Protein AF-0000000080791642 (afdb_homodimer)

Organism: Propionibacterium freudenreichii subsp. shermanii (strain ATCC 9614 / DSM 4902 / CIP 103027 / NCIMB 8099 / CIRM-BIA1) (NCBI:txid754252)

InterPro domains:
  IPR022521 Rv3660c [TIGR03815] (2-327)
  IPR027417 P-loop containing nucleoside triphosphate hydrolase [G3DSA:3.40.50.300] (101-335)
  IPR027417 P-loop containing nucleoside triphosphate hydrolase [SSF52540] (101-331)
  IPR033756 Flagellum site-determining protein YlxH/ Fe-S cluster assembling factor NBP35 [PF10609] (102-15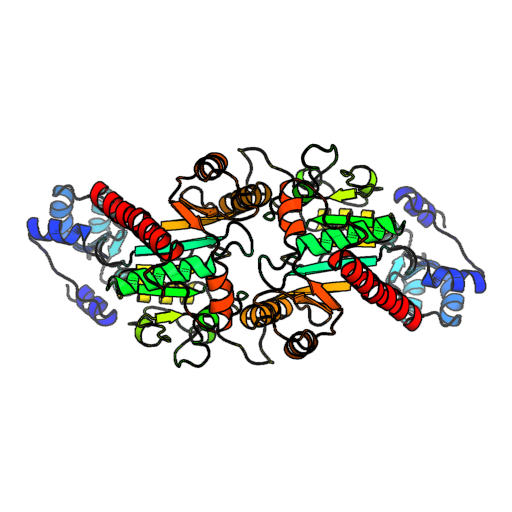4)
  IPR050625 ParA/MinD ATPase [PTHR43384] (101-309)
  IPR059050 Rv3660c-like, CheY-like N-terminal domain [PF26563] (4-97)

Structure (mmCIF, N/CA/C/O backbone):
data_AF-0000000080791642-model_v1
#
loop_
_entity.id
_entity.type
_entity.pdbx_description
1 polymer 'Septum site determining protein'
#
loop_
_atom_site.group_PDB
_atom_site.id
_atom_site.type_symbol
_atom_site.label_atom_id
_atom_site.label_alt_id
_atom_site.label_comp_id
_atom_site.label_asym_id
_atom_site.label_entity_id
_atom_site.label_seq_id
_atom_site.pdbx_PDB_ins_code
_atom_site.Cartn_x
_atom_site.Cartn_y
_atom_site.Cartn_z
_atom_site.occupancy
_atom_site.B_iso_or_equiv
_atom_site.auth_seq_id
_atom_site.auth_comp_id
_atom_site.auth_asym_id
_atom_site.auth_atom_id
_atom_site.pdbx_PDB_model_num
ATOM 1 N N . MET A 1 1 ? 31.744 -39.261 -15.365 1 74.08 1 MET A N 1
ATOM 2 C CA . MET A 1 1 ? 30.38 -39.666 -15.034 1 74.08 1 MET A CA 1
ATOM 3 C C . MET A 1 1 ? 30.216 -39.844 -13.528 1 74.08 1 MET A C 1
ATOM 5 O O . MET A 1 1 ? 29.254 -39.346 -12.941 1 74.08 1 MET A O 1
ATOM 9 N N . ASP A 1 2 ? 31.221 -40.289 -12.865 1 80.43 2 ASP A N 1
ATOM 10 C CA . ASP A 1 2 ? 31.129 -40.562 -11.434 1 80.43 2 ASP A CA 1
ATOM 11 C C . ASP A 1 2 ? 30.992 -39.267 -10.636 1 80.43 2 ASP A C 1
ATOM 13 O O . ASP A 1 2 ? 30.204 -39.195 -9.691 1 80.43 2 ASP A O 1
ATOM 17 N N . ILE A 1 3 ? 31.725 -38.26 -11.093 1 85.15 3 ILE A N 1
ATOM 18 C CA . ILE A 1 3 ? 31.71 -36.987 -10.38 1 85.15 3 ILE A CA 1
ATOM 19 C C . ILE A 1 3 ? 30.327 -36.348 -10.495 1 85.15 3 ILE A C 1
ATOM 21 O O . ILE A 1 3 ? 29.79 -35.836 -9.511 1 85.15 3 ILE A O 1
ATOM 25 N N . VAL A 1 4 ? 29.727 -36.477 -11.668 1 85.29 4 VAL A N 1
ATOM 26 C CA . VAL A 1 4 ? 28.406 -35.902 -11.902 1 85.29 4 VAL A CA 1
ATOM 27 C C . VAL A 1 4 ? 27.355 -36.684 -11.118 1 85.29 4 VAL A C 1
ATOM 29 O O . VAL A 1 4 ? 26.469 -36.094 -10.496 1 85.29 4 VAL A O 1
ATOM 32 N N . MET A 1 5 ? 27.506 -37.956 -11.041 1 83.01 5 MET A N 1
ATOM 33 C CA . MET A 1 5 ? 26.553 -38.802 -10.329 1 83.01 5 MET A CA 1
ATOM 34 C C . MET A 1 5 ? 26.619 -38.551 -8.827 1 83.01 5 MET A C 1
ATOM 36 O O . MET A 1 5 ? 25.588 -38.507 -8.154 1 83.01 5 MET A O 1
ATOM 40 N N . SER A 1 6 ? 27.776 -38.372 -8.395 1 82.1 6 SER A N 1
ATOM 41 C CA . SER A 1 6 ? 27.948 -38.082 -6.975 1 82.1 6 SER A CA 1
ATOM 42 C C . SER A 1 6 ? 27.326 -36.739 -6.606 1 82.1 6 SER A C 1
ATOM 44 O O . SER A 1 6 ? 26.632 -36.628 -5.594 1 82.1 6 SER A O 1
ATOM 46 N N . ALA A 1 7 ? 27.555 -35.757 -7.49 1 80.77 7 ALA A N 1
ATOM 47 C CA . ALA A 1 7 ? 26.978 -34.438 -7.241 1 80.77 7 ALA A CA 1
ATOM 48 C C . ALA A 1 7 ? 25.455 -34.484 -7.315 1 80.77 7 ALA A C 1
ATOM 50 O O . ALA A 1 7 ? 24.769 -33.871 -6.494 1 80.77 7 ALA A O 1
ATOM 51 N N . ALA A 1 8 ? 24.917 -35.246 -8.285 1 80.04 8 ALA A N 1
ATOM 52 C CA . ALA A 1 8 ? 23.472 -35.401 -8.435 1 80.04 8 ALA A CA 1
ATOM 53 C C . ALA A 1 8 ? 22.863 -36.076 -7.209 1 80.04 8 ALA A C 1
ATOM 55 O O . ALA A 1 8 ? 21.809 -35.658 -6.723 1 80.04 8 ALA A O 1
ATOM 56 N N . ALA A 1 9 ? 23.496 -37.025 -6.76 1 77.15 9 ALA A N 1
ATOM 57 C CA . ALA A 1 9 ? 23.04 -37.728 -5.564 1 77.15 9 ALA A CA 1
ATOM 58 C C . ALA A 1 9 ? 23.006 -36.793 -4.358 1 77.15 9 ALA A C 1
ATOM 60 O O . ALA A 1 9 ? 22.066 -36.831 -3.561 1 77.15 9 ALA A O 1
ATOM 61 N N . SER A 1 10 ? 23.938 -35.939 -4.333 1 73.78 10 SER A N 1
ATOM 62 C CA . SER A 1 10 ? 24.027 -35.025 -3.199 1 73.78 10 SER A CA 1
ATOM 63 C C . SER A 1 10 ? 22.95 -33.948 -3.269 1 73.78 10 SER A C 1
ATOM 65 O O . SER A 1 10 ? 22.52 -33.424 -2.24 1 73.78 10 SER A O 1
ATOM 67 N N . CYS A 1 11 ? 22.528 -33.689 -4.489 1 69.01 11 CYS A N 1
ATOM 68 C CA . CYS A 1 11 ? 21.508 -32.665 -4.688 1 69.01 11 CYS A CA 1
ATOM 69 C C . CYS A 1 11 ? 20.122 -33.289 -4.799 1 69.01 11 CYS A C 1
ATOM 71 O O . CYS A 1 11 ? 19.129 -32.58 -4.968 1 69.01 11 CYS A O 1
ATOM 73 N N . GLY A 1 12 ? 20.078 -34.583 -4.757 1 64.82 12 GLY A N 1
ATOM 74 C CA . GLY A 1 12 ? 18.818 -35.299 -4.884 1 64.82 12 GLY A CA 1
ATOM 75 C C . GLY A 1 12 ? 18.235 -35.236 -6.283 1 64.82 12 GLY A C 1
ATOM 76 O O . GLY A 1 12 ? 17.014 -35.223 -6.452 1 64.82 12 GLY A O 1
ATOM 77 N N . THR A 1 13 ? 19.077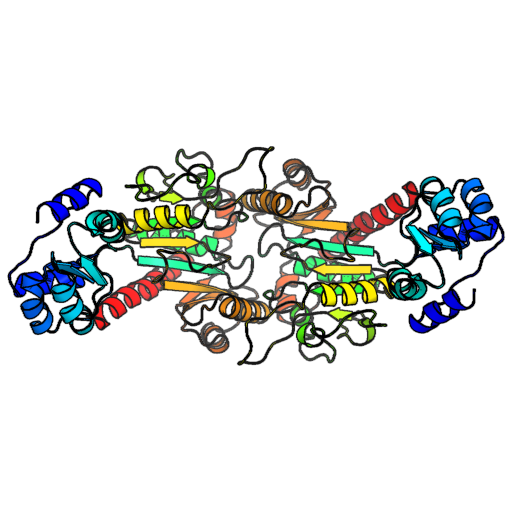 -35.113 -7.218 1 70.41 13 THR A N 1
ATOM 78 C CA . THR A 1 13 ? 18.644 -35.04 -8.609 1 70.41 13 THR A CA 1
ATOM 79 C C . THR A 1 13 ? 18.915 -36.357 -9.33 1 70.41 13 THR A C 1
ATOM 81 O O . THR A 1 13 ? 19.894 -37.044 -9.031 1 70.41 13 THR A O 1
ATOM 84 N N . ASP A 1 14 ? 17.955 -36.799 -10.124 1 71.25 14 ASP A N 1
ATOM 85 C CA . ASP A 1 14 ? 18.127 -37.987 -10.955 1 71.25 14 ASP A CA 1
ATOM 86 C C . ASP A 1 14 ? 18.558 -37.61 -12.37 1 71.25 14 ASP A C 1
ATOM 88 O O . ASP A 1 14 ? 17.72 -37.302 -13.22 1 71.25 14 ASP A O 1
ATOM 92 N N . PRO A 1 15 ? 19.829 -37.646 -12.59 1 75.6 15 PRO A N 1
ATOM 93 C CA . PRO A 1 15 ? 20.283 -37.249 -13.925 1 75.6 15 PRO A CA 1
ATOM 94 C C . PRO A 1 15 ? 19.994 -38.308 -14.986 1 75.6 15 PRO A C 1
ATOM 96 O O . PRO A 1 15 ? 20.068 -39.507 -14.703 1 75.6 15 PRO A O 1
ATOM 99 N N . ARG A 1 16 ? 19.491 -37.876 -16.081 1 81.35 16 ARG A N 1
ATOM 100 C CA . ARG A 1 16 ? 19.323 -38.744 -17.243 1 81.35 16 ARG A CA 1
ATOM 101 C C . ARG A 1 16 ? 20.516 -38.635 -18.185 1 81.35 16 ARG A C 1
ATOM 103 O O . ARG A 1 16 ? 20.924 -37.532 -18.555 1 81.35 16 ARG A O 1
ATOM 110 N N . PHE A 1 17 ? 21.086 -39.806 -18.373 1 85.39 17 PHE A N 1
ATOM 111 C CA . PHE A 1 17 ? 22.203 -39.845 -19.309 1 85.39 17 PHE A CA 1
ATOM 112 C C . PHE A 1 17 ? 21.73 -40.247 -20.701 1 85.39 17 PHE A C 1
ATOM 114 O O . PHE A 1 17 ? 21.104 -41.295 -20.87 1 85.39 17 PHE A O 1
ATOM 121 N N . VAL A 1 18 ? 21.895 -39.309 -21.618 1 87.88 18 VAL A N 1
ATOM 122 C CA . VAL A 1 18 ? 21.432 -39.572 -22.977 1 87.88 18 VAL A CA 1
ATOM 123 C C . VAL A 1 18 ? 22.586 -39.386 -23.96 1 87.88 18 VAL A C 1
ATOM 125 O O . VAL A 1 18 ? 23.425 -38.501 -23.782 1 87.88 18 VAL A O 1
ATOM 128 N N . ARG A 1 19 ? 22.656 -40.295 -24.927 1 87.37 19 ARG A N 1
ATOM 129 C CA . ARG A 1 19 ? 23.715 -40.222 -25.927 1 87.37 19 ARG A CA 1
ATOM 130 C C . ARG A 1 19 ? 23.135 -40.171 -27.337 1 87.37 19 ARG A C 1
ATOM 132 O O . ARG A 1 19 ? 23.757 -39.624 -28.25 1 87.37 19 ARG A O 1
ATOM 139 N N . GLU A 1 20 ? 21.949 -40.712 -27.462 1 89.94 20 GLU A N 1
ATOM 140 C CA . GLU A 1 20 ? 21.331 -40.789 -28.783 1 89.94 20 GLU A CA 1
ATOM 141 C C . GLU A 1 20 ? 20.68 -39.463 -29.165 1 89.94 20 GLU A C 1
ATOM 143 O O . GLU A 1 20 ? 20.009 -38.835 -28.344 1 89.94 20 GLU A O 1
ATOM 148 N N . PRO A 1 21 ? 20.863 -39.061 -30.438 1 87.89 21 PRO A N 1
ATOM 149 C CA . PRO A 1 21 ? 20.351 -37.765 -30.889 1 87.89 21 PRO A CA 1
ATOM 150 C C . PRO A 1 21 ? 18.862 -37.586 -30.6 1 87.89 21 PRO A C 1
ATOM 152 O O . PRO A 1 21 ? 18.439 -36.512 -30.165 1 87.89 21 PRO A O 1
ATOM 155 N N . ASP A 1 22 ? 18.063 -38.616 -30.771 1 86.22 22 ASP A N 1
ATOM 156 C CA . ASP A 1 22 ? 16.627 -38.506 -30.532 1 86.22 22 ASP A CA 1
ATOM 157 C C . ASP A 1 22 ? 16.335 -38.25 -29.055 1 86.22 22 ASP A C 1
ATOM 159 O O . ASP A 1 22 ? 15.451 -37.458 -28.721 1 86.22 22 ASP A O 1
ATOM 163 N N . ASP A 1 23 ? 17.057 -38.9 -28.247 1 85.63 23 ASP A N 1
ATOM 164 C CA . ASP A 1 23 ? 16.893 -38.695 -26.812 1 85.63 23 ASP A CA 1
ATOM 165 C C . ASP A 1 23 ? 17.381 -37.31 -26.395 1 85.63 23 ASP A C 1
ATOM 167 O O . ASP A 1 23 ? 16.773 -36.663 -25.539 1 85.63 23 ASP A O 1
ATOM 171 N N . ILE A 1 24 ? 18.446 -36.854 -26.989 1 89.63 24 ILE A N 1
ATOM 172 C CA . ILE A 1 24 ? 18.975 -35.529 -26.688 1 89.63 24 ILE A CA 1
ATOM 173 C C . ILE A 1 24 ? 17.937 -34.466 -27.042 1 89.63 24 ILE A C 1
ATOM 175 O O . ILE A 1 24 ? 17.66 -33.569 -26.242 1 89.63 24 ILE A O 1
ATOM 179 N N . ARG A 1 25 ? 17.296 -34.593 -28.189 1 82.92 25 ARG A N 1
ATOM 180 C CA . ARG A 1 25 ? 16.261 -33.651 -28.604 1 82.92 25 ARG A CA 1
ATOM 181 C C . ARG A 1 25 ? 15.097 -33.649 -27.619 1 82.92 25 ARG A C 1
ATOM 183 O O . ARG A 1 25 ? 14.591 -32.587 -27.251 1 82.92 25 ARG A O 1
ATOM 190 N N . ARG A 1 26 ? 14.783 -34.866 -27.218 1 78.9 26 ARG A N 1
ATOM 191 C CA . ARG A 1 26 ? 13.643 -35.036 -26.323 1 78.9 26 ARG A CA 1
ATOM 192 C C . ARG A 1 26 ? 13.883 -34.334 -24.991 1 78.9 26 ARG A C 1
ATOM 194 O O . ARG A 1 26 ? 13.001 -33.639 -24.482 1 78.9 26 ARG A O 1
ATOM 201 N N . TRP A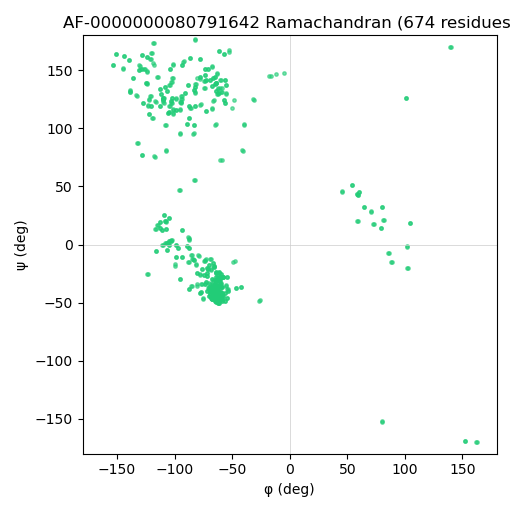 1 27 ? 15.05 -34.422 -24.512 1 78.81 27 TRP A N 1
ATOM 202 C CA . TRP A 1 27 ? 15.281 -33.987 -23.138 1 78.81 27 TRP A CA 1
ATOM 203 C C . TRP A 1 27 ? 15.866 -32.58 -23.104 1 78.81 27 TRP A C 1
ATOM 205 O O . TRP A 1 27 ? 15.87 -31.927 -22.057 1 78.81 27 TRP A O 1
ATOM 215 N N . TRP A 1 28 ? 16.278 -32.076 -24.274 1 79.71 28 TRP A N 1
ATOM 216 C CA . TRP A 1 28 ? 16.935 -30.774 -24.326 1 79.71 28 TRP A CA 1
ATOM 217 C C . TRP A 1 28 ? 16.012 -29.677 -23.805 1 79.71 28 TRP A C 1
ATOM 219 O O . TRP A 1 28 ? 16.417 -28.859 -22.976 1 79.71 28 TRP A O 1
ATOM 229 N N . ALA A 1 29 ? 14.789 -29.78 -24.221 1 69.33 29 ALA A N 1
ATOM 230 C CA . ALA A 1 29 ? 13.856 -28.726 -23.832 1 69.33 29 ALA A CA 1
ATOM 231 C C . ALA A 1 29 ? 13.209 -29.035 -22.485 1 69.33 29 ALA A C 1
ATOM 233 O O . ALA A 1 29 ? 12.75 -28.128 -21.787 1 69.33 29 ALA A O 1
ATOM 234 N N . ARG A 1 30 ? 13.369 -30.321 -22.101 1 67.51 30 ARG A N 1
ATOM 235 C CA . ARG A 1 30 ? 12.616 -30.756 -20.93 1 67.51 30 ARG A CA 1
ATOM 236 C C . ARG A 1 30 ? 13.465 -30.66 -19.667 1 67.51 30 ARG A C 1
ATOM 238 O O . ARG A 1 30 ? 12.936 -30.473 -18.569 1 67.51 30 ARG A O 1
ATOM 245 N N . ALA A 1 31 ? 14.758 -30.832 -19.906 1 71.82 31 ALA A N 1
ATOM 246 C CA . ALA A 1 31 ? 15.655 -30.841 -18.754 1 71.82 31 ALA A CA 1
ATOM 247 C C . ALA A 1 31 ? 15.845 -29.434 -18.195 1 71.82 31 ALA A C 1
ATOM 249 O O . ALA A 1 31 ? 15.906 -28.462 -18.951 1 71.82 31 ALA A O 1
ATOM 250 N N . SER A 1 32 ? 15.882 -29.384 -16.839 1 69.61 32 SER A N 1
ATOM 251 C CA . SER A 1 32 ? 16.129 -28.104 -16.181 1 69.61 32 SER A CA 1
ATOM 252 C C . SER A 1 32 ? 17.568 -27.644 -16.389 1 69.61 32 SER A C 1
ATOM 254 O O . SER A 1 32 ? 17.828 -26.448 -16.536 1 69.61 32 SER A O 1
ATOM 256 N N . THR A 1 33 ? 18.423 -28.612 -16.378 1 78.02 33 THR A N 1
ATOM 257 C CA . THR A 1 33 ? 19.847 -28.377 -16.591 1 78.02 33 THR A CA 1
ATOM 258 C C . THR A 1 33 ? 20.445 -29.456 -17.489 1 78.02 33 THR A C 1
ATOM 260 O O . THR A 1 33 ? 20.096 -30.632 -17.372 1 78.02 33 THR A O 1
ATOM 263 N N . VAL A 1 34 ? 21.168 -29.005 -18.432 1 86.24 34 VAL A N 1
ATOM 264 C CA . VAL A 1 34 ? 21.816 -29.942 -19.343 1 86.24 34 VAL A CA 1
ATOM 265 C C . VAL A 1 34 ? 23.33 -29.888 -19.149 1 86.24 34 VAL A C 1
ATOM 267 O O . VAL A 1 34 ? 23.929 -28.81 -19.185 1 86.24 34 VAL A O 1
ATOM 270 N N . LEU A 1 35 ? 23.859 -31.027 -18.773 1 88.2 35 LEU A N 1
ATOM 271 C CA . LEU A 1 35 ? 25.308 -31.185 -18.712 1 88.2 35 LEU A CA 1
ATOM 272 C C . LEU A 1 35 ? 25.824 -31.941 -19.931 1 88.2 35 LEU A C 1
ATOM 274 O O . LEU A 1 35 ? 25.397 -33.068 -20.195 1 88.2 35 LEU A O 1
ATOM 278 N N . VAL A 1 36 ? 26.595 -31.297 -20.709 1 91.04 36 VAL A N 1
ATOM 279 C CA . VAL A 1 36 ? 27.134 -31.898 -21.925 1 91.04 36 VAL A CA 1
ATOM 280 C C . VAL A 1 36 ? 28.602 -32.26 -21.715 1 91.04 36 VAL A C 1
ATOM 282 O O . VAL A 1 36 ? 29.428 -31.389 -21.43 1 91.04 36 VAL A O 1
ATOM 285 N N . GLY A 1 37 ? 28.905 -33.563 -21.735 1 90.33 37 GLY A N 1
ATOM 286 C CA . GLY A 1 37 ? 30.309 -33.936 -21.803 1 90.33 37 GLY A CA 1
ATOM 287 C C . GLY A 1 37 ? 30.979 -33.5 -23.092 1 90.33 37 GLY A C 1
ATOM 288 O O . GLY A 1 37 ? 30.377 -33.569 -24.166 1 90.33 37 GLY A O 1
ATOM 289 N N . VAL A 1 38 ? 32.173 -33.038 -22.962 1 88.86 38 VAL A N 1
ATOM 290 C CA . VAL A 1 38 ? 32.867 -32.448 -24.103 1 88.86 38 VAL A CA 1
ATOM 291 C C . VAL A 1 38 ? 32.891 -33.441 -25.263 1 88.86 38 VAL A C 1
ATOM 293 O O . VAL A 1 38 ? 32.864 -33.043 -26.43 1 88.86 38 VAL A O 1
ATOM 296 N N . GLU A 1 39 ? 32.864 -34.725 -24.947 1 89.62 39 GLU A N 1
ATOM 297 C CA . GLU A 1 39 ? 32.893 -35.738 -25.997 1 89.62 39 GLU A CA 1
ATOM 298 C C . GLU A 1 39 ? 31.602 -35.727 -26.811 1 89.62 39 GLU A C 1
ATOM 300 O O . GLU A 1 39 ? 31.577 -36.197 -27.951 1 89.62 39 GLU A O 1
ATOM 305 N N . MET A 1 40 ? 30.489 -35.165 -26.206 1 90.37 40 MET A N 1
ATOM 306 C CA . MET A 1 40 ? 29.199 -35.124 -26.889 1 90.37 40 MET A CA 1
ATOM 307 C C . MET A 1 40 ? 28.96 -33.756 -27.52 1 90.37 40 MET A C 1
ATOM 309 O O . MET A 1 40 ? 27.962 -33.554 -28.214 1 90.37 40 MET A O 1
ATOM 313 N N . ALA A 1 41 ? 29.895 -32.782 -27.394 1 90.37 41 ALA A N 1
ATOM 314 C CA . ALA A 1 41 ? 29.703 -31.399 -27.826 1 90.37 41 ALA A CA 1
ATOM 315 C C . ALA A 1 41 ? 29.487 -31.32 -29.334 1 90.37 41 ALA A C 1
ATOM 317 O O . ALA A 1 41 ? 28.563 -30.649 -29.801 1 90.37 41 ALA A O 1
ATOM 318 N N . PRO A 1 42 ? 30.313 -32.087 -30.138 1 87.62 42 PRO A N 1
ATOM 319 C CA . PRO A 1 42 ? 30.077 -32.014 -31.582 1 87.62 42 PRO A CA 1
ATOM 320 C C . PRO A 1 42 ? 28.698 -32.533 -31.982 1 87.62 42 PRO A C 1
ATOM 322 O O . PRO A 1 42 ? 28.062 -31.977 -32.881 1 87.62 42 PRO A O 1
ATOM 325 N N . VAL A 1 43 ? 28.254 -33.542 -31.311 1 90.76 43 VAL A N 1
ATOM 326 C CA . VAL A 1 43 ? 26.949 -34.12 -31.615 1 90.76 43 VAL A CA 1
ATOM 327 C C . VAL A 1 43 ? 25.847 -33.124 -31.26 1 90.76 43 VAL A C 1
ATOM 329 O O . VAL A 1 43 ? 24.959 -32.856 -32.073 1 90.76 43 VAL A O 1
ATOM 332 N N . VAL A 1 44 ? 25.919 -32.52 -30.08 1 92.19 44 VAL A N 1
ATOM 333 C CA . VAL A 1 44 ? 24.894 -31.598 -29.602 1 92.19 44 VAL A CA 1
ATOM 334 C C . VAL A 1 44 ? 24.878 -30.345 -30.475 1 92.19 44 VAL A C 1
ATOM 336 O O . VAL A 1 44 ? 23.81 -29.851 -30.843 1 92.19 44 VAL A O 1
ATOM 339 N N . ALA A 1 45 ? 25.994 -29.859 -30.846 1 86.54 45 ALA A N 1
ATOM 340 C CA . ALA A 1 45 ? 26.093 -28.68 -31.702 1 86.54 45 ALA A CA 1
ATOM 341 C C . ALA A 1 45 ? 25.489 -28.948 -33.078 1 86.54 45 ALA A C 1
ATOM 343 O O . ALA A 1 45 ? 24.894 -28.055 -33.686 1 86.54 45 ALA A O 1
ATOM 344 N N . GLY A 1 46 ? 25.578 -30.129 -33.462 1 87.21 46 GLY A N 1
ATOM 345 C CA . GLY A 1 46 ? 25.095 -30.502 -34.782 1 87.21 46 GLY A CA 1
ATOM 346 C C . GLY A 1 46 ? 23.595 -30.725 -34.828 1 87.21 46 GLY A C 1
ATOM 347 O O . GLY A 1 46 ? 23 -30.763 -35.907 1 87.21 46 GLY A O 1
ATOM 348 N N . LEU A 1 47 ? 22.988 -30.918 -33.704 1 87.45 47 LEU A N 1
ATOM 349 C CA . LEU A 1 47 ? 21.566 -31.241 -33.653 1 87.45 47 LEU A CA 1
ATOM 350 C C . LEU A 1 47 ? 20.717 -29.988 -33.834 1 87.45 47 LEU A C 1
ATOM 352 O O . LEU A 1 47 ? 19.505 -30.079 -34.043 1 87.45 47 LEU A O 1
ATOM 356 N N . GLY A 1 48 ? 21.263 -28.73 -33.824 1 81.4 48 GLY A N 1
ATOM 357 C CA . GLY A 1 48 ? 20.511 -27.5 -34.014 1 81.4 48 GLY A CA 1
ATOM 358 C C . GLY A 1 48 ? 19.417 -27.303 -32.982 1 81.4 48 GLY A C 1
ATOM 359 O O . GLY A 1 48 ? 18.294 -26.929 -33.324 1 81.4 48 GLY A O 1
ATOM 360 N N . LEU A 1 49 ? 19.737 -27.572 -31.845 1 80.72 49 LEU A N 1
ATOM 361 C CA . LEU A 1 49 ? 18.766 -27.5 -30.758 1 80.72 49 LEU A CA 1
ATOM 362 C C . LEU A 1 49 ? 18.457 -26.049 -30.402 1 80.72 49 LEU A C 1
ATOM 364 O O . LEU A 1 49 ? 19.274 -25.158 -30.645 1 80.72 49 LEU A O 1
ATOM 368 N N . ALA A 1 50 ? 17.278 -25.847 -29.92 1 75.39 50 ALA A N 1
ATOM 369 C CA . ALA A 1 50 ? 16.854 -24.511 -29.507 1 75.39 50 ALA A CA 1
ATOM 370 C C . ALA A 1 50 ? 17.755 -23.967 -28.402 1 75.39 50 ALA A C 1
ATOM 372 O O . ALA A 1 50 ? 18.18 -24.712 -27.516 1 75.39 50 ALA A O 1
ATOM 373 N N . PRO A 1 51 ? 18.032 -22.685 -28.488 1 68.44 51 PRO A N 1
ATOM 374 C CA . PRO A 1 51 ? 18.842 -22.09 -27.422 1 68.44 51 PRO A CA 1
ATOM 375 C C . PRO A 1 51 ? 18.163 -22.159 -26.057 1 68.44 51 PRO A C 1
ATOM 377 O O . PRO A 1 51 ? 16.937 -22.051 -25.966 1 68.44 51 PRO A O 1
ATOM 380 N N . ARG A 1 52 ? 18.907 -22.552 -25.103 1 69.95 52 ARG A N 1
ATOM 381 C CA . ARG A 1 52 ? 18.407 -22.579 -23.732 1 69.95 52 ARG A CA 1
ATOM 382 C C . ARG A 1 52 ? 19.473 -22.105 -22.751 1 69.95 52 ARG A C 1
ATOM 384 O O . ARG A 1 52 ? 20.664 -22.111 -23.069 1 69.95 52 ARG A O 1
ATOM 391 N N . THR A 1 53 ? 18.821 -21.71 -21.637 1 65.36 53 THR A N 1
ATOM 392 C CA . THR A 1 53 ? 19.732 -21.408 -20.538 1 65.36 53 THR A CA 1
ATOM 393 C C . THR A 1 53 ? 20.061 -22.67 -19.746 1 65.36 53 THR A C 1
ATOM 395 O O . THR A 1 53 ? 19.532 -23.746 -20.035 1 65.36 53 THR A O 1
ATOM 398 N N . ALA A 1 54 ? 21.122 -22.734 -18.978 1 72.94 54 ALA A N 1
ATOM 399 C CA . ALA A 1 54 ? 21.519 -23.789 -18.048 1 72.94 54 ALA A CA 1
ATOM 400 C C . ALA A 1 54 ? 22.167 -24.956 -18.787 1 72.94 54 ALA A C 1
ATOM 402 O O . ALA A 1 54 ? 21.85 -26.118 -18.524 1 72.94 54 ALA A O 1
ATOM 403 N N . VAL A 1 55 ? 22.836 -24.671 -19.841 1 82.51 55 VAL A N 1
ATOM 404 C CA . VAL A 1 55 ? 23.686 -25.656 -20.503 1 82.51 55 VAL A CA 1
ATOM 405 C C . VAL A 1 55 ? 25.122 -25.517 -20.004 1 82.51 55 VAL A C 1
ATOM 407 O O . VAL A 1 55 ? 25.685 -24.42 -20.009 1 82.51 55 VAL A O 1
ATOM 410 N N . HIS A 1 56 ? 25.608 -26.617 -19.472 1 86.72 56 HIS A N 1
ATOM 411 C CA . HIS A 1 56 ? 26.976 -26.638 -18.966 1 86.72 56 HIS A CA 1
ATOM 412 C C . HIS A 1 56 ? 27.809 -27.7 -19.675 1 86.72 56 HIS A C 1
ATOM 414 O O . HIS A 1 56 ? 27.367 -28.841 -19.829 1 86.72 56 HIS A O 1
ATOM 420 N N . LEU A 1 57 ? 28.928 -27.289 -20.171 1 89.54 57 LEU A N 1
ATOM 421 C CA . LEU A 1 57 ? 29.881 -28.17 -20.835 1 89.54 57 LEU A CA 1
ATOM 422 C C . LEU A 1 57 ? 30.944 -28.658 -19.856 1 89.54 57 LEU A C 1
ATOM 424 O O . LEU A 1 57 ? 31.545 -27.858 -19.136 1 89.54 57 LEU A O 1
ATOM 428 N N . MET A 1 58 ? 31.043 -29.97 -19.815 1 90.32 58 MET A N 1
ATOM 429 C CA . MET A 1 58 ? 31.976 -30.543 -18.85 1 90.32 58 MET A CA 1
ATOM 430 C C . MET A 1 58 ? 33.15 -31.212 -19.558 1 90.32 58 MET A C 1
ATOM 432 O O . MET A 1 58 ? 32.962 -31.908 -20.556 1 90.32 58 MET A O 1
ATOM 436 N N . ALA A 1 59 ? 34.392 -30.949 -19.096 1 88.12 59 ALA A N 1
ATOM 437 C CA . ALA A 1 59 ? 35.592 -31.639 -19.564 1 88.12 59 ALA A CA 1
ATOM 438 C C . ALA A 1 59 ? 36.676 -31.643 -18.49 1 88.12 59 ALA A C 1
ATOM 440 O O . ALA A 1 59 ? 36.607 -30.875 -17.527 1 88.12 59 ALA A O 1
ATOM 441 N N . ALA A 1 60 ? 37.527 -32.657 -18.608 1 86.35 60 ALA A N 1
ATOM 442 C CA . ALA A 1 60 ? 38.693 -32.683 -17.73 1 86.35 60 ALA A CA 1
ATOM 443 C C . ALA A 1 60 ? 39.706 -31.613 -18.13 1 86.35 60 ALA A C 1
ATOM 445 O O . ALA A 1 60 ? 40.439 -31.096 -17.283 1 86.35 60 ALA A O 1
ATOM 446 N N . ASP A 1 61 ? 39.724 -31.22 -19.396 1 84.99 61 ASP A N 1
ATOM 447 C CA . ASP A 1 61 ? 40.671 -30.253 -19.945 1 84.99 61 ASP A CA 1
ATOM 448 C C . ASP A 1 61 ? 39.977 -28.936 -20.283 1 84.99 61 ASP A C 1
ATOM 450 O O . ASP A 1 61 ? 39.009 -28.917 -21.047 1 84.99 61 ASP A O 1
ATOM 454 N N . ALA A 1 62 ? 40.406 -27.789 -19.699 1 81.61 62 ALA A N 1
ATOM 455 C CA . ALA A 1 62 ? 39.816 -26.464 -19.873 1 81.61 62 ALA A CA 1
ATOM 456 C C . ALA A 1 62 ? 39.825 -26.048 -21.341 1 81.61 62 ALA A C 1
ATOM 458 O O . ALA A 1 62 ? 38.886 -25.405 -21.817 1 81.61 62 ALA A O 1
ATOM 459 N N . ALA A 1 63 ? 40.856 -26.413 -22.012 1 80.62 63 ALA A N 1
ATOM 460 C CA . ALA A 1 63 ? 40.968 -26.02 -23.414 1 80.62 63 ALA A CA 1
ATOM 461 C C . ALA A 1 63 ? 39.869 -26.665 -24.254 1 80.62 63 ALA A C 1
ATOM 463 O O . ALA A 1 63 ? 39.323 -26.035 -25.162 1 80.62 63 ALA A O 1
ATOM 464 N N . GLU A 1 64 ? 39.503 -27.913 -23.907 1 80.67 64 GLU A N 1
ATOM 465 C CA . GLU A 1 64 ? 38.481 -28.642 -24.653 1 80.67 64 GLU A CA 1
ATOM 466 C C . GLU A 1 64 ? 37.101 -28.023 -24.449 1 80.67 64 GLU A C 1
ATOM 468 O O . GLU A 1 64 ? 36.333 -27.878 -25.402 1 80.67 64 GLU A O 1
ATOM 473 N N . VAL A 1 65 ? 36.791 -27.614 -23.202 1 79.6 65 VAL A N 1
ATOM 474 C CA . VAL A 1 65 ? 35.457 -27.092 -22.927 1 79.6 65 VAL A CA 1
ATOM 475 C C . VAL A 1 65 ? 35.335 -25.671 -23.47 1 79.6 65 VAL A C 1
ATOM 477 O O . VAL A 1 65 ? 34.263 -25.263 -23.926 1 79.6 65 VAL A O 1
ATOM 480 N N . THR A 1 66 ? 36.34 -24.871 -23.468 1 78.62 66 THR A N 1
ATOM 481 C CA . THR A 1 66 ? 36.299 -23.486 -23.922 1 78.62 66 THR A CA 1
ATOM 482 C C . THR A 1 66 ? 36.005 -23.416 -25.418 1 78.62 66 THR A C 1
ATOM 484 O O . THR A 1 66 ? 35.295 -22.517 -25.875 1 78.62 66 THR A O 1
ATOM 487 N N . ALA A 1 67 ? 36.52 -24.436 -26.204 1 80.5 67 ALA A N 1
ATOM 488 C CA . ALA A 1 67 ? 36.328 -24.451 -27.652 1 80.5 67 ALA A CA 1
ATOM 489 C C . ALA A 1 67 ? 34.851 -24.594 -28.008 1 80.5 67 ALA A C 1
ATOM 491 O O . ALA A 1 67 ? 34.414 -24.135 -29.066 1 80.5 67 ALA A O 1
ATOM 492 N N . TRP A 1 68 ? 34.072 -25.155 -27.097 1 83.53 68 TRP A N 1
ATOM 493 C CA . TRP A 1 68 ? 32.683 -25.459 -27.425 1 83.53 68 TRP A CA 1
ATOM 494 C C . TRP A 1 68 ? 31.729 -24.553 -26.653 1 83.53 68 TRP A C 1
ATOM 496 O O . TRP A 1 68 ? 30.512 -24.622 -26.837 1 83.53 68 TRP A O 1
ATOM 506 N N . SER A 1 69 ? 32.264 -23.648 -25.807 1 81.94 69 SER A N 1
ATOM 507 C CA . SER A 1 69 ? 31.435 -22.76 -24.999 1 81.94 69 SER A CA 1
ATOM 508 C C . SER A 1 69 ? 30.591 -21.841 -25.876 1 81.94 69 SER A C 1
ATOM 510 O O . SER A 1 69 ? 29.381 -21.721 -25.675 1 81.94 69 SER A O 1
ATOM 512 N N . VAL A 1 70 ? 31.12 -21.288 -26.84 1 77.09 70 VAL A N 1
ATOM 513 C CA . VAL A 1 70 ? 30.419 -20.33 -27.688 1 77.09 70 VAL A CA 1
ATOM 514 C C . VAL A 1 70 ? 29.448 -21.067 -28.608 1 77.09 70 VAL A C 1
ATOM 516 O O . VAL A 1 70 ? 28.261 -20.735 -28.661 1 77.09 70 VAL A O 1
ATOM 519 N N . PRO A 1 71 ? 29.885 -22.214 -29.303 1 78.79 71 PRO A N 1
ATOM 520 C CA . PRO A 1 71 ? 28.96 -22.907 -30.203 1 78.79 71 PRO A CA 1
ATOM 521 C C . PRO A 1 71 ? 27.713 -23.421 -29.486 1 78.79 71 PRO A C 1
ATOM 523 O O . PRO A 1 71 ? 26.64 -23.503 -30.089 1 78.79 71 PRO A O 1
ATOM 526 N N . LEU A 1 72 ? 27.788 -23.722 -28.185 1 81.07 72 LEU A N 1
ATOM 527 C CA . LEU A 1 72 ? 26.669 -24.307 -27.455 1 81.07 72 LEU A CA 1
ATOM 528 C C . LEU A 1 72 ? 26.049 -23.289 -26.504 1 81.07 72 LEU A C 1
ATOM 530 O O . LEU A 1 72 ? 25.093 -23.602 -25.791 1 81.07 72 LEU A O 1
ATOM 534 N N . SER A 1 73 ? 26.634 -22.07 -26.554 1 79.1 73 SER A N 1
ATOM 535 C CA . SER A 1 73 ? 26.215 -21.048 -25.6 1 79.1 73 SER A CA 1
ATOM 536 C C . SER A 1 73 ? 26.117 -21.617 -24.188 1 79.1 73 SER A C 1
ATOM 538 O O . SER A 1 73 ? 25.111 -21.42 -23.503 1 79.1 73 SER A O 1
ATOM 540 N N . ALA A 1 74 ? 27.122 -22.351 -23.829 1 81.85 74 ALA A N 1
ATOM 541 C CA . ALA A 1 74 ? 27.097 -23.097 -22.573 1 81.85 74 ALA A CA 1
ATOM 542 C C . ALA A 1 74 ? 28.157 -22.577 -21.606 1 81.85 74 ALA A C 1
ATOM 544 O O . ALA A 1 74 ? 29.243 -22.169 -22.025 1 81.85 74 ALA A O 1
ATOM 545 N N . ALA A 1 75 ? 27.851 -22.575 -20.361 1 80.89 75 ALA A N 1
ATOM 546 C CA . ALA A 1 75 ? 28.865 -22.39 -19.325 1 80.89 75 ALA A CA 1
ATOM 547 C C . ALA A 1 75 ? 29.767 -23.615 -19.215 1 80.89 75 ALA A C 1
ATOM 549 O O . ALA A 1 75 ? 29.381 -24.716 -19.615 1 80.89 75 ALA A O 1
ATOM 550 N N . VAL A 1 76 ? 31.045 -23.422 -18.794 1 85.03 76 VAL A N 1
ATOM 551 C CA . VAL A 1 76 ? 32.03 -24.498 -18.8 1 85.03 76 VAL A CA 1
ATOM 552 C C . VAL A 1 76 ? 32.322 -24.94 -17.368 1 85.03 76 VAL A C 1
ATOM 554 O O . VAL A 1 76 ? 32.343 -24.116 -16.45 1 85.03 76 VAL A O 1
ATOM 557 N N . LEU A 1 77 ? 32.356 -26.197 -17.216 1 85.87 77 LEU A N 1
ATOM 558 C CA . LEU A 1 77 ? 32.769 -26.817 -15.961 1 85.87 77 LEU A CA 1
ATOM 559 C C . LEU A 1 77 ? 33.954 -27.75 -16.181 1 85.87 77 LEU A C 1
ATOM 561 O O . LEU A 1 77 ? 33.837 -28.754 -16.888 1 85.87 77 LEU A O 1
ATOM 565 N N . VAL A 1 78 ? 35.131 -27.334 -15.605 1 85.53 78 VAL A N 1
ATOM 566 C CA . VAL A 1 78 ? 36.318 -28.179 -15.687 1 85.53 78 VAL A CA 1
ATOM 567 C C . VAL A 1 78 ? 36.334 -29.163 -14.52 1 85.53 78 VAL A C 1
ATOM 569 O O . VAL A 1 78 ? 36.45 -28.759 -13.36 1 85.53 78 VAL A O 1
ATOM 572 N N . LEU A 1 79 ? 36.096 -30.359 -14.874 1 85.94 79 LEU A N 1
ATOM 573 C CA . LEU A 1 79 ? 36.075 -31.386 -13.839 1 85.94 79 LEU A CA 1
ATOM 574 C C . LEU A 1 79 ? 37.376 -32.182 -13.837 1 85.94 79 LEU A C 1
ATOM 576 O O . LEU A 1 79 ? 37.976 -32.401 -14.891 1 85.94 79 LEU A O 1
ATOM 580 N N . PRO A 1 80 ? 37.808 -32.531 -12.659 1 85.73 80 PRO A N 1
ATOM 581 C CA . PRO A 1 80 ? 37.177 -32.512 -11.337 1 85.73 80 PRO A CA 1
ATOM 582 C C . PRO A 1 80 ? 37.395 -31.194 -10.598 1 85.73 80 PRO A C 1
ATOM 584 O O . PRO A 1 80 ? 36.789 -30.964 -9.548 1 85.73 80 PRO A O 1
ATOM 587 N N . ASP A 1 81 ? 38.107 -30.253 -11.153 1 82.37 81 ASP A N 1
ATOM 588 C CA . ASP A 1 81 ? 38.542 -29.058 -10.438 1 82.37 81 ASP A CA 1
ATOM 589 C C . ASP A 1 81 ? 37.347 -28.223 -9.985 1 82.37 81 ASP A C 1
ATOM 591 O O . ASP A 1 81 ? 37.389 -27.591 -8.927 1 82.37 81 ASP A O 1
ATOM 595 N N . GLN A 1 82 ? 36.372 -28.22 -10.787 1 82.32 82 GLN A N 1
ATOM 596 C CA . GLN A 1 82 ? 35.219 -27.385 -10.466 1 82.32 82 GLN A CA 1
ATOM 597 C C . GLN A 1 82 ? 34.018 -28.237 -10.065 1 82.32 82 GLN A C 1
ATOM 599 O O . GLN A 1 82 ? 32.871 -27.817 -10.229 1 82.32 82 GLN A O 1
ATOM 604 N N . ALA A 1 83 ? 34.322 -29.426 -9.579 1 83.95 83 ALA A N 1
ATOM 605 C CA . ALA A 1 83 ? 33.26 -30.327 -9.139 1 83.95 83 ALA A CA 1
ATOM 606 C C . ALA A 1 83 ? 32.406 -29.679 -8.053 1 83.95 83 ALA A C 1
ATOM 608 O O . ALA A 1 83 ? 31.218 -29.984 -7.924 1 83.95 83 ALA A O 1
ATOM 609 N N . GLY A 1 84 ? 32.932 -28.802 -7.292 1 79.67 84 GLY A N 1
ATOM 610 C CA . GLY A 1 84 ? 32.223 -28.116 -6.224 1 79.67 84 GLY A CA 1
ATOM 611 C C . GLY A 1 84 ? 31.113 -27.214 -6.728 1 79.67 84 GLY A C 1
ATOM 612 O O . GLY A 1 84 ? 30.201 -26.864 -5.977 1 79.67 84 GLY A O 1
ATOM 613 N N . CYS A 1 85 ? 31.198 -26.871 -8.04 1 78.77 85 CYS A N 1
ATOM 614 C CA . CYS A 1 85 ? 30.182 -26.002 -8.622 1 78.77 85 CYS A CA 1
ATOM 615 C C . CYS A 1 85 ? 28.962 -26.805 -9.058 1 78.77 85 CYS A C 1
ATOM 617 O O . CYS A 1 85 ? 27.896 -26.238 -9.305 1 78.77 85 CYS A O 1
ATOM 619 N N . LEU A 1 86 ? 29.126 -28.156 -9.089 1 80.12 86 LEU A N 1
ATOM 620 C CA . LEU A 1 86 ? 28.086 -28.998 -9.67 1 80.12 86 LEU A CA 1
ATOM 621 C C . LEU A 1 86 ? 26.812 -28.944 -8.833 1 80.12 86 LEU A C 1
ATOM 623 O O . LEU A 1 86 ? 25.712 -28.822 -9.377 1 80.12 86 LEU A O 1
ATOM 627 N N . PRO A 1 87 ? 26.888 -28.92 -7.523 1 72.52 87 PRO A N 1
ATOM 628 C CA . PRO A 1 87 ? 25.648 -28.827 -6.749 1 72.52 87 PRO A CA 1
ATOM 629 C C . PRO A 1 87 ? 24.883 -27.532 -7.014 1 72.52 87 PRO A C 1
ATOM 631 O O . PRO A 1 87 ? 23.652 -27.544 -7.1 1 72.52 87 PRO A O 1
ATOM 634 N N . ALA A 1 88 ? 25.617 -26.546 -7.192 1 70.07 88 ALA A N 1
ATOM 635 C CA . ALA A 1 88 ? 24.975 -25.274 -7.514 1 70.07 88 ALA A CA 1
ATOM 636 C C . ALA A 1 88 ? 24.325 -25.322 -8.894 1 70.07 88 ALA A C 1
ATOM 638 O O . ALA A 1 88 ? 23.22 -24.808 -9.085 1 70.07 88 ALA A O 1
ATOM 639 N N . VAL A 1 89 ? 25.055 -25.959 -9.835 1 71.15 89 VAL A N 1
ATOM 640 C CA . VAL A 1 89 ? 24.558 -26.079 -11.202 1 71.15 89 VAL A CA 1
ATOM 641 C C . VAL A 1 89 ? 23.354 -27.018 -11.234 1 71.15 89 VAL A C 1
ATOM 643 O O . VAL A 1 89 ? 22.354 -26.732 -11.896 1 71.15 89 VAL A O 1
ATOM 646 N N . LEU A 1 90 ? 23.513 -28.104 -10.578 1 69.52 90 LEU A N 1
ATOM 647 C CA . LEU A 1 90 ? 22.45 -29.102 -10.552 1 69.52 90 LEU A CA 1
ATOM 648 C C . LEU A 1 90 ? 21.288 -28.636 -9.68 1 69.52 90 LEU A C 1
ATOM 650 O O . LEU A 1 90 ? 20.139 -29.017 -9.915 1 69.52 90 LEU A O 1
ATOM 654 N N . GLY A 1 91 ? 21.628 -27.952 -8.761 1 58.87 91 GLY A N 1
ATOM 655 C CA . GLY A 1 91 ? 20.606 -27.4 -7.885 1 58.87 91 GLY A CA 1
ATOM 656 C C . GLY A 1 91 ? 19.832 -26.258 -8.515 1 58.87 91 GLY A C 1
ATOM 657 O O . GLY A 1 91 ? 18.699 -25.976 -8.119 1 58.87 91 GLY A O 1
ATOM 658 N N . GLN A 1 92 ? 20.54 -25.474 -9.344 1 49.94 92 GLN A N 1
ATOM 659 C CA . GLN A 1 92 ? 19.881 -24.422 -10.111 1 49.94 92 GLN A CA 1
ATOM 660 C C . GLN A 1 92 ? 18.986 -25.011 -11.197 1 49.94 92 GLN A C 1
ATOM 662 O O . GLN A 1 92 ? 18.341 -24.273 -11.945 1 49.94 92 GLN A O 1
ATOM 667 N N . ALA A 1 93 ? 19.203 -26.207 -11.503 1 45.74 93 ALA A N 1
ATOM 668 C CA . ALA A 1 93 ? 18.492 -26.904 -12.571 1 45.74 93 ALA A CA 1
ATOM 669 C C . ALA A 1 93 ? 17.008 -26.549 -12.565 1 45.74 93 ALA A C 1
ATOM 671 O O . ALA A 1 93 ? 16.303 -26.817 -11.589 1 45.74 93 ALA A O 1
ATOM 672 N N . ASP A 1 94 ? 16.737 -25.471 -13.098 1 44.47 94 ASP A N 1
ATOM 673 C CA . ASP A 1 94 ? 15.363 -25.103 -13.428 1 44.47 94 ASP A CA 1
ATOM 674 C C . ASP A 1 94 ? 14.589 -26.302 -13.972 1 44.47 94 ASP A C 1
ATOM 676 O O . ASP A 1 94 ? 15.093 -27.038 -14.823 1 44.47 94 ASP A O 1
ATOM 680 N N . PRO A 1 95 ? 13.769 -26.935 -13.312 1 40.84 95 PRO A N 1
ATOM 681 C CA . PRO A 1 95 ? 13.065 -27.994 -14.04 1 40.84 95 PRO A CA 1
ATOM 682 C C . PRO A 1 95 ? 12.876 -27.667 -15.52 1 40.84 95 PRO A C 1
ATOM 684 O O . PRO A 1 95 ? 12.884 -26.494 -15.902 1 40.84 95 PRO A O 1
ATOM 687 N N . GLY A 1 96 ? 13.301 -28.474 -16.488 1 37.95 96 GLY A N 1
ATOM 688 C CA . GLY A 1 96 ? 12.956 -28.313 -17.891 1 37.95 96 GLY A CA 1
ATOM 689 C C . GLY A 1 96 ? 11.765 -27.4 -18.112 1 37.95 96 GLY A C 1
ATOM 690 O O . GLY A 1 96 ? 11.04 -27.078 -17.169 1 37.95 96 GLY A O 1
ATOM 691 N N . PRO A 1 97 ? 11.775 -26.619 -19.207 1 39.85 97 PRO A N 1
ATOM 692 C CA . PRO A 1 97 ? 10.661 -25.777 -19.649 1 39.85 97 PRO A CA 1
ATOM 693 C C . PRO A 1 97 ? 9.304 -26.297 -19.178 1 39.85 97 PRO A C 1
ATOM 695 O O . PRO A 1 97 ? 8.396 -25.507 -18.909 1 39.85 97 PRO A O 1
ATOM 698 N N . GLY A 1 98 ? 9.09 -27.561 -19.375 1 43 98 GLY A N 1
ATOM 699 C CA . GLY A 1 98 ? 7.812 -28.23 -19.193 1 43 98 GLY A CA 1
ATOM 700 C C . GLY A 1 98 ? 7.366 -28.281 -17.744 1 43 98 GLY A C 1
ATOM 701 O O . GLY A 1 98 ? 6.2 -28.559 -17.457 1 43 98 GLY A O 1
ATOM 702 N N . GLY A 1 99 ? 8.265 -28.471 -16.686 1 52.2 99 GLY A N 1
ATOM 703 C CA . GLY A 1 99 ? 7.896 -28.936 -15.359 1 52.2 99 GLY A CA 1
ATOM 704 C C . GLY A 1 99 ? 7.779 -27.814 -14.344 1 52.2 99 GLY A C 1
ATOM 705 O O . GLY A 1 99 ? 7.434 -28.052 -13.185 1 52.2 99 GLY A O 1
ATOM 706 N N . ARG A 1 100 ? 8.341 -26.638 -14.582 1 63.93 100 ARG A N 1
ATOM 707 C CA . ARG A 1 100 ? 8.247 -25.649 -13.513 1 63.93 100 ARG A CA 1
ATOM 708 C C . ARG A 1 100 ? 6.867 -25.002 -13.485 1 63.93 100 ARG A C 1
ATOM 710 O O . ARG A 1 100 ? 6.205 -24.894 -14.519 1 63.93 100 ARG A O 1
ATOM 717 N N . ALA A 1 101 ? 6.501 -24.798 -12.447 1 82.22 101 ALA A N 1
ATOM 718 C CA . ALA A 1 101 ? 5.188 -24.224 -12.165 1 82.22 101 ALA A CA 1
ATOM 719 C C . ALA A 1 101 ? 4.997 -22.902 -12.902 1 82.22 101 ALA A C 1
ATOM 721 O O . ALA A 1 101 ? 5.963 -22.174 -13.144 1 82.22 101 ALA A O 1
ATOM 722 N N . THR A 1 102 ? 3.928 -22.791 -13.565 1 86.59 102 THR A N 1
ATOM 723 C CA . THR A 1 102 ? 3.52 -21.45 -13.967 1 86.59 102 THR A CA 1
ATOM 724 C C . THR A 1 102 ? 3.398 -20.535 -12.752 1 86.59 102 THR A C 1
ATOM 726 O O . THR A 1 102 ? 2.712 -20.867 -11.784 1 86.59 102 THR A O 1
ATOM 729 N N . VAL A 1 103 ? 4.176 -19.438 -12.797 1 91.56 103 VAL A N 1
ATOM 730 C CA . VAL A 1 103 ? 4.112 -18.478 -11.7 1 91.56 103 VAL A CA 1
ATOM 731 C C . VAL A 1 103 ? 3.288 -17.264 -12.123 1 91.56 103 VAL A C 1
ATOM 733 O O . VAL A 1 103 ? 3.557 -16.654 -13.16 1 91.56 103 VAL A O 1
ATOM 736 N N . ILE A 1 104 ? 2.221 -16.951 -11.398 1 94.82 104 ILE A N 1
ATOM 737 C CA . ILE A 1 104 ? 1.416 -15.75 -11.586 1 94.82 104 ILE A CA 1
ATOM 738 C C . ILE A 1 104 ? 1.709 -14.751 -10.469 1 94.82 104 ILE A C 1
ATOM 740 O O . ILE A 1 104 ? 1.456 -15.032 -9.295 1 94.82 104 ILE A O 1
ATOM 744 N N . ASP A 1 105 ? 2.304 -13.638 -10.792 1 95.79 105 ASP A N 1
ATOM 745 C CA . ASP A 1 105 ? 2.645 -12.576 -9.851 1 95.79 105 ASP A CA 1
ATOM 746 C C . ASP A 1 105 ? 1.61 -11.454 -9.891 1 95.79 105 ASP A C 1
ATOM 748 O O . ASP A 1 105 ? 1.471 -10.767 -10.905 1 95.79 105 ASP A O 1
ATOM 752 N N . VAL A 1 106 ? 0.857 -11.223 -8.757 1 97.32 106 VAL A N 1
ATOM 753 C CA . VAL A 1 106 ? -0.277 -10.305 -8.74 1 97.32 106 VAL A CA 1
ATOM 754 C C . VAL A 1 106 ? 0.075 -9.064 -7.922 1 97.32 106 VAL A C 1
ATOM 756 O O . VAL A 1 106 ? 0.458 -9.171 -6.755 1 97.32 106 VAL A O 1
ATOM 759 N N . MET A 1 107 ? -0.059 -7.911 -8.479 1 97.44 107 MET A N 1
ATOM 760 C CA . MET A 1 107 ? 0.118 -6.632 -7.796 1 97.44 107 MET A CA 1
ATOM 761 C C . MET A 1 107 ? -1.12 -5.755 -7.954 1 97.44 107 MET A C 1
ATOM 763 O O . MET A 1 107 ? -1.741 -5.737 -9.018 1 97.44 107 MET A O 1
ATOM 767 N N . GLY A 1 108 ? -1.477 -5.115 -6.938 1 97.65 108 GLY A N 1
ATOM 768 C CA . GLY A 1 108 ? -2.517 -4.105 -7.044 1 97.65 108 GLY A CA 1
ATOM 769 C C . GLY A 1 108 ? -2.003 -2.769 -7.545 1 97.65 108 GLY A C 1
ATOM 770 O O . GLY A 1 108 ? -0.969 -2.283 -7.083 1 97.65 108 GLY A O 1
ATOM 771 N N . GLY A 1 109 ? -2.71 -2.192 -8.424 1 97.05 109 GLY A N 1
ATOM 772 C CA . GLY A 1 109 ? -2.374 -0.862 -8.909 1 97.05 109 GLY A CA 1
ATOM 773 C C . GLY A 1 109 ? -2.629 0.228 -7.886 1 97.05 109 GLY A C 1
ATOM 774 O O . GLY A 1 109 ? -2.115 1.341 -8.016 1 97.05 109 GLY A O 1
ATOM 775 N N . SER A 1 110 ? -3.434 -0.03 -6.976 1 94.11 110 SER A N 1
ATOM 776 C CA . SER A 1 110 ? -3.725 0.826 -5.831 1 94.11 110 SER A CA 1
ATOM 777 C C . SER A 1 110 ? -4.149 0.003 -4.619 1 94.11 110 SER A C 1
ATOM 779 O O . SER A 1 110 ? -4.406 -1.197 -4.737 1 94.11 110 SER A O 1
ATOM 781 N N . GLY A 1 111 ? -4.113 0.645 -3.479 1 90.48 111 GLY A N 1
ATOM 782 C CA . GLY A 1 111 ? -4.554 -0.04 -2.275 1 90.48 111 GLY A CA 1
ATOM 783 C C . GLY A 1 111 ? -6.03 -0.387 -2.293 1 90.48 111 GLY A C 1
ATOM 784 O O . GLY A 1 111 ? -6.852 0.398 -2.771 1 90.48 111 GLY A O 1
ATOM 785 N N . GLY A 1 112 ? -6.342 -1.584 -1.828 1 89.49 112 GLY A N 1
ATOM 786 C CA . GLY A 1 112 ? -7.729 -1.968 -1.619 1 89.49 112 GLY A CA 1
ATOM 787 C C . GLY A 1 112 ? -8.437 -2.369 -2.899 1 89.49 112 GLY A C 1
ATOM 788 O O . GLY A 1 112 ? -9.661 -2.514 -2.918 1 89.49 112 GLY A O 1
ATOM 789 N N . VAL A 1 113 ? -7.75 -2.592 -3.875 1 93.28 113 VAL A N 1
ATOM 790 C CA . VAL A 1 113 ? -8.355 -2.836 -5.181 1 93.28 113 VAL A CA 1
ATOM 791 C C . VAL A 1 113 ? -8.768 -4.301 -5.294 1 93.28 113 VAL A C 1
ATOM 793 O O . VAL A 1 113 ? -9.477 -4.682 -6.228 1 93.28 113 VAL A O 1
ATOM 796 N N . GLY A 1 114 ? -8.318 -5.168 -4.404 1 92.29 114 GLY A N 1
ATOM 797 C CA . GLY A 1 114 ? -8.74 -6.559 -4.436 1 92.29 114 GLY A CA 1
ATOM 798 C C . GLY A 1 114 ? -7.677 -7.492 -4.984 1 92.29 114 GLY A C 1
ATOM 799 O O . GLY A 1 114 ? -7.983 -8.606 -5.414 1 92.29 114 GLY A O 1
ATOM 800 N N . ALA A 1 115 ? -6.446 -7.087 -5.01 1 95.4 115 ALA A N 1
ATOM 801 C CA . ALA A 1 115 ? -5.359 -7.907 -5.54 1 95.4 115 ALA A CA 1
ATOM 802 C C . ALA A 1 115 ? -5.216 -9.204 -4.749 1 95.4 115 ALA A C 1
ATOM 804 O O . ALA A 1 115 ? -5.072 -10.281 -5.333 1 95.4 115 ALA A O 1
ATOM 805 N N . THR A 1 116 ? -5.271 -9.109 -3.402 1 93.97 116 THR A N 1
ATOM 806 C CA . THR A 1 116 ? -5.165 -10.291 -2.555 1 93.97 116 THR A CA 1
ATOM 807 C C . THR A 1 116 ? -6.333 -11.242 -2.804 1 93.97 116 THR A C 1
ATOM 809 O O . THR A 1 116 ? -6.142 -12.456 -2.9 1 93.97 116 THR A O 1
ATOM 812 N N . THR A 1 117 ? -7.53 -10.707 -2.907 1 92.25 117 THR A N 1
ATOM 813 C CA . THR A 1 117 ? -8.718 -11.507 -3.184 1 92.25 117 THR A CA 1
ATOM 814 C C . THR A 1 117 ? -8.583 -12.229 -4.521 1 92.25 117 THR A C 1
ATOM 816 O O . THR A 1 117 ? -8.9 -13.416 -4.626 1 92.25 117 THR A O 1
ATOM 819 N N . LEU A 1 118 ? -8.114 -11.519 -5.521 1 94.45 118 LEU A N 1
ATOM 820 C CA . LEU A 1 118 ? -7.944 -12.137 -6.832 1 94.45 118 LEU A CA 1
ATOM 821 C C . LEU A 1 118 ? -6.882 -13.23 -6.784 1 94.45 118 LEU A C 1
ATOM 823 O O . LEU A 1 118 ? -7.075 -14.314 -7.338 1 94.45 118 LEU A O 1
ATOM 827 N N . ALA A 1 119 ? -5.749 -12.964 -6.18 1 95.24 119 ALA A N 1
ATOM 828 C CA . ALA A 1 119 ? -4.69 -13.963 -6.055 1 95.24 119 ALA A CA 1
ATOM 829 C C . ALA A 1 119 ? -5.214 -15.24 -5.405 1 95.24 119 ALA A C 1
ATOM 831 O O . ALA A 1 119 ? -4.954 -16.343 -5.891 1 95.24 119 ALA A O 1
ATOM 832 N N . ALA A 1 120 ? -5.936 -15.066 -4.35 1 93.46 120 ALA A N 1
ATOM 833 C CA . ALA A 1 120 ? -6.522 -16.2 -3.639 1 93.46 120 ALA A CA 1
ATOM 834 C C . ALA A 1 120 ? -7.487 -16.97 -4.536 1 93.46 120 ALA A C 1
ATOM 836 O O . ALA A 1 120 ? -7.464 -18.203 -4.57 1 93.46 120 ALA A O 1
ATOM 837 N N . ALA A 1 121 ? -8.309 -16.263 -5.226 1 92.81 121 ALA A N 1
ATOM 838 C CA . ALA A 1 121 ? -9.291 -16.889 -6.108 1 92.81 121 ALA A CA 1
ATOM 839 C C . ALA A 1 121 ? -8.606 -17.655 -7.236 1 92.81 121 ALA A C 1
ATOM 841 O O . ALA A 1 121 ? -9.034 -18.753 -7.599 1 92.81 121 ALA A O 1
ATOM 842 N N . LEU A 1 122 ? -7.587 -17.069 -7.799 1 93.76 122 LEU A N 1
ATOM 843 C CA . LEU A 1 122 ? -6.848 -17.729 -8.87 1 93.76 122 LEU A CA 1
ATOM 844 C C . LEU A 1 122 ? -6.273 -19.059 -8.393 1 93.76 122 LEU A C 1
ATOM 846 O O . LEU A 1 122 ? -6.445 -20.086 -9.053 1 93.76 122 LEU A O 1
ATOM 850 N N . ALA A 1 123 ? -5.634 -19.021 -7.258 1 93.41 123 ALA A N 1
ATOM 851 C CA . ALA A 1 123 ? -5.049 -20.242 -6.709 1 93.41 123 ALA A CA 1
ATOM 852 C C . ALA A 1 123 ? -6.124 -21.29 -6.436 1 93.41 123 ALA A C 1
ATOM 854 O O . ALA A 1 123 ? -5.948 -22.467 -6.756 1 93.41 123 ALA A O 1
ATOM 855 N N . GLN A 1 124 ? -7.187 -20.851 -5.894 1 91.23 124 GLN A N 1
ATOM 856 C CA . GLN A 1 124 ? -8.288 -21.75 -5.568 1 91.23 124 GLN A CA 1
ATOM 857 C C . GLN A 1 124 ? -8.878 -22.377 -6.828 1 91.23 124 GLN A C 1
ATOM 859 O O . GLN A 1 124 ? -9.16 -23.577 -6.857 1 91.23 124 GLN A O 1
ATOM 864 N N . ARG A 1 125 ? -9.091 -21.552 -7.786 1 91.16 125 ARG A N 1
ATOM 865 C CA . ARG A 1 125 ? -9.702 -22.038 -9.019 1 91.16 125 ARG A CA 1
ATOM 866 C C . ARG A 1 125 ? -8.767 -22.991 -9.756 1 91.16 125 ARG A C 1
ATOM 868 O O . ARG A 1 125 ? -9.22 -23.939 -10.4 1 91.16 125 ARG A O 1
ATOM 875 N N . CYS A 1 126 ? -7.513 -22.773 -9.703 1 90 126 CYS A N 1
ATOM 876 C CA . CYS A 1 126 ? -6.548 -23.721 -10.249 1 90 126 CYS A CA 1
ATOM 877 C C . CYS A 1 126 ? -6.672 -25.078 -9.568 1 90 126 CYS A C 1
ATOM 879 O O . CYS A 1 126 ? -6.694 -26.113 -10.237 1 90 126 CYS A O 1
ATOM 881 N N . SER A 1 127 ? -6.747 -25.001 -8.269 1 89.14 127 SER A N 1
ATOM 882 C CA . SER A 1 127 ? -6.905 -26.235 -7.507 1 89.14 127 SER A CA 1
ATOM 883 C C . SER A 1 127 ? -8.205 -26.946 -7.87 1 89.14 127 SER A C 1
ATOM 885 O O . SER A 1 127 ? -8.234 -28.173 -7.992 1 89.14 127 SER A O 1
ATOM 887 N N . ALA A 1 128 ? -9.229 -26.212 -8.023 1 86.34 128 ALA A N 1
ATOM 888 C CA . ALA A 1 128 ? -10.521 -26.776 -8.405 1 86.34 128 ALA A CA 1
ATOM 889 C C . ALA A 1 128 ? -10.442 -27.451 -9.771 1 86.34 128 ALA A C 1
ATOM 891 O O . ALA A 1 128 ? -11.227 -28.354 -10.071 1 86.34 128 ALA A O 1
ATOM 892 N N . ARG A 1 129 ? -9.513 -27.048 -10.556 1 84.82 129 ARG A N 1
ATOM 893 C CA . ARG A 1 129 ? -9.279 -27.651 -11.864 1 84.82 129 ARG A CA 1
ATOM 894 C C . ARG A 1 129 ? -8.223 -28.748 -11.78 1 84.82 129 ARG A C 1
ATOM 896 O O . ARG A 1 129 ? -7.595 -29.091 -12.784 1 84.82 129 ARG A O 1
ATOM 903 N N . ASN A 1 130 ? -7.868 -29.171 -10.565 1 87.26 130 ASN A N 1
ATOM 904 C CA . ASN A 1 130 ? -6.995 -30.295 -10.242 1 87.26 130 ASN A CA 1
ATOM 905 C C . ASN A 1 130 ? -5.535 -29.978 -10.551 1 87.26 130 ASN A C 1
ATOM 907 O O . ASN A 1 130 ? -4.739 -30.883 -10.807 1 87.26 130 ASN A O 1
ATOM 911 N N . ALA A 1 131 ? -5.262 -28.739 -10.683 1 87.77 131 ALA A N 1
ATOM 912 C CA . ALA A 1 131 ? -3.86 -28.337 -10.754 1 87.77 131 ALA A CA 1
ATOM 913 C C . ALA A 1 131 ? -3.248 -28.232 -9.36 1 87.77 131 ALA A C 1
ATOM 915 O O . ALA A 1 131 ? -3.893 -27.748 -8.427 1 87.77 131 ALA A O 1
ATOM 916 N N . ARG A 1 132 ? -2.099 -28.836 -9.179 1 91.26 132 ARG A N 1
ATOM 917 C CA . ARG A 1 132 ? -1.378 -28.606 -7.932 1 91.26 132 ARG A CA 1
ATOM 918 C C . ARG A 1 132 ? -0.939 -27.151 -7.813 1 91.26 132 ARG A C 1
ATOM 920 O O . ARG A 1 132 ? -0.015 -26.718 -8.504 1 91.26 132 ARG A O 1
ATOM 927 N N . SER A 1 133 ? -1.647 -26.347 -6.997 1 94.12 133 SER A N 1
ATOM 928 C CA . SER A 1 133 ? -1.413 -24.909 -6.909 1 94.12 133 SER A CA 1
ATOM 929 C C . SER A 1 133 ? -1.108 -24.485 -5.476 1 94.12 133 SER A C 1
ATOM 931 O O . SER A 1 133 ? -1.389 -25.224 -4.531 1 94.12 133 SER A O 1
ATOM 933 N N . ALA A 1 134 ? -0.518 -23.307 -5.356 1 95.89 134 ALA A N 1
ATOM 934 C CA . ALA A 1 134 ? -0.246 -22.699 -4.056 1 95.89 134 ALA A CA 1
ATOM 935 C C . ALA A 1 134 ? -0.398 -21.181 -4.118 1 95.89 134 ALA A C 1
ATOM 937 O O . ALA A 1 134 ? -0.294 -20.584 -5.192 1 95.89 134 ALA A O 1
ATOM 938 N N . LEU A 1 135 ? -0.751 -20.646 -2.988 1 96.47 135 LEU A N 1
ATOM 939 C CA . LEU A 1 135 ? -0.772 -19.2 -2.796 1 96.47 135 LEU A CA 1
ATOM 940 C C . LEU A 1 135 ? 0.348 -18.76 -1.859 1 96.47 135 LEU A C 1
ATOM 942 O O . LEU A 1 135 ? 0.487 -19.296 -0.757 1 96.47 135 LEU A O 1
ATOM 946 N N . ILE A 1 136 ? 1.154 -17.826 -2.307 1 96.32 136 ILE A N 1
ATOM 947 C CA . ILE A 1 136 ? 2.234 -17.291 -1.485 1 96.32 136 ILE A CA 1
ATOM 948 C C . ILE A 1 136 ? 1.995 -15.806 -1.222 1 96.32 136 ILE A C 1
ATOM 950 O O . ILE A 1 136 ? 1.857 -15.017 -2.16 1 96.32 136 ILE A O 1
ATOM 954 N N . ASP A 1 137 ? 1.943 -15.472 0.002 1 95.76 137 ASP A N 1
ATOM 955 C CA . ASP A 1 137 ? 1.803 -14.098 0.473 1 95.76 137 ASP A CA 1
ATOM 956 C C . ASP A 1 137 ? 3.166 -13.428 0.625 1 95.76 137 ASP A C 1
ATOM 958 O O . ASP A 1 137 ? 3.977 -13.839 1.457 1 95.76 137 ASP A O 1
ATOM 962 N N . LEU A 1 138 ? 3.421 -12.349 -0.098 1 95.34 138 LEU A N 1
ATOM 963 C CA . LEU A 1 138 ? 4.702 -11.655 -0.034 1 95.34 138 LEU A CA 1
ATOM 964 C C . LEU A 1 138 ? 4.541 -10.271 0.587 1 95.34 138 LEU A C 1
ATOM 966 O O . LEU A 1 138 ? 5.372 -9.387 0.366 1 95.34 138 LEU A O 1
ATOM 970 N N . ASP A 1 139 ? 3.462 -10.039 1.317 1 93.73 139 ASP A N 1
ATOM 971 C CA . ASP A 1 139 ? 3.193 -8.774 1.994 1 93.73 139 ASP A CA 1
ATOM 972 C C . ASP A 1 139 ? 3.361 -8.913 3.505 1 93.73 139 ASP A C 1
ATOM 974 O O . ASP A 1 139 ? 2.437 -9.341 4.201 1 93.73 139 ASP A O 1
ATOM 978 N N . PRO A 1 140 ? 4.401 -8.466 4.064 1 91.9 140 PRO A N 1
ATOM 979 C CA . PRO A 1 140 ? 4.587 -8.603 5.511 1 91.9 140 PRO A CA 1
ATOM 980 C C . PRO A 1 140 ? 3.582 -7.78 6.314 1 91.9 140 PRO A C 1
ATOM 982 O O . PRO A 1 140 ? 3.351 -8.061 7.493 1 91.9 140 PRO A O 1
ATOM 985 N N . CYS A 1 141 ? 2.912 -6.821 5.665 1 91.65 141 CYS A N 1
ATOM 986 C CA . CYS A 1 141 ? 2.019 -5.934 6.402 1 91.65 141 CYS A CA 1
ATOM 987 C C . CYS A 1 141 ? 0.571 -6.137 5.972 1 91.65 141 CYS A C 1
ATOM 989 O O . CYS A 1 141 ? -0.288 -5.301 6.258 1 91.65 141 CYS A O 1
ATOM 991 N N . GLY A 1 142 ? 0.274 -7.215 5.317 1 91.74 142 GLY A N 1
ATOM 992 C CA . GLY A 1 142 ? -1.051 -7.434 4.759 1 91.74 142 GLY A CA 1
ATOM 993 C C . GLY A 1 142 ? -2.014 -8.074 5.742 1 91.74 142 GLY A C 1
ATOM 994 O O . GLY A 1 142 ? -3.194 -8.253 5.435 1 91.74 142 GLY A O 1
ATOM 995 N N . GLY A 1 143 ? -1.549 -8.421 6.966 1 89.83 143 GLY A N 1
ATOM 996 C CA . GLY A 1 143 ? -2.397 -9.05 7.966 1 89.83 143 GLY A CA 1
ATOM 997 C C . GLY A 1 143 ? -2.423 -10.563 7.859 1 89.83 143 GLY A C 1
ATOM 998 O O . GLY A 1 143 ? -2.926 -11.245 8.755 1 89.83 143 GLY A O 1
ATOM 999 N N . GLY A 1 144 ? -1.924 -11.075 6.678 1 90.9 144 GLY A N 1
ATOM 1000 C CA . GLY A 1 144 ? -1.888 -12.516 6.483 1 90.9 144 GLY A CA 1
ATOM 1001 C C . GLY A 1 144 ? -3.016 -13.028 5.607 1 90.9 144 GLY A C 1
ATOM 1002 O O . GLY A 1 144 ? -4.192 -12.836 5.924 1 90.9 144 GLY A O 1
ATOM 1003 N N . VAL A 1 145 ? -2.674 -13.719 4.609 1 91.87 145 VAL A N 1
ATOM 1004 C CA . VAL A 1 145 ? -3.677 -14.208 3.669 1 91.87 145 VAL A CA 1
ATOM 1005 C C . VAL A 1 145 ? -4.416 -15.399 4.275 1 91.87 145 VAL A C 1
ATOM 1007 O O . VAL A 1 145 ? -5.508 -15.753 3.825 1 91.87 145 VAL A O 1
ATOM 1010 N N . ASP A 1 146 ? -3.835 -16.063 5.253 1 91.72 146 ASP A N 1
ATOM 1011 C CA . ASP A 1 146 ? -4.492 -17.194 5.9 1 91.72 146 ASP A CA 1
ATOM 1012 C C . ASP A 1 146 ? -5.792 -16.761 6.574 1 91.72 146 ASP A C 1
ATOM 1014 O O . ASP A 1 146 ? -6.746 -17.538 6.651 1 91.72 146 ASP A O 1
ATOM 1018 N N . LEU A 1 147 ? -5.907 -15.544 7.005 1 89.8 147 LEU A N 1
ATOM 1019 C CA . LEU A 1 147 ? -7.117 -15.039 7.643 1 89.8 147 LEU A CA 1
ATOM 1020 C C . LEU A 1 147 ? -8.271 -14.975 6.647 1 89.8 147 LEU A C 1
ATOM 1022 O O . LEU A 1 147 ? -9.435 -15.111 7.03 1 89.8 147 LEU A O 1
ATOM 1026 N N . MET A 1 148 ? -7.921 -14.774 5.408 1 87.93 148 MET A N 1
ATOM 1027 C CA . MET A 1 148 ? -8.943 -14.739 4.366 1 87.93 148 MET A CA 1
ATOM 1028 C C . MET A 1 148 ? -9.64 -16.09 4.242 1 87.93 148 MET A C 1
ATOM 1030 O O . MET A 1 148 ? -10.786 -16.163 3.794 1 87.93 148 MET A O 1
ATOM 1034 N N . PHE A 1 149 ? -8.911 -17.066 4.673 1 88.91 149 PHE A N 1
ATOM 1035 C CA . PHE A 1 149 ? -9.424 -18.426 4.557 1 88.91 149 PHE A CA 1
ATOM 1036 C C . PHE A 1 149 ? -9.845 -18.964 5.919 1 88.91 149 PHE A C 1
ATOM 1038 O O . PHE A 1 149 ? -10.256 -20.12 6.036 1 88.91 149 PHE A O 1
ATOM 1045 N N . GLY A 1 150 ? -9.72 -18.193 6.915 1 87.46 150 GLY A N 1
ATOM 1046 C CA . GLY A 1 150 ? -9.956 -18.692 8.26 1 87.46 150 GLY A CA 1
ATOM 1047 C C . GLY A 1 150 ? -8.964 -19.759 8.683 1 87.46 150 GLY A C 1
ATOM 1048 O O . GLY A 1 150 ? -9.324 -20.702 9.392 1 87.46 150 GLY A O 1
ATOM 1049 N N . ALA A 1 151 ? -7.762 -19.656 8.192 1 88.45 151 ALA A N 1
ATOM 1050 C CA . ALA A 1 151 ? -6.78 -20.721 8.379 1 88.45 151 ALA A CA 1
ATOM 1051 C C . ALA A 1 151 ? -5.693 -20.298 9.363 1 88.45 151 ALA A C 1
ATOM 1053 O O . ALA A 1 151 ? -4.592 -20.854 9.357 1 88.45 151 ALA A O 1
ATOM 1054 N N . GLU A 1 152 ? -5.943 -19.311 10.191 1 87.73 152 GLU A N 1
ATOM 1055 C CA . GLU A 1 152 ? -4.938 -18.776 11.105 1 87.73 152 GLU A CA 1
ATOM 1056 C C . GLU A 1 152 ? -4.543 -19.808 12.157 1 87.73 152 GLU A C 1
ATOM 1058 O O . GLU A 1 152 ? -3.458 -19.726 12.738 1 87.73 152 GLU A O 1
ATOM 1063 N N . ARG A 1 153 ? -5.399 -20.816 12.359 1 87.86 153 ARG A N 1
ATOM 1064 C CA . ARG A 1 153 ? -5.1 -21.835 13.361 1 87.86 153 ARG A CA 1
ATOM 1065 C C . ARG A 1 153 ? -4.681 -23.145 12.702 1 87.86 153 ARG A C 1
ATOM 1067 O O . ARG A 1 153 ? -4.406 -24.131 13.389 1 87.86 153 ARG A O 1
ATOM 1074 N N . GLU A 1 154 ? -4.744 -23.175 11.389 1 91.44 154 GLU A N 1
ATOM 1075 C CA . GLU A 1 154 ? -4.282 -24.37 10.69 1 91.44 154 GLU A CA 1
ATOM 1076 C C . GLU A 1 154 ? -2.786 -24.588 10.899 1 91.44 154 GLU A C 1
ATOM 1078 O O . GLU A 1 154 ? -1.991 -23.658 10.75 1 91.44 154 GLU A O 1
ATOM 1083 N N . PRO A 1 155 ? -2.413 -25.771 11.238 1 91.97 155 PRO A N 1
ATOM 1084 C CA . PRO A 1 155 ? -0.984 -26.026 11.437 1 91.97 155 PRO A CA 1
ATOM 1085 C C . PRO A 1 155 ? -0.183 -25.937 10.14 1 91.97 155 PRO A C 1
ATOM 1087 O O . PRO A 1 155 ? -0.707 -26.238 9.065 1 91.97 155 PRO A O 1
ATOM 1090 N N . GLY A 1 156 ? 1.049 -25.601 10.307 1 93.26 156 GLY A N 1
ATOM 1091 C CA . GLY A 1 156 ? 1.955 -25.493 9.174 1 93.26 156 GLY A CA 1
ATOM 1092 C C . GLY A 1 156 ? 2.901 -24.311 9.277 1 93.26 156 GLY A C 1
ATOM 1093 O O . GLY A 1 156 ? 2.711 -23.428 10.116 1 93.26 156 GLY A O 1
ATOM 1094 N N . TRP A 1 157 ? 3.822 -24.316 8.405 1 92.47 157 TRP A N 1
ATOM 1095 C CA . TRP A 1 157 ? 4.855 -23.286 8.434 1 92.47 157 TRP A CA 1
ATOM 1096 C C . TRP A 1 157 ? 4.335 -21.977 7.85 1 92.47 157 TRP A C 1
ATOM 1098 O O . TRP A 1 157 ? 3.533 -21.983 6.913 1 92.47 157 TRP A O 1
ATOM 1108 N N . ARG A 1 158 ? 4.788 -20.937 8.429 1 93.92 158 ARG A N 1
ATOM 1109 C CA . ARG A 1 158 ? 4.643 -19.579 7.914 1 93.92 158 ARG A CA 1
ATOM 1110 C C . ARG A 1 158 ? 6.005 -18.951 7.638 1 93.92 158 ARG A C 1
ATOM 1112 O O . ARG A 1 158 ? 7.042 -19.549 7.932 1 93.92 158 ARG A O 1
ATOM 1119 N N . TRP A 1 159 ? 6.02 -17.806 7.065 1 92.94 159 TRP A N 1
ATOM 1120 C CA . TRP A 1 159 ? 7.287 -17.191 6.685 1 92.94 159 TRP A CA 1
ATOM 1121 C C . TRP A 1 159 ? 8.232 -17.106 7.879 1 92.94 159 TRP A C 1
ATOM 1123 O O . TRP A 1 159 ? 9.447 -17.254 7.729 1 92.94 159 TRP A O 1
ATOM 1133 N N . ASP A 1 160 ? 7.728 -16.825 9.019 1 88.29 160 ASP A N 1
ATOM 1134 C CA . ASP A 1 160 ? 8.541 -16.683 10.223 1 88.29 160 ASP A CA 1
ATOM 1135 C C . ASP A 1 160 ? 9.303 -17.971 10.525 1 88.29 160 ASP A C 1
ATOM 1137 O O . ASP A 1 160 ? 10.37 -17.936 11.142 1 88.29 160 ASP A O 1
ATOM 1141 N N . ASP A 1 161 ? 8.794 -19.077 10.069 1 88.38 161 ASP A N 1
ATOM 1142 C CA . ASP A 1 161 ? 9.41 -20.381 10.296 1 88.38 161 ASP A CA 1
ATOM 1143 C C . ASP A 1 161 ? 10.478 -20.675 9.245 1 88.38 161 ASP A C 1
ATOM 1145 O O . ASP A 1 161 ? 11.236 -21.639 9.375 1 88.38 161 ASP A O 1
ATOM 1149 N N . LEU A 1 162 ? 10.53 -19.833 8.237 1 88.43 162 LEU A N 1
ATOM 1150 C CA . LEU A 1 162 ? 11.364 -20.154 7.085 1 88.43 162 LEU A CA 1
ATOM 1151 C C . LEU A 1 162 ? 12.542 -19.191 6.982 1 88.43 162 LEU A C 1
ATOM 1153 O O . LEU A 1 162 ? 13.188 -19.103 5.935 1 88.43 162 LEU A O 1
ATOM 1157 N N . THR A 1 163 ? 12.84 -18.436 7.998 1 83.91 163 THR A N 1
ATOM 1158 C CA . THR A 1 163 ? 13.876 -17.409 7.997 1 83.91 163 THR A CA 1
ATOM 1159 C C . THR A 1 163 ? 15.254 -18.031 7.787 1 83.91 163 THR A C 1
ATOM 1161 O O . THR A 1 163 ? 16.156 -17.386 7.248 1 83.91 163 THR A O 1
ATOM 1164 N N . SER A 1 164 ? 15.384 -19.247 8.198 1 79.3 164 SER A N 1
ATOM 1165 C CA . SER A 1 164 ? 16.707 -19.863 8.16 1 79.3 164 SER A CA 1
ATOM 1166 C C . SER A 1 164 ? 16.836 -20.824 6.983 1 79.3 164 SER A C 1
ATOM 1168 O O . SER A 1 164 ? 17.871 -21.473 6.816 1 79.3 164 SER A O 1
ATOM 1170 N N . VAL A 1 165 ? 15.76 -20.811 6.265 1 75.63 165 VAL A N 1
ATOM 1171 C CA . VAL A 1 165 ? 15.794 -21.733 5.134 1 75.63 165 VAL A CA 1
ATOM 1172 C C . VAL A 1 165 ? 16.731 -21.192 4.056 1 75.63 165 VAL A C 1
ATOM 1174 O O . VAL A 1 165 ? 16.707 -19.999 3.745 1 75.63 165 VAL A O 1
ATOM 1177 N N . SER A 1 166 ? 17.73 -21.915 3.868 1 68.86 166 SER A N 1
ATOM 1178 C CA . SER A 1 166 ? 18.64 -21.593 2.774 1 68.86 166 SER A CA 1
ATOM 1179 C C . SER A 1 166 ? 18.935 -22.821 1.92 1 68.86 166 SER A C 1
ATOM 1181 O O . SER A 1 166 ? 18.731 -23.954 2.361 1 68.86 166 SER A O 1
ATOM 1183 N N . GLY A 1 167 ? 19.256 -22.614 0.743 1 60.77 167 GLY A N 1
ATOM 1184 C CA . GLY A 1 167 ? 19.63 -23.714 -0.132 1 60.77 167 GLY A CA 1
ATOM 1185 C C . GLY A 1 167 ? 18.436 -24.462 -0.694 1 60.77 167 GLY A C 1
ATOM 1186 O O . GLY A 1 167 ? 17.375 -23.874 -0.913 1 60.77 167 GLY A O 1
ATOM 1187 N N . THR A 1 168 ? 18.61 -25.756 -1.022 1 63.28 168 THR A N 1
ATOM 1188 C CA . THR A 1 168 ? 17.579 -26.584 -1.637 1 63.28 168 THR A CA 1
ATOM 1189 C C . THR A 1 168 ? 16.72 -27.259 -0.571 1 63.28 168 THR A C 1
ATOM 1191 O O . THR A 1 168 ? 17.242 -27.936 0.318 1 63.28 168 THR A O 1
ATOM 1194 N N . VAL A 1 169 ? 15.506 -26.684 -0.407 1 66.95 169 VAL A N 1
ATOM 1195 C CA . VAL A 1 169 ? 14.527 -27.316 0.472 1 66.95 169 VAL A CA 1
ATOM 1196 C C . VAL A 1 169 ? 13.532 -28.122 -0.359 1 66.95 169 VAL A C 1
ATOM 1198 O O . VAL A 1 169 ? 13.036 -27.644 -1.382 1 66.95 169 VAL A O 1
ATOM 1201 N N . ASN A 1 170 ? 13.443 -29.396 0.034 1 71.22 170 ASN A N 1
ATOM 1202 C CA . ASN A 1 170 ? 12.503 -30.223 -0.716 1 71.22 170 ASN A CA 1
ATOM 1203 C C . ASN A 1 170 ? 11.098 -30.151 -0.125 1 71.22 170 ASN A C 1
ATOM 1205 O O . ASN A 1 170 ? 10.934 -30.136 1.096 1 71.22 170 ASN A O 1
ATOM 1209 N N . ASP A 1 171 ? 10.081 -30.046 -0.867 1 79.49 171 ASP A N 1
ATOM 1210 C CA . ASP A 1 171 ? 8.635 -30.179 -0.722 1 79.49 171 ASP A CA 1
ATOM 1211 C C . ASP A 1 171 ? 8.111 -29.287 0.401 1 79.49 171 ASP A C 1
ATOM 1213 O O . ASP A 1 171 ? 7.401 -29.755 1.294 1 79.49 171 ASP A O 1
ATOM 1217 N N . ILE A 1 172 ? 8.415 -28.067 0.426 1 87.06 172 ILE A N 1
ATOM 1218 C CA . ILE A 1 172 ? 7.928 -27.087 1.391 1 87.06 172 ILE A CA 1
ATOM 1219 C C . ILE A 1 172 ? 6.402 -27.039 1.352 1 87.06 172 ILE A C 1
ATOM 1221 O O . ILE A 1 172 ? 5.754 -26.851 2.385 1 87.06 172 ILE A O 1
ATOM 1225 N N . ALA A 1 173 ? 5.86 -27.349 0.222 1 88.68 173 ALA A N 1
ATOM 1226 C CA . ALA A 1 173 ? 4.412 -27.275 0.042 1 88.68 173 ALA A CA 1
ATOM 1227 C C . ALA A 1 173 ? 3.692 -28.22 0.999 1 88.68 173 ALA A C 1
ATOM 1229 O O . ALA A 1 173 ? 2.602 -27.909 1.486 1 88.68 173 ALA A O 1
ATOM 1230 N N . ALA A 1 174 ? 4.345 -29.312 1.307 1 88.95 174 ALA A N 1
ATOM 1231 C CA . ALA A 1 174 ? 3.732 -30.326 2.161 1 88.95 174 ALA A CA 1
ATOM 1232 C C . ALA A 1 174 ? 3.703 -29.871 3.618 1 88.95 174 ALA A C 1
ATOM 1234 O O . ALA A 1 174 ? 2.98 -30.442 4.438 1 88.95 174 ALA A O 1
ATOM 1235 N N . ARG A 1 175 ? 4.438 -28.852 3.964 1 91.66 175 ARG A N 1
ATOM 1236 C CA . ARG A 1 175 ? 4.566 -28.405 5.348 1 91.66 175 ARG A CA 1
ATOM 1237 C C . ARG A 1 175 ? 3.758 -27.135 5.591 1 91.66 175 ARG A C 1
ATOM 1239 O O . ARG A 1 175 ? 3.725 -26.618 6.709 1 91.66 175 ARG A O 1
ATOM 1246 N N . LEU A 1 176 ? 3.081 -26.71 4.601 1 94.72 176 LEU A N 1
ATOM 1247 C CA . LEU A 1 176 ? 2.309 -25.476 4.704 1 94.72 176 LEU A CA 1
ATOM 1248 C C . LEU A 1 176 ? 0.866 -25.769 5.1 1 94.72 176 LEU A C 1
ATOM 1250 O O . LEU A 1 176 ? 0.359 -26.865 4.849 1 94.72 176 LEU A O 1
ATOM 1254 N N . PRO A 1 177 ? 0.25 -24.744 5.724 1 93.95 177 PRO A N 1
ATOM 1255 C CA . PRO A 1 177 ? -1.197 -24.878 5.91 1 93.95 177 PRO A CA 1
ATOM 1256 C C . PRO A 1 177 ? -1.942 -25.107 4.596 1 93.95 177 PRO A C 1
ATOM 1258 O O . PRO A 1 177 ? -1.58 -24.529 3.568 1 93.95 177 PRO A O 1
ATOM 1261 N N . ARG A 1 178 ? -2.956 -25.956 4.62 1 91.63 178 ARG A N 1
ATOM 1262 C CA . ARG A 1 178 ? -3.797 -26.214 3.455 1 91.63 178 ARG A CA 1
ATOM 1263 C C . ARG A 1 178 ? -5.211 -25.685 3.672 1 91.63 178 ARG A C 1
ATOM 1265 O O . ARG A 1 178 ? -5.8 -25.892 4.735 1 91.63 178 ARG A O 1
ATOM 1272 N N . VAL A 1 179 ? -5.628 -24.959 2.726 1 84.24 179 VAL A N 1
ATOM 1273 C CA . VAL A 1 179 ? -6.972 -24.391 2.756 1 84.24 179 VAL A CA 1
ATOM 1274 C C . VAL A 1 179 ? -7.742 -24.816 1.508 1 84.24 179 VAL A C 1
ATOM 1276 O O . VAL A 1 179 ? -7.403 -24.41 0.394 1 84.24 179 VAL A O 1
ATOM 1279 N N . GLY A 1 180 ? -8.831 -25.507 1.66 1 77.4 180 GLY A N 1
ATOM 1280 C CA . GLY A 1 180 ? -9.552 -26.017 0.505 1 77.4 180 GLY A CA 1
ATOM 1281 C C . GLY A 1 180 ? -8.715 -26.937 -0.363 1 77.4 180 GLY A C 1
ATOM 1282 O O . GLY A 1 180 ? -8.861 -26.948 -1.587 1 77.4 180 GLY A O 1
ATOM 1283 N N . GLY A 1 181 ? -7.671 -27.474 0.188 1 79.84 181 GLY A N 1
ATOM 1284 C CA . GLY A 1 181 ? -6.903 -28.507 -0.488 1 79.84 181 GLY A CA 1
ATOM 1285 C C . GLY A 1 181 ? -5.614 -27.99 -1.099 1 79.84 181 GLY A C 1
ATOM 1286 O O . GLY A 1 181 ? -4.86 -28.752 -1.708 1 79.84 181 GLY A O 1
ATOM 1287 N N . PHE A 1 182 ? -5.358 -26.776 -0.994 1 89.81 182 PHE A N 1
ATOM 1288 C CA . PHE A 1 182 ? -4.102 -26.306 -1.566 1 89.81 182 PHE A CA 1
ATOM 1289 C C . PHE A 1 182 ? -3.289 -25.54 -0.529 1 89.81 182 PHE A C 1
ATOM 1291 O O . PHE A 1 182 ? -3.847 -24.985 0.42 1 89.81 182 PHE A O 1
ATOM 1298 N N . PRO A 1 183 ? -1.958 -25.564 -0.648 1 95.4 183 PRO A N 1
ATOM 1299 C CA . PRO A 1 183 ? -1.078 -24.935 0.339 1 95.4 183 PRO A CA 1
ATOM 1300 C C . PRO A 1 183 ? -1.093 -23.41 0.255 1 95.4 183 PRO A C 1
ATOM 1302 O O . PRO A 1 183 ? -1.155 -22.849 -0.841 1 95.4 183 PRO A O 1
ATOM 1305 N N . VAL A 1 184 ? -1.049 -22.779 1.411 1 95.96 184 VAL A N 1
ATOM 1306 C CA . VAL A 1 184 ? -0.985 -21.326 1.535 1 95.96 184 VAL A CA 1
ATOM 1307 C C . VAL A 1 184 ? 0.186 -20.935 2.434 1 95.96 184 VAL A C 1
ATOM 1309 O O . VAL A 1 184 ? 0.297 -21.415 3.564 1 95.96 184 VAL A O 1
ATOM 1312 N N . LEU A 1 185 ? 1.092 -20.142 1.901 1 96.43 185 LEU A N 1
ATOM 1313 C CA . LEU A 1 185 ? 2.171 -19.585 2.709 1 96.43 185 LEU A CA 1
ATOM 1314 C C . LEU A 1 185 ? 1.874 -18.138 3.09 1 96.43 185 LEU A C 1
ATOM 1316 O O . LEU A 1 185 ? 1.817 -17.263 2.223 1 96.43 185 LEU A O 1
ATOM 1320 N N . SER A 1 186 ? 1.66 -17.905 4.306 1 95.09 186 SER A N 1
ATOM 1321 C CA . SER A 1 186 ? 1.275 -16.6 4.833 1 95.09 186 SER A CA 1
ATOM 1322 C C . SER A 1 186 ? 2.306 -16.08 5.83 1 95.09 186 SER A C 1
ATOM 1324 O O . SER A 1 186 ? 3.184 -16.826 6.268 1 95.09 186 SER A O 1
ATOM 1326 N N . MET A 1 187 ? 2.197 -14.769 6.107 1 91.09 187 MET A N 1
ATOM 1327 C CA . MET A 1 187 ? 2.928 -14.204 7.237 1 91.09 187 MET A CA 1
ATOM 1328 C C . MET A 1 187 ? 2.423 -14.782 8.555 1 91.09 187 MET A C 1
ATOM 1330 O O . MET A 1 187 ? 1.234 -15.073 8.695 1 91.09 187 MET A O 1
ATOM 1334 N N . GLY A 1 188 ? 3.366 -14.953 9.415 1 83.56 188 GLY A N 1
ATOM 1335 C CA . GLY A 1 188 ? 2.953 -15.341 10.755 1 83.56 188 GLY A CA 1
ATOM 1336 C C . GLY A 1 188 ? 2.516 -14.166 11.608 1 83.56 188 GLY A C 1
ATOM 1337 O O . GLY A 1 188 ? 2.372 -13.048 11.108 1 83.56 188 GLY A O 1
ATOM 1338 N N . ARG A 1 189 ? 2.069 -14.434 12.763 1 77.5 189 ARG A N 1
ATOM 1339 C CA . ARG A 1 189 ? 1.69 -13.419 13.741 1 77.5 189 ARG A CA 1
ATOM 1340 C C . ARG A 1 189 ? 2.706 -13.346 14.875 1 77.5 189 ARG A C 1
ATOM 1342 O O . ARG A 1 189 ? 2.669 -14.157 15.803 1 77.5 189 ARG A O 1
ATOM 1349 N N . PRO A 1 190 ? 3.835 -12.6 14.518 1 60.54 190 PRO A N 1
ATOM 1350 C CA . PRO A 1 190 ? 4.853 -12.603 15.571 1 60.54 190 PRO A CA 1
ATOM 1351 C C . PRO A 1 190 ? 4.314 -12.116 16.914 1 60.54 190 PRO A C 1
ATOM 1353 O O . PRO A 1 190 ? 3.36 -11.334 16.954 1 60.54 190 PRO A O 1
ATOM 1356 N N . GLY A 1 191 ? 4.674 -12.774 17.929 1 58.61 191 GLY A N 1
ATOM 1357 C CA . GLY A 1 191 ? 4.341 -12.371 19.286 1 58.61 191 GLY A CA 1
ATOM 1358 C C . GLY A 1 191 ? 4.723 -10.935 19.592 1 58.61 191 GLY A C 1
ATOM 1359 O O . GLY A 1 191 ? 5.268 -10.236 18.735 1 58.61 191 GLY A O 1
ATOM 1360 N N . ALA A 1 192 ? 4.253 -10.308 20.717 1 53.72 192 ALA A N 1
ATOM 1361 C CA . ALA A 1 192 ? 4.368 -8.956 21.257 1 53.72 192 ALA A CA 1
ATOM 1362 C C . ALA A 1 192 ? 5.792 -8.427 21.115 1 53.72 192 ALA A C 1
ATOM 1364 O O . ALA A 1 192 ? 6 -7.223 20.952 1 53.72 192 ALA A O 1
ATOM 1365 N N . ASP A 1 193 ? 6.81 -9.26 21.265 1 51.93 193 ASP A N 1
ATOM 1366 C CA . ASP A 1 193 ? 8.174 -8.777 21.452 1 51.93 193 ASP A CA 1
ATOM 1367 C C . ASP A 1 193 ? 8.868 -8.559 20.109 1 51.93 193 ASP A C 1
ATOM 1369 O O . ASP A 1 193 ? 10.074 -8.307 20.061 1 51.93 193 ASP A O 1
ATOM 1373 N N . HIS A 1 194 ? 8.2 -8.728 19.027 1 58.74 194 HIS A N 1
ATOM 1374 C CA . HIS A 1 194 ? 8.984 -8.846 17.802 1 58.74 194 HIS A CA 1
ATOM 1375 C C . HIS A 1 194 ? 8.952 -7.549 17.001 1 58.74 194 HIS A C 1
ATOM 1377 O O . HIS A 1 194 ? 8.013 -6.76 17.126 1 58.74 194 HIS A O 1
ATOM 1383 N N . ALA A 1 195 ? 10.15 -7.214 16.433 1 64.68 195 ALA A N 1
ATOM 1384 C CA . ALA A 1 195 ? 10.269 -6.224 15.367 1 64.68 195 ALA A CA 1
ATOM 1385 C C . ALA A 1 195 ? 9.248 -6.482 14.262 1 64.68 195 ALA A C 1
ATOM 1387 O O . ALA A 1 195 ? 8.75 -7.601 14.118 1 64.68 195 ALA A O 1
ATOM 1388 N N . GLY A 1 196 ? 8.405 -5.555 13.901 1 73.65 196 GLY A N 1
ATOM 1389 C CA . GLY A 1 196 ? 7.443 -5.63 12.813 1 73.65 196 GLY A CA 1
ATOM 1390 C C . GLY A 1 196 ? 7.673 -6.815 11.894 1 73.65 196 GLY A C 1
ATOM 1391 O O . GLY A 1 196 ? 8.78 -7.355 11.834 1 73.65 196 GLY A O 1
ATOM 1392 N N . PRO A 1 197 ? 6.656 -7.478 11.274 1 80.14 197 PRO A N 1
ATOM 1393 C CA . PRO A 1 197 ? 6.803 -8.618 10.367 1 80.14 197 PRO A CA 1
ATOM 1394 C C . PRO A 1 197 ? 7.671 -8.298 9.152 1 80.14 197 PRO A C 1
ATOM 1396 O O . PRO A 1 197 ? 7.647 -7.171 8.651 1 80.14 197 PRO A O 1
ATOM 1399 N N . GLN A 1 198 ? 8.592 -9.236 8.832 1 85.25 198 GLN A N 1
ATOM 1400 C CA . GLN A 1 198 ? 9.455 -9.094 7.664 1 85.25 198 GLN A CA 1
ATOM 1401 C C . GLN A 1 198 ? 9.56 -10.408 6.894 1 85.25 198 GLN A C 1
ATOM 1403 O O . GLN A 1 198 ? 9.507 -11.487 7.488 1 85.25 198 GLN A O 1
ATOM 1408 N N . LEU A 1 199 ? 9.611 -10.281 5.589 1 88.9 199 LEU A N 1
ATOM 1409 C CA . LEU A 1 199 ? 9.976 -11.448 4.794 1 88.9 199 LEU A CA 1
ATOM 1410 C C . LEU A 1 199 ? 11.394 -11.906 5.12 1 88.9 199 LEU A C 1
ATOM 1412 O O . LEU A 1 199 ? 12.25 -11.09 5.465 1 88.9 199 LEU A O 1
ATOM 1416 N N . PRO A 1 200 ? 11.577 -13.137 5.039 1 87.67 200 PRO A N 1
ATOM 1417 C CA . PRO A 1 200 ? 12.97 -13.576 5.142 1 87.67 200 PRO A CA 1
ATOM 1418 C C . PRO A 1 200 ? 13.852 -13.006 4.033 1 87.67 200 PRO A C 1
ATOM 1420 O O . PRO A 1 200 ? 13.345 -12.398 3.087 1 87.67 200 PRO A O 1
ATOM 1423 N N . GLY A 1 201 ? 15.132 -13.136 4.222 1 84.96 201 GLY A N 1
ATOM 1424 C CA . GLY A 1 201 ? 16.061 -12.617 3.23 1 84.96 201 GLY A CA 1
ATOM 1425 C C . GLY A 1 201 ? 15.836 -13.191 1.844 1 84.96 201 GLY A C 1
ATOM 1426 O O . GLY A 1 201 ? 15.117 -14.18 1.686 1 84.96 201 GLY A O 1
ATOM 1427 N N . ALA A 1 202 ? 16.363 -12.6 0.842 1 82.28 202 ALA A N 1
ATOM 1428 C CA . ALA A 1 202 ? 16.162 -12.948 -0.563 1 82.28 202 ALA A CA 1
ATOM 1429 C C . ALA A 1 202 ? 16.513 -14.411 -0.82 1 82.28 202 ALA A C 1
ATOM 1431 O O . ALA A 1 202 ? 15.853 -15.083 -1.617 1 82.28 202 ALA A O 1
ATOM 1432 N N . ALA A 1 203 ? 17.485 -14.912 -0.151 1 78.17 203 ALA A N 1
ATOM 1433 C CA . ALA A 1 203 ? 17.915 -16.295 -0.342 1 78.17 203 ALA A CA 1
ATOM 1434 C C . ALA A 1 203 ? 16.837 -17.273 0.115 1 78.17 203 ALA A C 1
ATOM 1436 O O . ALA A 1 203 ? 16.57 -18.272 -0.557 1 78.17 203 ALA A O 1
ATOM 1437 N N . ALA A 1 204 ? 16.248 -16.958 1.232 1 86.12 204 ALA A N 1
ATOM 1438 C CA . ALA A 1 204 ? 15.187 -17.813 1.757 1 86.12 204 ALA A CA 1
ATOM 1439 C C . ALA A 1 204 ? 13.96 -17.783 0.851 1 86.12 204 ALA A C 1
ATOM 1441 O O . ALA A 1 204 ? 13.362 -18.824 0.57 1 86.12 204 ALA A O 1
ATOM 1442 N N . VAL A 1 205 ? 13.603 -16.634 0.38 1 89.42 205 VAL A N 1
ATOM 1443 C CA . VAL A 1 205 ? 12.463 -16.497 -0.519 1 89.42 205 VAL A CA 1
ATOM 1444 C C . VAL A 1 205 ? 12.722 -17.279 -1.805 1 89.42 205 VAL A C 1
ATOM 1446 O O . VAL A 1 205 ? 11.839 -17.985 -2.299 1 89.42 205 VAL A O 1
ATOM 1449 N N . ARG A 1 206 ? 13.884 -17.158 -2.259 1 83.81 206 ARG A N 1
ATOM 1450 C CA . ARG A 1 206 ? 14.259 -17.899 -3.459 1 83.81 206 ARG A CA 1
ATOM 1451 C C . ARG A 1 206 ? 14.133 -19.402 -3.236 1 83.81 206 ARG A C 1
ATOM 1453 O O . ARG A 1 206 ? 13.588 -20.117 -4.079 1 83.81 206 ARG A O 1
ATOM 1460 N N . ALA A 1 207 ? 14.644 -19.822 -2.177 1 82.8 207 ALA A N 1
ATOM 1461 C CA . ALA A 1 207 ? 14.606 -21.251 -1.876 1 82.8 207 ALA A CA 1
ATOM 1462 C C . ALA A 1 207 ? 13.169 -21.759 -1.808 1 82.8 207 ALA A C 1
ATOM 1464 O O . ALA A 1 207 ? 12.862 -22.843 -2.311 1 82.8 207 ALA A O 1
ATOM 1465 N N . VAL A 1 208 ? 12.343 -21.011 -1.215 1 90.13 208 VAL A N 1
ATOM 1466 C CA . VAL A 1 208 ? 10.935 -21.373 -1.088 1 90.13 208 VAL A CA 1
ATOM 1467 C C . VAL A 1 208 ? 10.285 -21.413 -2.47 1 90.13 208 VAL A C 1
ATOM 1469 O O . VAL A 1 208 ? 9.621 -22.39 -2.822 1 90.13 208 VAL A O 1
ATOM 1472 N N . LEU A 1 209 ? 10.497 -20.377 -3.248 1 89.05 209 LEU A N 1
ATOM 1473 C CA . LEU A 1 209 ? 9.897 -20.297 -4.576 1 89.05 209 LEU A CA 1
ATOM 1474 C C . LEU A 1 209 ? 10.403 -21.426 -5.469 1 89.05 209 LEU A C 1
ATOM 1476 O O . LEU A 1 209 ? 9.625 -22.035 -6.207 1 89.05 209 LEU A O 1
ATOM 1480 N N . ASP A 1 210 ? 11.626 -21.701 -5.347 1 82.32 210 ASP A N 1
ATOM 1481 C CA . ASP A 1 210 ? 12.206 -22.787 -6.131 1 82.32 210 ASP A CA 1
ATOM 1482 C C . ASP A 1 210 ? 11.565 -24.126 -5.774 1 82.32 210 ASP A C 1
ATOM 1484 O O . ASP A 1 210 ? 11.207 -24.904 -6.661 1 82.32 210 ASP A O 1
ATOM 1488 N N . SER A 1 211 ? 11.475 -24.33 -4.51 1 84.35 211 SER A N 1
ATOM 1489 C CA . SER A 1 211 ? 10.86 -25.568 -4.042 1 84.35 211 SER A CA 1
ATOM 1490 C C . SER A 1 211 ? 9.423 -25.693 -4.537 1 84.35 211 SER A C 1
ATOM 1492 O O . SER A 1 211 ? 9.018 -26.752 -5.02 1 84.35 211 SER A O 1
ATOM 1494 N N . MET A 1 212 ? 8.688 -24.662 -4.436 1 89.81 212 MET A N 1
ATOM 1495 C CA . MET A 1 212 ? 7.291 -24.669 -4.859 1 89.81 212 MET A CA 1
ATOM 1496 C C . MET A 1 212 ? 7.177 -24.922 -6.359 1 89.81 212 MET A C 1
ATOM 1498 O O . MET A 1 212 ? 6.351 -25.725 -6.796 1 89.81 212 MET A O 1
ATOM 1502 N N . CYS A 1 213 ? 8.009 -24.296 -7.115 1 85.53 213 CYS A N 1
ATOM 1503 C CA . CYS A 1 213 ? 7.923 -24.365 -8.57 1 85.53 213 CYS A CA 1
ATOM 1504 C C . CYS A 1 213 ? 8.347 -25.738 -9.077 1 85.53 213 CYS A C 1
ATOM 1506 O O . CYS A 1 213 ? 7.943 -26.155 -10.164 1 85.53 213 CYS A O 1
ATOM 1508 N N . ARG A 1 214 ? 9.078 -26.46 -8.281 1 77.98 214 ARG A N 1
ATOM 1509 C CA . ARG A 1 214 ? 9.5 -27.806 -8.657 1 77.98 214 ARG A CA 1
ATOM 1510 C C . ARG A 1 214 ? 8.386 -28.818 -8.41 1 77.98 214 ARG A C 1
ATOM 1512 O O . ARG A 1 214 ? 8.327 -29.858 -9.07 1 77.98 214 ARG A O 1
ATOM 1519 N N . ASN A 1 215 ? 7.508 -28.479 -7.512 1 80.32 215 ASN A N 1
ATOM 1520 C CA . ASN A 1 215 ? 6.598 -29.51 -7.022 1 80.32 215 ASN A CA 1
ATOM 1521 C C . ASN A 1 215 ? 5.149 -29.196 -7.382 1 80.32 215 ASN A C 1
ATOM 1523 O O . ASN A 1 215 ? 4.261 -30.025 -7.177 1 80.32 215 ASN A O 1
ATOM 1527 N N . LEU A 1 216 ? 4.93 -28.022 -7.967 1 88.95 216 LEU A N 1
ATOM 1528 C CA . LEU A 1 216 ? 3.561 -27.601 -8.245 1 88.95 216 LEU A CA 1
ATOM 1529 C C . LEU A 1 216 ? 3.403 -27.191 -9.705 1 88.95 216 LEU A C 1
ATOM 1531 O O . LEU A 1 216 ? 4.395 -27.048 -10.424 1 88.95 216 LEU A O 1
ATOM 1535 N N . ASP A 1 217 ? 2.169 -27.147 -10.092 1 88.13 217 ASP A N 1
ATOM 1536 C CA . ASP A 1 217 ? 1.857 -26.747 -11.461 1 88.13 217 ASP A CA 1
ATOM 1537 C C . ASP A 1 217 ? 1.725 -25.23 -11.573 1 88.13 217 ASP A C 1
ATOM 1539 O O . ASP A 1 217 ? 2.111 -24.641 -12.585 1 88.13 217 ASP A O 1
ATOM 1543 N N . VAL A 1 218 ? 1.136 -24.63 -10.548 1 91.75 218 VAL A N 1
ATOM 1544 C CA . VAL A 1 218 ? 0.874 -23.195 -10.568 1 91.75 218 VAL A CA 1
ATOM 1545 C C . VAL A 1 218 ? 1.191 -22.592 -9.201 1 91.75 218 VAL A C 1
ATOM 1547 O O . VAL A 1 218 ? 0.788 -23.133 -8.168 1 91.75 218 VAL A O 1
ATOM 1550 N N . VAL A 1 219 ? 1.94 -21.516 -9.182 1 94.46 219 VAL A N 1
ATOM 1551 C CA . VAL A 1 219 ? 2.228 -20.753 -7.972 1 94.46 219 VAL A CA 1
ATOM 1552 C C . VAL A 1 219 ? 1.739 -19.316 -8.137 1 94.46 219 VAL A C 1
ATOM 1554 O O . VAL A 1 219 ? 2.151 -18.616 -9.066 1 94.46 219 VAL A O 1
ATOM 1557 N N . VAL A 1 220 ? 0.816 -18.905 -7.291 1 96.12 220 VAL A N 1
ATOM 1558 C CA . VAL A 1 220 ? 0.293 -17.544 -7.338 1 96.12 220 VAL A CA 1
ATOM 1559 C C . VAL A 1 220 ? 0.927 -16.708 -6.228 1 96.12 220 VAL A C 1
ATOM 1561 O O . VAL A 1 220 ? 0.894 -17.093 -5.057 1 96.12 220 VAL A O 1
ATOM 1564 N N . LEU A 1 221 ? 1.509 -15.59 -6.567 1 96.7 221 LEU A N 1
ATOM 1565 C CA . LEU A 1 221 ? 2.153 -14.681 -5.625 1 96.7 221 LEU A CA 1
ATOM 1566 C C . LEU A 1 221 ? 1.288 -13.45 -5.379 1 96.7 221 LEU A C 1
ATOM 1568 O O . LEU A 1 221 ? 0.904 -12.757 -6.324 1 96.7 221 LEU A O 1
ATOM 1572 N N . ASP A 1 222 ? 0.867 -13.205 -4.184 1 96.62 222 ASP A N 1
ATOM 1573 C CA . ASP A 1 222 ? 0.323 -11.92 -3.757 1 96.62 222 ASP A CA 1
ATOM 1574 C C . ASP A 1 222 ? 1.44 -10.949 -3.382 1 96.62 222 ASP A C 1
ATOM 1576 O O . ASP A 1 222 ? 1.965 -10.998 -2.268 1 96.62 222 ASP A O 1
ATOM 1580 N N . ASP A 1 223 ? 1.741 -10.029 -4.238 1 95.95 223 ASP A N 1
ATOM 1581 C CA . ASP A 1 223 ? 2.986 -9.268 -4.2 1 95.95 223 ASP A CA 1
ATOM 1582 C C . ASP A 1 223 ? 2.721 -7.772 -4.349 1 95.95 223 ASP A C 1
ATOM 1584 O O . ASP A 1 223 ? 2.812 -7.227 -5.451 1 95.95 223 ASP A O 1
ATOM 1588 N N . PRO A 1 224 ? 2.452 -7.045 -3.257 1 93.33 224 PRO A N 1
ATOM 1589 C CA . PRO A 1 224 ? 2.154 -5.616 -3.373 1 93.33 224 PRO A CA 1
ATOM 1590 C C . PRO A 1 224 ? 3.388 -4.782 -3.713 1 93.33 224 PRO A C 1
ATOM 1592 O O . PRO A 1 224 ? 3.261 -3.644 -4.171 1 93.33 224 PRO A O 1
ATOM 1595 N N . ASN A 1 225 ? 4.566 -5.23 -3.404 1 89.43 225 ASN A N 1
ATOM 1596 C CA . ASN A 1 225 ? 5.818 -4.532 -3.68 1 89.43 225 ASN A CA 1
ATOM 1597 C C . ASN A 1 225 ? 6.811 -5.43 -4.412 1 89.43 225 ASN A C 1
ATOM 1599 O O . ASN A 1 225 ? 7.787 -5.894 -3.821 1 89.43 225 ASN A O 1
ATOM 1603 N N . PRO A 1 226 ? 6.524 -5.563 -5.668 1 87.71 226 PRO A N 1
ATOM 1604 C CA . PRO A 1 226 ? 7.355 -6.517 -6.406 1 87.71 226 PRO A CA 1
ATOM 1605 C C . PRO A 1 226 ? 8.831 -6.125 -6.422 1 87.71 226 PRO A C 1
ATOM 1607 O O . PRO A 1 226 ? 9.157 -4.938 -6.511 1 87.71 226 PRO A O 1
ATOM 1610 N N . GLN A 1 227 ? 9.52 -7.06 -6.092 1 80.32 227 GLN A N 1
ATOM 1611 C CA . GLN A 1 227 ? 10.963 -6.988 -6.297 1 80.32 227 GLN A CA 1
ATOM 1612 C C . GLN A 1 227 ? 11.436 -8.07 -7.263 1 80.32 227 GLN A C 1
ATOM 1614 O O . GLN A 1 227 ? 10.642 -8.9 -7.711 1 80.32 227 GLN A O 1
ATOM 1619 N N . ASN A 1 228 ? 12.477 -7.935 -7.945 1 72.61 228 ASN A N 1
ATOM 1620 C CA . ASN A 1 228 ? 13.003 -8.992 -8.802 1 72.61 228 ASN A CA 1
ATOM 1621 C C . ASN A 1 228 ? 13.317 -10.255 -8.005 1 72.61 228 ASN A C 1
ATOM 1623 O O . ASN A 1 228 ? 14.484 -10.556 -7.745 1 72.61 228 ASN A O 1
ATOM 1627 N N . TRP A 1 229 ? 12.154 -10.887 -7.626 1 71.64 229 TRP A N 1
ATOM 1628 C CA . TRP A 1 229 ? 12.335 -12.109 -6.85 1 71.64 229 TRP A CA 1
ATOM 1629 C C . TRP A 1 229 ? 13 -13.195 -7.691 1 71.64 229 TRP A C 1
ATOM 1631 O O . TRP A 1 229 ? 12.541 -13.503 -8.794 1 71.64 229 TRP A O 1
ATOM 1641 N N . PRO A 1 230 ? 14.09 -13.691 -7.19 1 62.41 230 PRO A N 1
ATOM 1642 C CA . PRO A 1 230 ? 14.658 -14.839 -7.901 1 62.41 230 PRO A CA 1
ATOM 1643 C C . PRO A 1 230 ? 13.695 -16.022 -7.976 1 62.41 230 PRO A C 1
ATOM 1645 O O . PRO A 1 230 ? 12.994 -16.315 -7.003 1 62.41 230 PRO A O 1
ATOM 1648 N N . GLY A 1 231 ? 13.45 -16.644 -9.087 1 64.41 231 GLY A N 1
ATOM 1649 C CA . GLY A 1 231 ? 12.516 -17.742 -9.278 1 64.41 231 GLY A CA 1
ATOM 1650 C C . GLY A 1 231 ? 11.212 -17.311 -9.923 1 64.41 231 GLY A C 1
ATOM 1651 O O . GLY A 1 231 ? 10.43 -18.15 -10.375 1 64.41 231 GLY A O 1
ATOM 1652 N N . ALA A 1 232 ? 10.997 -15.989 -9.797 1 73.55 232 ALA A N 1
ATOM 1653 C CA . ALA A 1 232 ? 9.791 -15.453 -10.422 1 73.55 232 ALA A CA 1
ATOM 1654 C C . ALA A 1 232 ? 10.134 -14.63 -11.661 1 73.55 232 ALA A C 1
ATOM 1656 O O . ALA A 1 232 ? 9.364 -13.757 -12.067 1 73.55 232 ALA A O 1
ATOM 1657 N N . GLU A 1 233 ? 11.311 -14.886 -12.145 1 72.22 233 GLU A N 1
ATOM 1658 C CA . GLU A 1 233 ? 11.803 -14.083 -13.261 1 72.22 233 GLU A CA 1
ATOM 1659 C C . GLU A 1 233 ? 10.883 -14.199 -14.473 1 72.22 233 GLU A C 1
ATOM 1661 O O . GLU A 1 233 ? 10.697 -13.23 -15.212 1 72.22 233 GLU A O 1
ATOM 1666 N N . ASN A 1 234 ? 10.268 -15.429 -14.648 1 75.61 234 ASN A N 1
ATOM 1667 C CA . ASN A 1 234 ? 9.412 -15.655 -15.808 1 75.61 234 ASN A CA 1
ATOM 1668 C C . ASN A 1 234 ? 7.934 -15.632 -15.427 1 75.61 234 ASN A C 1
ATOM 1670 O O . ASN A 1 234 ? 7.101 -16.219 -16.12 1 75.61 234 ASN A O 1
ATOM 1674 N N . ALA A 1 235 ? 7.649 -15.002 -14.353 1 88.09 235 ALA A N 1
ATOM 1675 C CA . ALA A 1 235 ? 6.272 -14.952 -13.869 1 88.09 235 ALA A CA 1
ATOM 1676 C C . ALA A 1 235 ? 5.387 -14.144 -14.814 1 88.09 235 ALA A C 1
ATOM 1678 O O . ALA A 1 235 ? 5.834 -13.155 -15.4 1 88.09 235 ALA A O 1
ATOM 1679 N N . THR A 1 236 ? 4.216 -14.716 -15.038 1 91.16 236 THR A N 1
ATOM 1680 C CA . THR A 1 236 ? 3.179 -13.876 -15.627 1 91.16 236 THR A CA 1
ATOM 1681 C C . THR A 1 236 ? 2.734 -12.797 -14.644 1 91.16 236 THR A C 1
ATOM 1683 O O . THR A 1 236 ? 2.206 -13.104 -13.573 1 91.16 236 THR A O 1
ATOM 1686 N N . ARG A 1 237 ? 2.981 -11.562 -15.048 1 93.64 237 ARG A N 1
ATOM 1687 C CA . ARG A 1 237 ? 2.692 -10.444 -14.155 1 93.64 237 ARG A CA 1
ATOM 1688 C C . ARG A 1 237 ? 1.301 -9.878 -14.419 1 93.64 237 ARG A C 1
ATOM 1690 O O . ARG A 1 237 ? 0.951 -9.589 -15.565 1 93.64 237 ARG A O 1
ATOM 1697 N N . VAL A 1 238 ? 0.525 -9.772 -13.359 1 96.71 238 VAL A N 1
ATOM 1698 C CA . VAL A 1 238 ? -0.843 -9.269 -13.432 1 96.71 238 VAL A CA 1
ATOM 1699 C C . VAL A 1 238 ? -0.999 -8.062 -12.51 1 96.71 238 VAL A C 1
ATOM 1701 O O . VAL A 1 238 ? -0.691 -8.139 -11.318 1 96.71 238 VAL A O 1
ATOM 1704 N N . VAL A 1 239 ? -1.452 -6.958 -13.057 1 97.7 239 VAL A N 1
ATOM 1705 C CA . VAL A 1 239 ? -1.751 -5.786 -12.241 1 97.7 239 VAL A CA 1
ATOM 1706 C C . VAL A 1 239 ? -3.26 -5.555 -12.2 1 97.7 239 VAL A C 1
ATOM 1708 O O . VAL A 1 239 ? -3.92 -5.54 -13.242 1 97.7 239 VAL A O 1
ATOM 1711 N N . VAL A 1 240 ? -3.796 -5.469 -10.988 1 98.36 240 VAL A N 1
ATOM 1712 C CA . VAL A 1 240 ? -5.217 -5.198 -10.801 1 98.36 240 VAL A CA 1
ATOM 1713 C C . VAL A 1 240 ? -5.446 -3.692 -10.695 1 98.36 240 VAL A C 1
ATOM 1715 O O . VAL A 1 240 ? -4.803 -3.015 -9.89 1 98.36 240 VAL A O 1
ATOM 1718 N N . VAL A 1 241 ? -6.396 -3.174 -11.467 1 98.19 241 VAL A N 1
ATOM 1719 C CA . VAL A 1 241 ? -6.617 -1.734 -11.547 1 98.19 241 VAL A CA 1
ATOM 1720 C C . VAL A 1 241 ? -8.107 -1.431 -11.413 1 98.19 241 VAL A C 1
ATOM 1722 O O . VAL A 1 241 ? -8.934 -2.03 -12.105 1 98.19 241 VAL A O 1
ATOM 1725 N N . ALA A 1 242 ? -8.406 -0.531 -10.495 1 95.4 242 ALA A N 1
ATOM 1726 C CA . ALA A 1 242 ? -9.794 -0.081 -10.411 1 95.4 242 ALA A CA 1
ATOM 1727 C C . ALA A 1 242 ? -10.145 0.836 -11.578 1 95.4 242 ALA A C 1
ATOM 1729 O O . ALA A 1 242 ? -9.326 1.657 -11.999 1 95.4 242 ALA A O 1
ATOM 1730 N N . GLY A 1 243 ? -11.374 0.762 -12.023 1 94.47 243 GLY A N 1
ATOM 1731 C CA . GLY A 1 243 ? -11.813 1.485 -13.205 1 94.47 243 GLY A CA 1
ATOM 1732 C C . GLY A 1 243 ? -12.184 2.928 -12.919 1 94.47 243 GLY A C 1
ATOM 1733 O O . GLY A 1 243 ? -13.284 3.37 -13.255 1 94.47 243 GLY A O 1
ATOM 1734 N N . HIS A 1 244 ? -11.345 3.727 -12.345 1 92.43 244 HIS A N 1
ATOM 1735 C CA . HIS A 1 244 ? -11.509 5.171 -12.214 1 92.43 244 HIS A CA 1
ATOM 1736 C C . HIS A 1 244 ? -10.171 5.891 -12.343 1 92.43 244 HIS A C 1
ATOM 1738 O O . HIS A 1 244 ? -9.113 5.282 -12.164 1 92.43 244 HIS A O 1
ATOM 1744 N N . VAL A 1 245 ? -10.156 7.092 -12.584 1 91.01 245 VAL A N 1
ATOM 1745 C CA . VAL A 1 245 ? -9.018 7.853 -13.088 1 91.01 245 VAL A CA 1
ATOM 1746 C C . VAL A 1 245 ? -7.876 7.807 -12.075 1 91.01 245 VAL A C 1
ATOM 1748 O O . VAL A 1 245 ? -6.731 7.518 -12.433 1 91.01 245 VAL A O 1
ATOM 1751 N N . ARG A 1 246 ? -8.12 8.099 -10.85 1 90.73 246 ARG A N 1
ATOM 1752 C CA . ARG A 1 246 ? -7.054 8.156 -9.856 1 90.73 246 ARG A CA 1
ATOM 1753 C C . ARG A 1 246 ? -6.369 6.801 -9.709 1 90.73 246 ARG A C 1
ATOM 1755 O O . ARG A 1 246 ? -5.148 6.73 -9.555 1 90.73 246 ARG A O 1
ATOM 1762 N N . ALA A 1 247 ? -7.148 5.754 -9.72 1 93.59 247 ALA A N 1
ATOM 1763 C CA . ALA A 1 247 ? -6.58 4.412 -9.62 1 93.59 247 ALA A CA 1
ATOM 1764 C C . ALA A 1 247 ? -5.723 4.088 -10.84 1 93.59 247 ALA A C 1
ATOM 1766 O O . ALA A 1 247 ? -4.704 3.402 -10.726 1 93.59 247 ALA A O 1
ATOM 1767 N N . VAL A 1 248 ? -6.149 4.509 -12.002 1 95.38 248 VAL A N 1
ATOM 1768 C CA . VAL A 1 248 ? -5.383 4.288 -13.223 1 95.38 248 VAL A CA 1
ATOM 1769 C C . VAL A 1 248 ? -4.04 5.008 -13.129 1 95.38 248 VAL A C 1
ATOM 1771 O O . VAL A 1 248 ? -2.999 4.443 -13.472 1 95.38 248 VAL A O 1
ATOM 1774 N N . MET A 1 249 ? -4.055 6.16 -12.631 1 93.51 249 MET A N 1
ATOM 1775 C CA . MET A 1 249 ? -2.815 6.914 -12.473 1 93.51 249 MET A CA 1
ATOM 1776 C C . MET A 1 249 ? -1.908 6.259 -11.438 1 93.51 249 MET A C 1
ATOM 1778 O O . MET A 1 249 ? -0.688 6.219 -11.61 1 93.51 249 MET A O 1
ATOM 1782 N N . ALA A 1 250 ? -2.499 5.821 -10.387 1 94.29 250 ALA A N 1
ATOM 1783 C CA . ALA A 1 250 ? -1.725 5.086 -9.39 1 94.29 250 ALA A CA 1
ATOM 1784 C C . ALA A 1 250 ? -1.079 3.846 -10.002 1 94.29 250 ALA A C 1
ATOM 1786 O O . ALA A 1 250 ? 0.103 3.577 -9.773 1 94.29 250 ALA A O 1
ATOM 1787 N N . ALA A 1 251 ? -1.842 3.109 -10.742 1 96.48 251 ALA A N 1
ATOM 1788 C CA . ALA A 1 251 ? -1.336 1.902 -11.391 1 96.48 251 ALA A CA 1
ATOM 1789 C C . ALA A 1 251 ? -0.187 2.23 -12.34 1 96.48 251 ALA A C 1
ATOM 1791 O O . ALA A 1 251 ? 0.804 1.499 -12.402 1 96.48 251 ALA A O 1
ATOM 1792 N N . ARG A 1 252 ? -0.364 3.258 -13.084 1 94.88 252 ARG A N 1
ATOM 1793 C CA . ARG A 1 252 ? 0.702 3.691 -13.981 1 94.88 252 ARG A CA 1
ATOM 1794 C C . ARG A 1 252 ? 1.991 3.958 -13.21 1 94.88 252 ARG A C 1
ATOM 1796 O O . ARG A 1 252 ? 3.062 3.489 -13.601 1 94.88 252 ARG A O 1
ATOM 1803 N N . ALA A 1 253 ? 1.874 4.684 -12.17 1 93.35 253 ALA A N 1
ATOM 1804 C CA . ALA A 1 253 ? 3.037 4.995 -11.343 1 93.35 253 ALA A CA 1
ATOM 1805 C C . ALA A 1 253 ? 3.683 3.722 -10.804 1 93.35 253 ALA A C 1
ATOM 1807 O O . ALA A 1 253 ? 4.908 3.578 -10.836 1 93.35 253 ALA A O 1
ATOM 1808 N N . ARG A 1 254 ? 2.897 2.82 -10.355 1 94.22 254 ARG A N 1
ATOM 1809 C CA . ARG A 1 254 ? 3.404 1.59 -9.756 1 94.22 254 ARG A CA 1
ATOM 1810 C C . ARG A 1 254 ? 4.076 0.708 -10.804 1 94.22 254 ARG A C 1
ATOM 1812 O O . ARG A 1 254 ? 5.13 0.123 -10.547 1 94.22 254 ARG A O 1
ATOM 1819 N N . THR A 1 255 ? 3.431 0.561 -11.947 1 93.83 255 THR A N 1
ATOM 1820 C CA . THR A 1 255 ? 4.012 -0.268 -12.997 1 93.83 255 THR A CA 1
ATOM 1821 C C . THR A 1 255 ? 5.359 0.293 -13.446 1 93.83 255 THR A C 1
ATOM 1823 O O . THR A 1 255 ? 6.291 -0.464 -13.724 1 93.83 255 THR A O 1
ATOM 1826 N N . LEU A 1 256 ? 5.457 1.593 -13.48 1 90.99 256 LEU A N 1
ATOM 1827 C CA . LEU A 1 256 ? 6.724 2.223 -13.834 1 90.99 256 LEU A CA 1
ATOM 1828 C C . LEU A 1 256 ? 7.76 2.02 -12.733 1 90.99 256 LEU A C 1
ATOM 1830 O O . LEU A 1 256 ? 8.91 1.676 -13.012 1 90.99 256 LEU A O 1
ATOM 1834 N N . GLN A 1 257 ? 7.339 2.199 -11.53 1 89.61 257 GLN A N 1
ATOM 1835 C CA . GLN A 1 257 ? 8.233 2.085 -10.382 1 89.61 257 GLN A CA 1
ATOM 1836 C C . GLN A 1 257 ? 8.848 0.691 -10.301 1 89.61 257 GLN A C 1
ATOM 1838 O O . GLN A 1 257 ? 10.017 0.543 -9.94 1 89.61 257 GLN A O 1
ATOM 1843 N N . HIS A 1 258 ? 8.077 -0.252 -10.651 1 90.75 258 HIS A N 1
ATOM 1844 C CA . HIS A 1 258 ? 8.532 -1.629 -10.488 1 90.75 258 HIS A CA 1
ATOM 1845 C C . HIS A 1 258 ? 8.976 -2.224 -11.82 1 90.75 258 HIS A C 1
ATOM 1847 O O . HIS A 1 258 ? 9.272 -3.418 -11.903 1 90.75 258 HIS A O 1
ATOM 1853 N N . SER A 1 259 ? 8.988 -1.5 -12.91 1 88.9 259 SER A N 1
ATOM 1854 C CA . SER A 1 259 ? 9.382 -1.919 -14.251 1 88.9 259 SER A CA 1
ATOM 1855 C C . SER A 1 259 ? 8.51 -3.067 -14.749 1 88.9 259 SER A C 1
ATOM 1857 O O . SER A 1 259 ? 9.023 -4.077 -15.237 1 88.9 259 SER A O 1
ATOM 1859 N N . TRP A 1 260 ? 7.182 -2.908 -14.527 1 91.81 260 TRP A N 1
ATOM 1860 C CA . TRP A 1 260 ? 6.208 -3.913 -14.939 1 91.81 260 TRP A CA 1
ATOM 1861 C C . TRP A 1 260 ? 5.605 -3.563 -16.295 1 91.81 260 TRP A C 1
ATOM 1863 O O . TRP A 1 260 ? 4.396 -3.694 -16.497 1 91.81 260 TRP A O 1
ATOM 1873 N N . GLY A 1 261 ? 6.455 -3.214 -17.21 1 87.99 261 GLY A N 1
ATOM 1874 C CA . GLY A 1 261 ? 6.024 -2.889 -18.56 1 87.99 261 GLY A CA 1
ATOM 1875 C C . GLY A 1 261 ? 5.509 -4.092 -19.327 1 87.99 261 GLY A C 1
ATOM 1876 O O . GLY A 1 261 ? 4.877 -3.943 -20.375 1 87.99 261 GLY A O 1
ATOM 1877 N N . ASP A 1 262 ? 5.713 -5.275 -18.845 1 88.21 262 ASP A N 1
ATOM 1878 C CA . ASP A 1 262 ? 5.278 -6.494 -19.52 1 88.21 262 ASP A CA 1
ATOM 1879 C C . ASP A 1 262 ? 4.095 -7.131 -18.794 1 88.21 262 ASP A C 1
ATOM 1881 O O . ASP A 1 262 ? 3.71 -8.262 -19.099 1 88.21 262 ASP A O 1
ATOM 1885 N N . ALA A 1 263 ? 3.488 -6.4 -17.886 1 93.8 263 ALA A N 1
ATOM 1886 C CA . ALA A 1 263 ? 2.372 -6.934 -17.108 1 93.8 263 ALA A CA 1
ATOM 1887 C C . ALA A 1 263 ? 1.084 -6.936 -17.926 1 93.8 263 ALA A C 1
ATOM 1889 O O . ALA A 1 263 ? 1.003 -6.283 -18.969 1 93.8 263 ALA A O 1
ATOM 1890 N N . GLN A 1 264 ? 0.152 -7.757 -17.487 1 95.23 264 GLN A N 1
ATOM 1891 C CA . GLN A 1 264 ? -1.22 -7.726 -17.981 1 95.23 264 GLN A CA 1
ATOM 1892 C C . GLN A 1 264 ? -2.154 -7.066 -16.971 1 95.23 264 GLN A C 1
ATOM 1894 O O . GLN A 1 264 ? -1.953 -7.185 -15.761 1 95.23 264 GLN A O 1
ATOM 1899 N N . VAL A 1 265 ? -3.189 -6.469 -17.511 1 97.4 265 VAL A N 1
ATOM 1900 C CA . VAL A 1 265 ? -4.062 -5.681 -16.647 1 97.4 265 VAL A CA 1
ATOM 1901 C C . VAL A 1 265 ? -5.376 -6.427 -16.421 1 97.4 265 VAL A C 1
ATOM 1903 O O . VAL A 1 265 ? -5.948 -6.987 -17.359 1 97.4 265 VAL A O 1
ATOM 1906 N N . VAL A 1 266 ? -5.76 -6.506 -15.217 1 98.2 266 VAL A N 1
ATOM 1907 C CA . VAL A 1 266 ? -7.11 -6.899 -14.828 1 98.2 266 VAL A CA 1
ATOM 1908 C C . VAL A 1 266 ? -7.851 -5.698 -14.245 1 98.2 266 VAL A C 1
ATOM 1910 O O . VAL A 1 266 ? -7.407 -5.107 -13.257 1 98.2 266 VAL A O 1
ATOM 1913 N N . VAL A 1 267 ? -8.997 -5.361 -14.794 1 98.29 267 VAL A N 1
ATOM 1914 C CA . VAL A 1 267 ? -9.703 -4.154 -14.377 1 98.29 267 VAL A CA 1
ATOM 1915 C C . VAL A 1 267 ? -10.874 -4.528 -13.471 1 98.29 267 VAL A C 1
ATOM 1917 O O . VAL A 1 267 ? -11.695 -5.377 -13.826 1 98.29 267 VAL A O 1
ATOM 1920 N N . ARG A 1 268 ? -10.852 -3.977 -12.333 1 96.74 268 ARG A N 1
ATOM 1921 C CA . ARG A 1 268 ? -12.007 -4.12 -11.453 1 96.74 268 ARG A CA 1
ATOM 1922 C C . ARG A 1 268 ? -13.085 -3.097 -11.793 1 96.74 268 ARG A C 1
ATOM 1924 O O . ARG A 1 268 ? -12.799 -1.905 -11.92 1 96.74 268 ARG A O 1
ATOM 1931 N N . THR A 1 269 ? -14.28 -3.588 -11.879 1 94.25 269 THR A N 1
ATOM 1932 C CA . THR A 1 269 ? -15.422 -2.744 -12.211 1 94.25 269 THR A CA 1
ATOM 1933 C C . THR A 1 269 ? -16.468 -2.788 -11.1 1 94.25 269 THR A C 1
ATOM 1935 O O . THR A 1 269 ? -16.459 -3.697 -10.268 1 94.25 269 THR A O 1
ATOM 1938 N N . GLY A 1 270 ? -17.33 -1.777 -11.072 1 88.57 270 GLY A N 1
ATOM 1939 C CA . GLY A 1 270 ? -18.374 -1.642 -10.069 1 88.57 270 GLY A CA 1
ATOM 1940 C C . GLY A 1 270 ? -18.774 -0.2 -9.815 1 88.57 270 GLY A C 1
ATOM 1941 O O . GLY A 1 270 ? -18.429 0.691 -10.593 1 88.57 270 GLY A O 1
ATOM 1942 N N . PRO A 1 271 ? -19.529 -0.056 -8.773 1 82.18 271 PRO A N 1
ATOM 1943 C CA . PRO A 1 271 ? -19.932 1.319 -8.47 1 82.18 271 PRO A CA 1
ATOM 1944 C C . PRO A 1 271 ? -18.74 2.256 -8.286 1 82.18 271 PRO A C 1
ATOM 1946 O O . PRO A 1 271 ? -17.844 1.972 -7.487 1 82.18 271 PRO A O 1
ATOM 1949 N N . GLY A 1 272 ? -18.729 3.292 -9.035 1 82.04 272 GLY A N 1
ATOM 1950 C CA . GLY A 1 272 ? -17.658 4.273 -8.956 1 82.04 272 GLY A CA 1
ATOM 1951 C C . GLY A 1 272 ? -16.459 3.917 -9.813 1 82.04 272 GLY A C 1
ATOM 1952 O O . GLY A 1 272 ? -15.477 4.661 -9.856 1 82.04 272 GLY A O 1
ATOM 1953 N N . MET A 1 273 ? -16.484 2.791 -10.341 1 89.79 273 MET A N 1
ATOM 1954 C CA . MET A 1 273 ? -15.434 2.312 -11.235 1 89.79 273 MET A CA 1
ATOM 1955 C C . MET A 1 273 ? -15.987 2.048 -12.632 1 89.79 273 MET A C 1
ATOM 1957 O O . MET A 1 273 ? -16.109 0.894 -13.048 1 89.79 273 MET A O 1
ATOM 1961 N N . GLY A 1 274 ? -16.22 3.134 -13.352 1 89.75 274 GLY A N 1
ATOM 1962 C CA . GLY A 1 274 ? -17.011 3.045 -14.57 1 89.75 274 GLY A CA 1
ATOM 1963 C C . GLY A 1 274 ? -16.175 3.13 -15.832 1 89.75 274 GLY A C 1
ATOM 1964 O O . GLY A 1 274 ? -16.703 3.03 -16.941 1 89.75 274 GLY A O 1
ATOM 1965 N N . LEU A 1 275 ? -14.923 3.27 -15.758 1 94.02 275 LEU A N 1
ATOM 1966 C CA . LEU A 1 275 ? -14.104 3.371 -16.962 1 94.02 275 LEU A CA 1
ATOM 1967 C C . LEU A 1 275 ? -14.114 2.057 -17.737 1 94.02 275 LEU A C 1
ATOM 1969 O O . LEU A 1 275 ? -14.087 0.979 -17.14 1 94.02 275 LEU A O 1
ATOM 1973 N N . ASP A 1 276 ? -14.111 2.168 -18.997 1 96.85 276 ASP A N 1
ATOM 1974 C CA . ASP A 1 276 ? -14.006 1.003 -19.872 1 96.85 276 ASP A CA 1
ATOM 1975 C C . ASP A 1 276 ? -12.677 0.281 -19.667 1 96.85 276 ASP A C 1
ATOM 1977 O O . ASP A 1 276 ? -11.611 0.893 -19.759 1 96.85 276 ASP A O 1
ATOM 1981 N N . PRO A 1 277 ? -12.77 -1.009 -19.469 1 97.67 277 PRO A N 1
ATOM 1982 C CA . PRO A 1 277 ? -11.54 -1.768 -19.234 1 97.67 277 PRO A CA 1
ATOM 1983 C C . PRO A 1 277 ? -10.52 -1.602 -20.358 1 97.67 277 PRO A C 1
ATOM 1985 O O . PRO A 1 277 ? -9.318 -1.506 -20.096 1 97.67 277 PRO A O 1
ATOM 1988 N N . ARG A 1 278 ? -10.894 -1.606 -21.541 1 97.68 278 ARG A N 1
ATOM 1989 C CA . ARG A 1 278 ? -9.973 -1.428 -22.659 1 97.68 278 ARG A CA 1
ATOM 1990 C C . ARG A 1 278 ? -9.311 -0.055 -22.61 1 97.68 278 ARG A C 1
ATOM 1992 O O . ARG A 1 278 ? -8.121 0.077 -22.902 1 97.68 278 ARG A O 1
ATOM 1999 N N . ALA A 1 279 ? -10.082 0.954 -22.262 1 97.77 279 ALA A N 1
ATOM 2000 C CA . ALA A 1 279 ? -9.533 2.301 -22.132 1 97.77 279 ALA A CA 1
ATOM 2001 C C . ALA A 1 279 ? -8.477 2.359 -21.032 1 97.77 279 ALA A C 1
ATOM 2003 O O . ALA A 1 279 ? -7.459 3.041 -21.175 1 97.77 279 ALA A O 1
ATOM 2004 N N . VAL A 1 280 ? -8.733 1.677 -19.961 1 97.87 280 VAL A N 1
ATOM 2005 C CA . VAL A 1 280 ? -7.784 1.612 -18.855 1 97.87 280 VAL A CA 1
ATOM 2006 C C . VAL A 1 280 ? -6.482 0.969 -19.328 1 97.87 280 VAL A C 1
ATOM 2008 O O . VAL A 1 280 ? -5.397 1.51 -19.1 1 97.87 280 VAL A O 1
ATOM 2011 N N . ALA A 1 281 ? -6.579 -0.172 -19.974 1 97.57 281 ALA A N 1
ATOM 2012 C CA . ALA A 1 281 ? -5.412 -0.886 -20.484 1 97.57 281 ALA A CA 1
ATOM 2013 C C . ALA A 1 281 ? -4.626 -0.021 -21.465 1 97.57 281 ALA A C 1
ATOM 2015 O O . ALA A 1 281 ? -3.396 0.045 -21.397 1 97.57 281 ALA A O 1
ATOM 2016 N N . ASP A 1 282 ? -5.327 0.681 -22.322 1 97.02 282 ASP A N 1
ATOM 2017 C CA . ASP A 1 282 ? -4.697 1.568 -23.295 1 97.02 282 ASP A CA 1
ATOM 2018 C C . ASP A 1 282 ? -3.921 2.684 -22.599 1 97.02 282 ASP A C 1
ATOM 2020 O O . ASP A 1 282 ? -2.798 3.005 -22.992 1 97.02 282 ASP A O 1
ATOM 2024 N N . CYS A 1 283 ? -4.55 3.219 -21.599 1 94.73 283 CYS A N 1
ATOM 2025 C CA . CYS A 1 283 ? -3.918 4.294 -20.842 1 94.73 283 CYS A CA 1
ATOM 2026 C C . CYS A 1 283 ? -2.614 3.821 -20.209 1 94.73 283 CYS A C 1
ATOM 2028 O O . CYS A 1 283 ? -1.664 4.595 -20.084 1 94.73 283 CYS A O 1
ATOM 2030 N N . LEU A 1 284 ? -2.537 2.603 -19.891 1 95.55 284 LEU A N 1
ATOM 2031 C CA . LEU A 1 284 ? -1.359 2.045 -19.235 1 95.55 284 LEU A CA 1
ATOM 2032 C C . LEU A 1 284 ? -0.389 1.467 -20.26 1 95.55 284 LEU A C 1
ATOM 2034 O O . LEU A 1 284 ? 0.731 1.086 -19.915 1 95.55 284 LEU A O 1
ATOM 2038 N N . ALA A 1 285 ? -0.812 1.347 -21.471 1 95.75 285 ALA A N 1
ATOM 2039 C CA . ALA A 1 285 ? -0.045 0.701 -22.533 1 95.75 285 ALA A CA 1
ATOM 2040 C C . ALA A 1 285 ? 0.291 -0.742 -22.168 1 95.75 285 ALA A C 1
ATOM 2042 O O . ALA A 1 285 ? 1.431 -1.182 -22.333 1 95.75 285 ALA A O 1
ATOM 2043 N N . LEU A 1 286 ? -0.672 -1.431 -21.633 1 95.9 286 LEU A N 1
ATOM 2044 C CA . LEU A 1 286 ? -0.545 -2.83 -21.239 1 95.9 286 LEU A CA 1
ATOM 2045 C C . LEU A 1 286 ? -1.68 -3.664 -21.824 1 95.9 286 LEU A C 1
ATOM 2047 O O . LEU A 1 286 ? -2.769 -3.146 -22.082 1 95.9 286 LEU A O 1
ATOM 2051 N N . PRO A 1 287 ? -1.438 -4.946 -22.074 1 94.99 287 PRO A N 1
ATOM 2052 C CA . PRO A 1 287 ? -2.519 -5.794 -22.579 1 94.99 287 PRO A CA 1
ATOM 2053 C C . PRO A 1 287 ? -3.603 -6.054 -21.535 1 94.99 287 PRO A C 1
ATOM 2055 O O . PRO A 1 287 ? -3.298 -6.211 -20.35 1 94.99 287 PRO A O 1
ATOM 2058 N N . LEU A 1 288 ? -4.829 -6.068 -21.978 1 96.29 288 LEU A N 1
ATOM 2059 C CA . LEU A 1 288 ? -5.96 -6.382 -21.111 1 96.29 288 LEU A CA 1
ATOM 2060 C C . LEU A 1 288 ? -6.134 -7.891 -20.971 1 96.29 288 LEU A C 1
ATOM 2062 O O . LEU A 1 288 ? -6.324 -8.593 -21.967 1 96.29 288 LEU A O 1
ATOM 2066 N N . ALA A 1 289 ? -6.036 -8.372 -19.769 1 95.46 289 ALA A N 1
ATOM 2067 C CA . ALA A 1 289 ? -6.303 -9.784 -19.507 1 95.46 289 ALA A CA 1
ATOM 2068 C C . ALA A 1 289 ? -7.793 -10.029 -19.285 1 95.46 289 ALA A C 1
ATOM 2070 O O . ALA A 1 289 ? -8.307 -11.102 -19.609 1 95.46 289 ALA A O 1
ATOM 2071 N N . GLY A 1 290 ? -8.472 -9.093 -18.653 1 96.24 290 GLY A N 1
ATOM 2072 C CA . GLY A 1 290 ? -9.896 -9.19 -18.376 1 96.24 290 GLY A CA 1
ATOM 2073 C C . GLY A 1 290 ? -10.361 -8.227 -17.3 1 96.24 290 GLY A C 1
ATOM 2074 O O . GLY A 1 290 ? -9.662 -7.263 -16.978 1 96.24 290 GLY A O 1
ATOM 2075 N N . SER A 1 291 ? -11.623 -8.428 -16.857 1 96.74 291 SER A N 1
ATOM 2076 C CA . SER A 1 291 ? -12.202 -7.605 -15.801 1 96.74 291 SER A CA 1
ATOM 2077 C C . SER A 1 291 ? -12.853 -8.465 -14.723 1 96.74 291 SER A C 1
ATOM 2079 O O . SER A 1 291 ? -13.199 -9.622 -14.969 1 96.74 291 SER A O 1
ATOM 2081 N N . ILE A 1 292 ? -12.838 -7.947 -13.568 1 95.81 292 ILE A N 1
ATOM 2082 C CA . ILE A 1 292 ? -13.532 -8.581 -12.452 1 95.81 292 ILE A CA 1
ATOM 2083 C C . ILE A 1 292 ? -14.523 -7.596 -11.835 1 95.81 292 ILE A C 1
ATOM 2085 O O . ILE A 1 292 ? -14.268 -6.39 -11.799 1 95.81 292 ILE A O 1
ATOM 2089 N N . CYS A 1 293 ? -15.586 -8.142 -11.316 1 93.71 293 CYS A N 1
ATOM 2090 C CA . CYS A 1 293 ? -16.626 -7.306 -10.726 1 93.71 293 CYS A CA 1
ATOM 2091 C C . CYS A 1 293 ? -16.398 -7.127 -9.23 1 93.71 293 CYS A C 1
ATOM 2093 O O . CYS A 1 293 ? -15.643 -7.884 -8.618 1 93.71 293 CYS A O 1
ATOM 2095 N N . THR A 1 294 ? -16.958 -6.084 -8.733 1 88.19 294 THR A N 1
ATOM 2096 C CA . THR A 1 294 ? -17.052 -5.933 -7.285 1 88.19 294 THR A CA 1
ATOM 2097 C C . THR A 1 294 ? -18.17 -6.805 -6.722 1 88.19 294 THR A C 1
ATOM 2099 O O . THR A 1 294 ? -19.31 -6.74 -7.188 1 88.19 294 THR A O 1
ATOM 2102 N N . ASP A 1 295 ? -17.808 -7.652 -5.876 1 84.53 295 ASP A N 1
ATOM 2103 C CA . ASP A 1 295 ? -18.768 -8.524 -5.206 1 84.53 295 ASP A CA 1
ATOM 2104 C C . ASP A 1 295 ? -18.744 -8.309 -3.694 1 84.53 295 ASP A C 1
ATOM 2106 O O . ASP A 1 295 ? -17.785 -8.697 -3.023 1 84.53 295 ASP A O 1
ATOM 2110 N N . ARG A 1 296 ? -19.726 -7.743 -3.156 1 76.2 296 ARG A N 1
ATOM 2111 C CA . ARG A 1 296 ? -19.798 -7.409 -1.737 1 76.2 296 ARG A CA 1
ATOM 2112 C C . ARG A 1 296 ? -19.75 -8.666 -0.875 1 76.2 296 ARG A C 1
ATOM 2114 O O . ARG A 1 296 ? -19.322 -8.616 0.28 1 76.2 296 ARG A O 1
ATOM 2121 N N . ARG A 1 297 ? -20.204 -9.751 -1.398 1 79.53 297 ARG A N 1
ATOM 2122 C CA . ARG A 1 297 ? -20.215 -11.005 -0.651 1 79.53 297 ARG A CA 1
ATOM 2123 C C . ARG A 1 297 ? -18.795 -11.49 -0.376 1 79.53 297 ARG A C 1
ATOM 2125 O O . ARG A 1 297 ? -18.551 -12.18 0.616 1 79.53 297 ARG A O 1
ATOM 2132 N N . LEU A 1 298 ? -17.901 -11.162 -1.301 1 80.7 298 LEU A N 1
ATOM 2133 C CA . LEU A 1 298 ? -16.509 -11.558 -1.113 1 80.7 298 LEU A CA 1
ATOM 2134 C C . LEU A 1 298 ? -15.893 -10.83 0.077 1 80.7 298 LEU A C 1
ATOM 2136 O O . LEU A 1 298 ? -15.12 -11.417 0.837 1 80.7 298 LEU A O 1
ATOM 2140 N N . VAL A 1 299 ? -16.265 -9.582 0.175 1 72.32 299 VAL A N 1
ATOM 2141 C CA . VAL A 1 299 ? -15.752 -8.763 1.268 1 72.32 299 VAL A CA 1
ATOM 2142 C C . VAL A 1 299 ? -16.244 -9.317 2.604 1 72.32 299 VAL A C 1
ATOM 2144 O O . VAL A 1 299 ? -15.451 -9.53 3.524 1 72.32 299 VAL A O 1
ATOM 2147 N N . SER A 1 300 ? -17.52 -9.551 2.664 1 74.83 300 SER A N 1
ATOM 2148 C CA . SER A 1 300 ? -18.114 -10.075 3.889 1 74.83 300 SER A CA 1
ATOM 2149 C C . SER A 1 300 ? -17.609 -11.482 4.191 1 74.83 300 SER A C 1
ATOM 2151 O O . SER A 1 300 ? -17.387 -11.832 5.351 1 74.83 300 SER A O 1
ATOM 2153 N N . GLY A 1 301 ? -17.416 -12.258 3.17 1 76.98 301 GLY A N 1
ATOM 2154 C CA . GLY A 1 301 ? -16.919 -13.615 3.338 1 76.98 301 GLY A CA 1
ATOM 2155 C C . GLY A 1 301 ? -15.501 -13.669 3.874 1 76.98 301 GLY A C 1
ATOM 2156 O O . GLY A 1 301 ? -15.193 -14.479 4.75 1 76.98 301 GLY A O 1
ATOM 2157 N N . ALA A 1 302 ? -14.716 -12.767 3.364 1 73.87 302 ALA A N 1
ATOM 2158 C CA . ALA A 1 302 ? -13.322 -12.718 3.796 1 73.87 302 ALA A CA 1
ATOM 2159 C C . ALA A 1 302 ? -13.221 -12.43 5.292 1 73.87 302 ALA A C 1
ATOM 2161 O O . ALA A 1 302 ? -12.294 -12.896 5.959 1 73.87 302 ALA A O 1
ATOM 2162 N N . GLN A 1 303 ? -14.209 -11.839 5.774 1 73.49 303 GLN A N 1
ATOM 2163 C CA . GLN A 1 303 ? -14.208 -11.46 7.183 1 73.49 303 GLN A CA 1
ATOM 2164 C C . GLN A 1 303 ? -14.505 -12.661 8.076 1 73.49 303 GLN A C 1
ATOM 2166 O O . GLN A 1 303 ? -14.153 -12.665 9.257 1 73.49 303 GLN A O 1
ATOM 2171 N N . VAL A 1 304 ? -15.174 -13.547 7.488 1 73.6 304 VAL A N 1
ATOM 2172 C CA . VAL A 1 304 ? -15.534 -14.708 8.296 1 73.6 304 VAL A CA 1
ATOM 2173 C C . VAL A 1 304 ? -14.771 -15.937 7.804 1 73.6 304 VAL A C 1
ATOM 2175 O O . VAL A 1 304 ? -15.147 -17.071 8.109 1 73.6 304 VAL A O 1
ATOM 2178 N N . GLY A 1 305 ? -13.802 -15.676 6.991 1 75.73 305 GLY A N 1
ATOM 2179 C CA . GLY A 1 305 ? -12.925 -16.759 6.577 1 75.73 305 GLY A CA 1
ATOM 2180 C C . GLY A 1 305 ? -13.503 -17.598 5.453 1 75.73 305 GLY A C 1
ATOM 2181 O O . GLY A 1 305 ? -13.193 -18.785 5.335 1 75.73 305 GLY A O 1
ATOM 2182 N N . GLU A 1 306 ? -14.462 -17.065 4.701 1 77.16 306 GLU A N 1
ATOM 2183 C CA . GLU A 1 306 ? -14.981 -17.758 3.525 1 77.16 306 GLU A CA 1
ATOM 2184 C C . GLU A 1 306 ? -14.128 -17.468 2.293 1 77.16 306 GLU A C 1
ATOM 2186 O O . GLU A 1 306 ? -14.064 -16.327 1.831 1 77.16 306 GLU A O 1
ATOM 2191 N N . PRO A 1 307 ? -13.577 -18.486 1.798 1 74.89 307 PRO A N 1
ATOM 2192 C CA . PRO A 1 307 ? -12.671 -18.264 0.668 1 74.89 307 PRO A CA 1
ATOM 2193 C C . PRO A 1 307 ? -13.386 -17.703 -0.559 1 74.89 307 PRO A C 1
ATOM 2195 O O . PRO A 1 307 ? -14.539 -18.055 -0.821 1 74.89 307 PRO A O 1
ATOM 2198 N N . PRO A 1 308 ? -12.829 -16.761 -1.282 1 69.17 308 PRO A N 1
ATOM 2199 C CA . PRO A 1 308 ? -13.466 -16.095 -2.42 1 69.17 308 PRO A CA 1
ATOM 2200 C C . PRO A 1 308 ? -13.751 -17.049 -3.578 1 69.17 308 PRO A C 1
ATOM 2202 O O . PRO A 1 308 ? -14.696 -16.834 -4.341 1 69.17 308 PRO A O 1
ATOM 2205 N N . GLY A 1 309 ? -13.016 -18.062 -3.873 1 64.55 309 GLY A N 1
ATOM 2206 C CA . GLY A 1 309 ? -13.138 -18.906 -5.051 1 64.55 309 GLY A CA 1
ATOM 2207 C C . GLY A 1 309 ? -14.117 -20.049 -4.867 1 64.55 309 GLY A C 1
ATOM 2208 O O . GLY A 1 309 ? -14.253 -20.904 -5.745 1 64.55 309 GLY A O 1
ATOM 2209 N N . ARG A 1 310 ? -14.778 -20.078 -3.775 1 62.48 310 ARG A N 1
ATOM 2210 C CA . ARG A 1 310 ? -15.575 -21.275 -3.524 1 62.48 310 ARG A CA 1
ATOM 2211 C C . ARG A 1 310 ? -16.894 -21.225 -4.287 1 62.48 310 ARG A C 1
ATOM 2213 O O . ARG A 1 310 ? -17.407 -22.259 -4.72 1 62.48 310 ARG A O 1
ATOM 2220 N N . GLN A 1 311 ? -17.454 -20.034 -4.435 1 61.16 311 GLN A N 1
ATOM 2221 C CA . GLN A 1 311 ? -18.782 -20.17 -5.025 1 61.16 311 GLN A CA 1
ATOM 2222 C C . GLN A 1 311 ? -18.701 -20.268 -6.546 1 61.16 311 GLN A C 1
ATOM 2224 O O . GLN A 1 311 ? -18.224 -19.345 -7.209 1 61.16 311 GLN A O 1
ATOM 2229 N N . ARG A 1 312 ? -18.69 -21.514 -7.12 1 62.13 312 ARG A N 1
ATOM 2230 C CA . ARG A 1 312 ? -18.578 -21.878 -8.528 1 62.13 312 ARG A CA 1
ATOM 2231 C C . ARG A 1 312 ? -19.555 -21.076 -9.381 1 62.13 312 ARG A C 1
ATOM 2233 O O . ARG A 1 312 ? -19.297 -20.823 -10.559 1 62.13 312 ARG A O 1
ATOM 2240 N N . ALA A 1 313 ? -20.442 -20.501 -8.748 1 66.76 313 ALA A N 1
ATOM 2241 C CA . ALA A 1 313 ? -21.498 -20.093 -9.671 1 66.76 313 ALA A CA 1
ATOM 2242 C C . ALA A 1 313 ? -21.63 -18.573 -9.716 1 66.76 313 ALA A C 1
ATOM 2244 O O . ALA A 1 313 ? -22.416 -18.035 -10.499 1 66.76 313 ALA A O 1
ATOM 2245 N N . GLY A 1 314 ? -20.71 -17.867 -9.209 1 83.74 314 GLY A N 1
ATOM 2246 C CA . GLY A 1 314 ? -20.939 -16.431 -9.229 1 83.74 314 GLY A CA 1
ATOM 2247 C C . GLY A 1 314 ? -20.182 -15.722 -10.336 1 83.74 314 GLY A C 1
ATOM 2248 O O . GLY A 1 314 ? -19.28 -16.299 -10.946 1 83.74 314 GLY A O 1
ATOM 2249 N N . ARG A 1 315 ? -20.694 -14.591 -10.739 1 89.29 315 ARG A N 1
ATOM 2250 C CA . ARG A 1 315 ? -20.101 -13.766 -11.787 1 89.29 315 ARG A CA 1
ATOM 2251 C C . ARG A 1 315 ? -18.601 -13.597 -11.568 1 89.29 315 ARG A C 1
ATOM 2253 O O . ARG A 1 315 ? -17.814 -13.712 -12.51 1 89.29 315 ARG A O 1
ATOM 2260 N N . PHE A 1 316 ? -18.187 -13.471 -10.388 1 92.49 316 PHE A N 1
ATOM 2261 C CA . PHE A 1 316 ? -16.778 -13.296 -10.057 1 92.49 316 PHE A CA 1
ATOM 2262 C C . PHE A 1 316 ? -15.987 -14.56 -10.372 1 92.49 316 PHE A C 1
ATOM 2264 O O . PHE A 1 316 ? -14.945 -14.498 -11.029 1 92.49 316 PHE A O 1
ATOM 2271 N N . ALA A 1 317 ? -16.522 -15.649 -9.97 1 90.98 317 ALA A N 1
ATOM 2272 C CA . ALA A 1 317 ? -15.853 -16.925 -10.214 1 90.98 317 ALA A CA 1
ATOM 2273 C C . ALA A 1 317 ? -15.675 -17.173 -11.709 1 90.98 317 ALA A C 1
ATOM 2275 O O . ALA A 1 317 ? -14.612 -17.618 -12.149 1 90.98 317 ALA A O 1
ATOM 2276 N N . LYS A 1 318 ? -16.71 -16.869 -12.461 1 92.17 318 LYS A N 1
ATOM 2277 C CA . LYS A 1 318 ? -16.645 -17.044 -13.909 1 92.17 318 LYS A CA 1
ATOM 2278 C C . LYS A 1 318 ? -15.58 -16.14 -14.525 1 92.17 318 LYS A C 1
ATOM 2280 O O . LYS A 1 318 ? -14.866 -16.549 -15.442 1 92.17 318 LYS A O 1
ATOM 2285 N N . GLN A 1 319 ? -15.54 -14.995 -14.033 1 94.8 319 GLN A N 1
ATOM 2286 C CA . GLN A 1 319 ? -14.541 -14.052 -14.526 1 94.8 319 GLN A CA 1
ATOM 2287 C C . GLN A 1 319 ? -13.129 -14.517 -14.182 1 94.8 319 GLN A C 1
ATOM 2289 O O . GLN A 1 319 ? -12.211 -14.386 -14.994 1 94.8 319 GLN A O 1
ATOM 2294 N N . VAL A 1 320 ? -12.947 -15.028 -13.021 1 94.57 320 VAL A N 1
ATOM 2295 C CA . VAL A 1 320 ? -11.648 -15.551 -12.613 1 94.57 320 VAL A CA 1
ATOM 2296 C C . VAL A 1 320 ? -11.266 -16.735 -13.498 1 94.57 320 VAL A C 1
ATOM 2298 O O . VAL A 1 320 ? -10.114 -16.857 -13.92 1 94.57 320 VAL A O 1
ATOM 2301 N N . ASP A 1 321 ? -12.224 -17.56 -13.793 1 92.57 321 ASP A N 1
ATOM 2302 C CA . ASP A 1 321 ? -11.979 -18.68 -14.696 1 92.57 321 ASP A CA 1
ATOM 2303 C C . ASP A 1 321 ? -11.516 -18.19 -16.066 1 92.57 321 ASP A C 1
ATOM 2305 O O . ASP A 1 321 ? -10.57 -18.734 -16.639 1 92.57 321 ASP A O 1
ATOM 2309 N N . ALA A 1 322 ? -12.173 -17.207 -16.532 1 93.37 322 ALA A N 1
ATOM 2310 C CA . ALA A 1 322 ? -11.807 -16.631 -17.824 1 93.37 322 ALA A CA 1
ATOM 2311 C C . ALA A 1 322 ? -10.395 -16.054 -17.787 1 93.37 322 ALA A C 1
ATOM 2313 O O . ALA A 1 322 ? -9.642 -16.176 -18.756 1 93.37 322 ALA A O 1
ATOM 2314 N N . LEU A 1 323 ? -10.059 -15.411 -16.716 1 94.32 323 LEU A N 1
ATOM 2315 C CA . LEU A 1 323 ? -8.72 -14.856 -16.55 1 94.32 323 LEU A CA 1
ATOM 2316 C C . LEU A 1 323 ? -7.668 -15.96 -16.566 1 94.32 323 LEU A C 1
ATOM 2318 O O . LEU A 1 323 ? -6.608 -15.804 -17.176 1 94.32 323 LEU A O 1
ATOM 2322 N N . LEU A 1 324 ? -7.985 -17.029 -15.844 1 91.43 324 LEU A N 1
ATOM 2323 C CA . LEU A 1 324 ? -7.061 -18.157 -15.802 1 91.43 324 LEU A CA 1
ATOM 2324 C C . LEU A 1 324 ? -6.822 -18.717 -17.2 1 91.43 324 LEU A C 1
ATOM 2326 O O . LEU A 1 324 ? -5.684 -19.015 -17.568 1 91.43 324 LEU A O 1
ATOM 2330 N N . ASP A 1 325 ? -7.901 -18.776 -17.942 1 88.29 325 ASP A N 1
ATOM 2331 C CA . ASP A 1 325 ? -7.776 -19.253 -19.316 1 88.29 325 ASP A CA 1
ATOM 2332 C C . ASP A 1 325 ? -6.892 -18.323 -20.142 1 88.29 325 ASP A C 1
ATOM 2334 O O . ASP A 1 325 ? -6.059 -18.783 -20.926 1 88.29 325 ASP A O 1
ATOM 2338 N N . ALA A 1 326 ? -7.056 -17.047 -19.907 1 83.73 326 ALA A N 1
ATOM 2339 C CA . ALA A 1 326 ? -6.287 -16.046 -20.642 1 83.73 326 ALA A CA 1
ATOM 2340 C C . ALA A 1 326 ? -4.815 -16.081 -20.24 1 83.73 326 ALA A C 1
ATOM 2342 O O . ALA A 1 326 ? -3.93 -16.01 -21.096 1 83.73 326 ALA A O 1
ATOM 2343 N N . VAL A 1 327 ? -4.594 -16.2 -18.982 1 77.81 327 VAL A N 1
ATOM 2344 C CA . VAL A 1 327 ? -3.239 -16.114 -18.447 1 77.81 327 VAL A CA 1
ATOM 2345 C C . VAL A 1 327 ? -2.501 -17.427 -18.695 1 77.81 327 VAL A C 1
ATOM 2347 O O . VAL A 1 327 ? -1.333 -17.425 -19.092 1 77.81 327 VAL A O 1
ATOM 2350 N N . LEU A 1 328 ? -3.239 -18.539 -18.478 1 72.83 328 LEU A N 1
ATOM 2351 C CA . LEU A 1 328 ? -2.616 -19.847 -18.649 1 72.83 328 LEU A CA 1
ATOM 2352 C C . LEU A 1 328 ? -2.499 -20.205 -20.127 1 72.83 328 LEU A C 1
ATOM 2354 O O . LEU A 1 328 ? -1.552 -20.882 -20.534 1 72.83 328 LEU A O 1
ATOM 2358 N N . GLY A 1 329 ? -3.574 -19.886 -20.897 1 63.53 329 GLY A N 1
ATOM 2359 C CA . GLY A 1 329 ? -3.498 -20.131 -22.329 1 63.53 329 GLY A CA 1
ATOM 2360 C C . GLY A 1 329 ? -2.343 -19.41 -22.997 1 63.53 329 GLY A C 1
ATOM 2361 O O . GLY A 1 329 ? -1.721 -19.943 -23.918 1 63.53 329 GLY A O 1
ATOM 2362 N N . ARG A 1 330 ? -2.222 -18.169 -22.611 1 54.57 330 ARG A N 1
ATOM 2363 C CA . ARG A 1 330 ? -1.093 -17.416 -23.149 1 54.57 330 ARG A CA 1
ATOM 2364 C C . ARG A 1 330 ? 0.231 -18.076 -22.778 1 54.57 330 ARG A C 1
ATOM 2366 O O . ARG A 1 330 ? 1.184 -18.048 -23.558 1 54.57 330 ARG A O 1
ATOM 2373 N N . ILE A 1 331 ? 0.146 -18.64 -21.635 1 50.37 331 ILE A N 1
ATOM 2374 C CA . ILE A 1 331 ? 1.327 -19.342 -21.146 1 50.37 331 ILE A CA 1
ATOM 2375 C C . ILE A 1 331 ? 1.599 -20.565 -22.018 1 50.37 331 ILE A C 1
ATOM 2377 O O . ILE A 1 331 ? 2.741 -20.816 -22.409 1 50.37 331 ILE A O 1
ATOM 2381 N N . GLU A 1 332 ? 0.458 -21.24 -22.217 1 50.05 332 GLU A N 1
ATOM 2382 C CA . GLU A 1 332 ? 0.574 -22.411 -23.081 1 50.05 332 GLU A CA 1
ATOM 2383 C C . GLU A 1 332 ? 0.917 -22.01 -24.513 1 50.05 332 GLU A C 1
ATOM 2385 O O . GLU A 1 332 ? 1.706 -22.682 -25.18 1 50.05 332 GLU A O 1
ATOM 2390 N N . GLY A 1 333 ? 0.187 -20.857 -24.937 1 44.58 333 GLY A N 1
ATOM 2391 C CA . GLY A 1 333 ? 0.46 -20.397 -26.289 1 44.58 333 GLY A CA 1
ATOM 2392 C C . GLY A 1 333 ? 1.883 -19.904 -26.475 1 44.58 333 GLY A C 1
ATOM 2393 O O . GLY A 1 333 ? 2.506 -20.167 -27.506 1 44.58 333 GLY A O 1
ATOM 2394 N N . GLU A 1 334 ? 2.267 -19.121 -25.523 1 44.88 334 GLU A N 1
ATOM 2395 C CA . GLU A 1 334 ? 3.639 -18.631 -25.612 1 44.88 334 GLU A CA 1
ATOM 2396 C C . GLU A 1 334 ? 4.642 -19.777 -25.517 1 44.88 334 GLU A C 1
ATOM 2398 O O . GLU A 1 334 ? 5.684 -19.754 -26.175 1 44.88 334 GLU A O 1
ATOM 2403 N N . SER A 1 335 ? 4.305 -20.674 -24.592 1 42.16 335 SER A N 1
ATOM 2404 C CA . SER A 1 335 ? 5.122 -21.879 -24.506 1 42.16 335 SER A CA 1
ATOM 2405 C C . SER A 1 335 ? 5.098 -22.659 -25.816 1 42.16 335 SER A C 1
ATOM 2407 O O . SER A 1 335 ? 6.116 -23.216 -26.232 1 42.16 335 SER A O 1
ATOM 2409 N N . ARG A 1 336 ? 3.872 -22.674 -26.54 1 41.37 336 ARG A N 1
ATOM 2410 C CA . ARG A 1 336 ? 3.772 -23.336 -27.836 1 41.37 336 ARG A CA 1
ATOM 2411 C C . ARG A 1 336 ? 4.519 -22.553 -28.91 1 41.37 336 ARG A C 1
ATOM 2413 O O . ARG A 1 336 ? 5.103 -23.142 -29.822 1 41.37 336 ARG A O 1
ATOM 2420 N N . ALA A 1 337 ? 4.411 -21.19 -28.861 1 40.8 337 ALA A N 1
ATOM 2421 C CA . ALA A 1 337 ? 5.085 -20.419 -29.902 1 40.8 337 ALA A CA 1
ATOM 2422 C C . ALA A 1 337 ? 6.601 -20.484 -29.738 1 40.8 337 ALA A C 1
ATOM 2424 O O . ALA A 1 337 ? 7.345 -20.27 -30.699 1 40.8 337 ALA A O 1
ATOM 2425 N N . ARG A 1 338 ? 7.069 -20.551 -28.606 1 35.53 338 ARG A N 1
ATOM 2426 C CA . ARG A 1 338 ? 8.507 -20.668 -28.39 1 35.53 338 ARG A CA 1
ATOM 2427 C C . ARG A 1 338 ? 9.002 -22.067 -28.746 1 35.53 338 ARG A C 1
ATOM 2429 O O . ARG A 1 338 ? 10.208 -22.321 -28.753 1 35.53 338 ARG A O 1
ATOM 2436 N N . ARG A 1 339 ? 8.091 -22.942 -28.901 1 31.75 339 ARG A N 1
ATOM 2437 C CA . ARG A 1 339 ? 8.499 -24.234 -29.442 1 31.75 339 ARG A CA 1
ATOM 2438 C C . ARG A 1 339 ? 8.499 -24.214 -30.967 1 31.75 339 ARG A C 1
ATOM 2440 O O . ARG A 1 339 ? 7.608 -23.627 -31.586 1 31.75 339 ARG A O 1
ATOM 2447 N N . MET B 1 1 ? 26.29 41.609 18.62 1 73.79 1 MET B N 1
ATOM 2448 C CA . MET B 1 1 ? 24.939 41.897 18.148 1 73.79 1 MET B CA 1
ATOM 2449 C C . MET B 1 1 ? 24.922 42.091 16.635 1 73.79 1 MET B C 1
ATOM 2451 O O . MET B 1 1 ? 24.075 41.524 15.942 1 73.79 1 MET B O 1
ATOM 2455 N N . ASP B 1 2 ? 25.947 42.623 16.088 1 80.28 2 ASP B N 1
ATOM 2456 C CA . ASP B 1 2 ? 25.986 42.918 14.659 1 80.28 2 ASP B CA 1
ATOM 2457 C C . ASP B 1 2 ? 26.048 41.634 13.835 1 80.28 2 ASP B C 1
ATOM 2459 O O . ASP B 1 2 ? 25.375 41.516 12.809 1 80.28 2 ASP B O 1
ATOM 2463 N N . ILE B 1 3 ? 26.817 40.675 14.357 1 85.09 3 ILE B N 1
ATOM 2464 C CA . ILE B 1 3 ? 26.989 39.422 13.63 1 85.09 3 ILE B CA 1
ATOM 2465 C C . ILE B 1 3 ? 25.662 38.667 13.582 1 85.09 3 ILE B C 1
ATOM 2467 O O . ILE B 1 3 ? 25.285 38.127 12.539 1 85.09 3 ILE B O 1
ATOM 2471 N N . VAL B 1 4 ? 24.936 38.716 14.68 1 85.31 4 VAL B N 1
ATOM 2472 C CA . VAL B 1 4 ? 23.652 38.027 14.759 1 85.31 4 VAL B CA 1
ATOM 2473 C C . VAL B 1 4 ? 22.63 38.738 13.874 1 85.31 4 VAL B C 1
ATOM 2475 O O . VAL B 1 4 ? 21.869 38.09 13.151 1 85.31 4 VAL B O 1
ATOM 2478 N N . MET B 1 5 ? 22.671 40.022 13.832 1 83.08 5 MET B N 1
ATOM 2479 C CA . MET B 1 5 ? 21.732 40.801 13.029 1 83.08 5 MET B CA 1
ATOM 2480 C C . MET B 1 5 ? 21.986 40.592 11.54 1 83.08 5 MET B C 1
ATOM 2482 O O . MET B 1 5 ? 21.042 40.479 10.755 1 83.08 5 MET B O 1
ATOM 2486 N N . SER B 1 6 ? 23.196 40.514 11.242 1 82.17 6 SER B N 1
ATOM 2487 C CA . SER B 1 6 ? 23.549 40.272 9.847 1 82.17 6 SER B CA 1
ATOM 2488 C C . SER B 1 6 ? 23.086 38.892 9.392 1 82.17 6 SER B C 1
ATOM 2490 O O . SER B 1 6 ? 22.519 38.747 8.307 1 82.17 6 SER B O 1
ATOM 2492 N N . ALA B 1 7 ? 23.299 37.914 10.285 1 80.86 7 ALA B N 1
ATOM 2493 C CA . ALA B 1 7 ? 22.866 36.559 9.956 1 80.86 7 ALA B CA 1
ATOM 2494 C C . ALA B 1 7 ? 21.345 36.478 9.859 1 80.86 7 ALA B C 1
ATOM 2496 O O . ALA B 1 7 ? 20.808 35.829 8.958 1 80.86 7 ALA B O 1
ATOM 2497 N N . ALA B 1 8 ? 20.657 37.171 10.768 1 80.04 8 ALA B N 1
ATOM 2498 C CA . ALA B 1 8 ? 19.197 37.204 10.759 1 80.04 8 ALA B CA 1
ATOM 2499 C C . ALA B 1 8 ? 18.67 37.855 9.483 1 80.04 8 ALA B C 1
ATOM 2501 O O . ALA B 1 8 ? 17.714 37.366 8.878 1 80.04 8 ALA B O 1
ATOM 2502 N N . ALA B 1 9 ? 19.269 38.865 9.119 1 77.15 9 ALA B N 1
ATOM 2503 C CA . ALA B 1 9 ? 18.889 39.556 7.889 1 77.15 9 ALA B CA 1
ATOM 2504 C C . ALA B 1 9 ? 19.064 38.649 6.674 1 77.15 9 ALA B C 1
ATOM 2506 O O . ALA B 1 9 ? 18.215 38.629 5.78 1 77.15 9 ALA B O 1
ATOM 2507 N N . SER B 1 10 ? 20.059 37.867 6.755 1 73.93 10 SER B N 1
ATOM 2508 C CA . SER B 1 10 ? 20.345 36.988 5.626 1 73.93 10 SER B CA 1
ATOM 2509 C C . SER B 1 10 ? 19.356 35.829 5.562 1 73.93 10 SER B C 1
ATOM 2511 O O . SER B 1 10 ? 19.08 35.3 4.484 1 73.93 10 SER B O 1
ATOM 2513 N N . CYS B 1 11 ? 18.833 35.514 6.725 1 69.1 11 CYS B N 1
ATOM 2514 C CA . CYS B 1 11 ? 17.885 34.409 6.796 1 69.1 11 CYS B CA 1
ATOM 2515 C C . CYS B 1 11 ? 16.449 34.918 6.758 1 69.1 11 CYS B C 1
ATOM 2517 O O . CYS B 1 11 ? 15.504 34.128 6.792 1 69.1 11 CYS B O 1
ATOM 2519 N N . GLY B 1 12 ? 16.307 36.203 6.741 1 65 12 GLY B N 1
ATOM 2520 C CA . GLY B 1 12 ? 14.987 36.814 6.74 1 65 12 GLY B CA 1
ATOM 2521 C C . GLY B 1 12 ? 14.259 36.666 8.062 1 65 12 GLY B C 1
ATOM 2522 O O . GLY B 1 12 ? 13.032 36.553 8.093 1 65 12 GLY B O 1
ATOM 2523 N N . THR B 1 13 ? 14.986 36.577 9.085 1 70.45 13 THR B N 1
ATOM 2524 C CA . THR B 1 13 ? 14.408 36.435 10.417 1 70.45 13 THR B CA 1
ATOM 2525 C C . THR B 1 13 ? 14.495 37.75 11.187 1 70.45 13 THR B C 1
ATOM 2527 O O . THR B 1 13 ? 15.444 38.517 11.012 1 70.45 13 THR B O 1
ATOM 2530 N N . ASP B 1 14 ? 13.427 38.1 11.875 1 71.37 14 ASP B N 1
ATOM 2531 C CA . ASP B 1 14 ? 13.412 39.276 12.739 1 71.37 14 ASP B CA 1
ATOM 2532 C C . ASP B 1 14 ? 13.713 38.897 14.187 1 71.37 14 ASP B C 1
ATOM 2534 O O . ASP B 1 14 ? 12.813 38.503 14.932 1 71.37 14 ASP B O 1
ATOM 2538 N N . PRO B 1 15 ? 14.947 39.021 14.548 1 75.64 15 PRO B N 1
ATOM 2539 C CA . PRO B 1 15 ? 15.281 38.627 15.919 1 75.64 15 PRO B CA 1
ATOM 2540 C C . PRO B 1 15 ? 14.791 39.632 16.958 1 75.64 15 PRO B C 1
ATOM 2542 O O . PRO B 1 15 ? 14.799 40.84 16.706 1 75.64 15 PRO B O 1
ATOM 2545 N N . ARG B 1 16 ? 14.22 39.13 17.983 1 81.36 16 ARG B N 1
ATOM 2546 C CA . ARG B 1 16 ? 13.856 39.953 19.132 1 81.36 16 ARG B CA 1
ATOM 2547 C C . ARG B 1 16 ? 14.947 39.92 20.197 1 81.36 16 ARG B C 1
ATOM 2549 O O . ARG B 1 16 ? 15.403 38.846 20.593 1 81.36 16 ARG B O 1
ATOM 2556 N N . PHE B 1 17 ? 15.392 41.134 20.476 1 85.51 17 PHE B N 1
ATOM 2557 C CA . PHE B 1 17 ? 16.396 41.243 21.528 1 85.51 17 PHE B CA 1
ATOM 2558 C C . PHE B 1 17 ? 15.745 41.568 22.867 1 85.51 17 PHE B C 1
ATOM 2560 O O . PHE B 1 17 ? 15.019 42.557 22.986 1 85.51 17 PHE B O 1
ATOM 2567 N N . VAL B 1 18 ? 15.889 40.619 23.776 1 87.89 18 VAL B N 1
ATOM 2568 C CA . VAL B 1 18 ? 15.263 40.804 25.081 1 87.89 18 VAL B CA 1
ATOM 2569 C C . VAL B 1 18 ? 16.317 40.695 26.18 1 87.89 18 VAL B C 1
ATOM 2571 O O . VAL B 1 18 ? 17.24 39.883 26.085 1 87.89 18 VAL B O 1
ATOM 2574 N N . ARG B 1 19 ? 16.21 41.597 27.157 1 87.38 19 ARG B N 1
ATOM 2575 C CA . ARG B 1 19 ? 17.161 41.591 28.264 1 87.38 19 ARG B CA 1
ATOM 2576 C C . ARG B 1 19 ? 16.442 41.458 29.603 1 87.38 19 ARG B C 1
ATOM 2578 O O . ARG B 1 19 ? 17.01 40.946 30.57 1 87.38 19 ARG B O 1
ATOM 2585 N N . GLU B 1 20 ? 15.202 41.88 29.609 1 89.8 20 GLU B N 1
ATOM 2586 C CA . GLU B 1 20 ? 14.445 41.872 30.857 1 89.8 20 GLU B CA 1
ATOM 2587 C C . GLU B 1 20 ? 13.872 40.487 31.146 1 89.8 20 GLU B C 1
ATOM 2589 O O . GLU B 1 20 ? 13.348 39.826 30.247 1 89.8 20 GLU B O 1
ATOM 2594 N N . PRO B 1 21 ? 13.955 40.062 32.428 1 87.96 21 PRO B N 1
ATOM 2595 C CA . PRO B 1 21 ? 13.508 38.718 32.8 1 87.96 21 PRO B CA 1
ATOM 2596 C C . PRO B 1 21 ? 12.078 38.427 32.351 1 87.96 21 PRO B C 1
ATOM 2598 O O . PRO B 1 21 ? 11.792 37.334 31.856 1 87.96 21 PRO B O 1
ATOM 2601 N N . ASP B 1 22 ? 11.18 39.381 32.451 1 86.13 22 ASP B N 1
ATOM 2602 C CA . ASP B 1 22 ? 9.791 39.162 32.059 1 86.13 22 ASP B CA 1
ATOM 2603 C C . ASP B 1 22 ? 9.676 38.921 30.556 1 86.13 22 ASP B C 1
ATOM 2605 O O . ASP B 1 22 ? 8.902 38.068 30.116 1 86.13 22 ASP B O 1
ATOM 2609 N N . ASP B 1 23 ? 10.423 39.651 29.845 1 85.39 23 ASP B N 1
ATOM 2610 C CA . ASP B 1 23 ? 10.427 39.471 28.397 1 85.39 23 ASP B CA 1
ATOM 2611 C C . ASP B 1 23 ? 11.072 38.141 28.011 1 85.39 23 ASP B C 1
ATOM 2613 O O . ASP B 1 23 ? 10.614 37.47 27.084 1 85.39 23 ASP B O 1
ATOM 2617 N N . ILE B 1 24 ? 12.103 37.767 28.706 1 89.51 24 ILE B N 1
ATOM 2618 C CA . ILE B 1 24 ? 12.77 36.497 28.44 1 89.51 24 ILE B CA 1
ATOM 2619 C C . ILE B 1 24 ? 11.793 35.345 28.663 1 89.51 24 ILE B C 1
ATOM 2621 O O . ILE B 1 24 ? 11.677 34.451 27.821 1 89.51 24 ILE B O 1
ATOM 2625 N N . ARG B 1 25 ? 11.033 35.386 29.737 1 82.92 25 ARG B N 1
ATOM 2626 C CA . ARG B 1 25 ? 10.042 34.352 30.022 1 82.92 25 ARG B CA 1
ATOM 2627 C C . ARG B 1 25 ? 8.992 34.281 28.919 1 82.92 25 ARG B C 1
ATOM 2629 O O . ARG B 1 25 ? 8.615 33.191 28.483 1 82.92 25 ARG B O 1
ATOM 2636 N N . ARG B 1 26 ? 8.625 35.473 28.502 1 78.74 26 ARG B N 1
ATOM 2637 C CA . ARG B 1 26 ? 7.576 35.574 27.491 1 78.74 26 ARG B CA 1
ATOM 2638 C C . ARG B 1 26 ? 8.012 34.924 26.183 1 78.74 26 ARG B C 1
ATOM 2640 O O . ARG B 1 26 ? 7.245 34.181 25.567 1 78.74 26 ARG B O 1
ATOM 2647 N N . TRP B 1 27 ? 9.213 35.118 25.833 1 78.62 27 TRP B N 1
ATOM 2648 C CA . TRP B 1 27 ? 9.622 34.734 24.486 1 78.62 27 TRP B CA 1
ATOM 2649 C C . TRP B 1 27 ? 10.322 33.379 24.495 1 78.62 27 TRP B C 1
ATOM 2651 O O . TRP B 1 27 ? 10.5 32.758 23.445 1 78.62 27 TRP B O 1
ATOM 2661 N N . TRP B 1 28 ? 10.645 32.883 25.695 1 79.64 28 TRP B N 1
ATOM 2662 C CA . TRP B 1 28 ? 11.406 31.643 25.799 1 79.64 28 TRP B CA 1
ATOM 2663 C C . TRP B 1 28 ? 10.651 30.485 25.157 1 79.64 28 TRP B C 1
ATOM 2665 O O . TRP B 1 28 ? 11.216 29.733 24.359 1 79.64 28 TRP B O 1
ATOM 2675 N N . ALA B 1 29 ? 9.379 30.466 25.433 1 69.45 29 ALA B N 1
ATOM 2676 C CA . ALA B 1 29 ? 8.595 29.344 24.922 1 69.45 29 ALA B CA 1
ATOM 2677 C C . ALA B 1 29 ? 8.066 29.638 23.521 1 69.45 29 ALA B C 1
ATOM 2679 O O . ALA B 1 29 ? 7.762 28.717 22.76 1 69.45 29 ALA B O 1
ATOM 2680 N N . ARG B 1 30 ? 8.152 30.942 23.183 1 67.6 30 ARG B N 1
ATOM 2681 C CA . ARG B 1 30 ? 7.493 31.346 21.945 1 67.6 30 ARG B CA 1
ATOM 2682 C C . ARG B 1 30 ? 8.478 31.359 20.78 1 67.6 30 ARG B C 1
ATOM 2684 O O . ARG B 1 30 ? 8.086 31.164 19.627 1 67.6 30 ARG B O 1
ATOM 2691 N N . ALA B 1 31 ? 9.721 31.623 21.161 1 71.87 31 ALA B N 1
ATOM 2692 C CA . ALA B 1 31 ? 10.734 31.738 20.115 1 71.87 31 ALA B CA 1
ATOM 2693 C C . ALA B 1 31 ? 11.103 30.367 19.555 1 71.87 31 ALA B C 1
ATOM 2695 O O . ALA B 1 31 ? 11.164 29.383 20.297 1 71.87 31 ALA B O 1
ATOM 2696 N N . SER B 1 32 ? 11.289 30.363 18.207 1 69.53 32 SER B N 1
ATOM 2697 C CA . SER B 1 32 ? 11.715 29.127 17.559 1 69.53 32 SER B CA 1
ATOM 2698 C C . SER B 1 32 ? 13.158 28.786 17.914 1 69.53 32 SER B C 1
ATOM 2700 O O . SER B 1 32 ? 13.504 27.613 18.068 1 69.53 32 SER B O 1
ATOM 2702 N N . THR B 1 33 ? 13.927 29.822 18.015 1 78.05 33 THR B N 1
ATOM 2703 C CA . THR B 1 33 ? 15.335 29.702 18.379 1 78.05 33 THR B CA 1
ATOM 2704 C C . THR B 1 33 ? 15.737 30.804 19.354 1 78.05 33 THR B C 1
ATOM 2706 O O . THR B 1 33 ? 15.304 31.95 19.217 1 78.05 33 THR B O 1
ATOM 2709 N N . VAL B 1 34 ? 16.392 30.379 20.359 1 86.29 34 VAL B N 1
ATOM 2710 C CA . VAL B 1 34 ? 16.856 31.344 21.351 1 86.29 34 VAL B CA 1
ATOM 2711 C C . VAL B 1 34 ? 18.38 31.423 21.322 1 86.29 34 VAL B C 1
ATOM 2713 O O . VAL B 1 34 ? 19.063 30.4 21.407 1 86.29 34 VAL B O 1
ATOM 2716 N N . LEU B 1 35 ? 18.846 32.613 21.026 1 88.2 35 LEU B N 1
ATOM 2717 C CA . LEU B 1 35 ? 20.274 32.894 21.125 1 88.2 35 LEU B CA 1
ATOM 2718 C C . LEU B 1 35 ? 20.59 33.66 22.405 1 88.2 35 LEU B C 1
ATOM 2720 O O . LEU B 1 35 ? 20.04 34.739 22.64 1 88.2 35 LEU B O 1
ATOM 2724 N N . VAL B 1 36 ? 21.336 33.066 23.25 1 90.95 36 VAL B N 1
ATOM 2725 C CA . VAL B 1 36 ? 21.688 33.679 24.526 1 90.95 36 VAL B CA 1
ATOM 2726 C C . VAL B 1 36 ? 23.134 34.169 24.484 1 90.95 36 VAL B C 1
ATOM 2728 O O . VAL B 1 36 ? 24.058 33.378 24.281 1 90.95 36 VAL B O 1
ATOM 2731 N N . GLY B 1 37 ? 23.303 35.5 24.549 1 90.21 37 GLY B N 1
ATOM 2732 C CA . GLY B 1 37 ? 24.654 35.989 24.775 1 90.21 37 GLY B CA 1
ATOM 2733 C C . GLY B 1 37 ? 25.22 35.578 26.122 1 90.21 37 GLY B C 1
ATOM 2734 O O . GLY B 1 37 ? 24.503 35.568 27.125 1 90.21 37 GLY B O 1
ATOM 2735 N N . VAL B 1 38 ? 26.465 35.216 26.114 1 88.73 38 VAL B N 1
ATOM 2736 C CA . VAL B 1 38 ? 27.083 34.656 27.311 1 88.73 38 VAL B CA 1
ATOM 2737 C C . VAL B 1 38 ? 26.897 35.614 28.485 1 88.73 38 VAL B C 1
ATOM 2739 O O . VAL B 1 38 ? 26.779 35.182 29.634 1 88.73 38 VAL B O 1
ATOM 2742 N N . GLU B 1 39 ? 26.792 36.892 28.189 1 89.48 39 GLU B N 1
ATOM 2743 C CA . GLU B 1 39 ? 26.623 37.874 29.255 1 89.48 39 GLU B CA 1
ATOM 2744 C C . GLU B 1 39 ? 25.258 37.733 29.924 1 89.48 39 GLU B C 1
ATOM 2746 O O . GLU B 1 39 ? 25.073 38.162 31.065 1 89.48 39 GLU B O 1
ATOM 2751 N N . MET B 1 40 ? 24.275 37.103 29.208 1 90.21 40 MET B N 1
ATOM 2752 C CA . MET B 1 40 ? 22.928 36.936 29.745 1 90.21 40 MET B CA 1
ATOM 2753 C C . MET B 1 40 ? 22.741 35.537 30.322 1 90.21 40 MET B C 1
ATOM 2755 O O . MET B 1 40 ? 21.696 35.234 30.901 1 90.21 40 MET B O 1
ATOM 2759 N N . ALA B 1 41 ? 23.754 34.642 30.281 1 90.25 41 ALA B N 1
ATOM 2760 C CA . ALA B 1 41 ? 23.638 33.238 30.665 1 90.25 41 ALA B CA 1
ATOM 2761 C C . ALA B 1 41 ? 23.268 33.101 32.139 1 90.25 41 ALA B C 1
ATOM 2763 O O . ALA B 1 41 ? 22.361 32.342 32.49 1 90.25 41 ALA B O 1
ATOM 2764 N N . PRO B 1 42 ? 23.933 33.916 33.04 1 87.38 42 PRO B N 1
ATOM 2765 C CA . PRO B 1 42 ? 23.552 33.787 34.448 1 87.38 42 PRO B CA 1
ATOM 2766 C C . PRO B 1 42 ? 22.098 34.18 34.704 1 87.38 42 PRO B C 1
ATOM 2768 O O . PRO B 1 42 ? 21.419 33.549 35.518 1 87.38 42 PRO B O 1
ATOM 2771 N N . VAL B 1 43 ? 21.655 35.168 34.001 1 90.64 43 VAL B N 1
ATOM 2772 C CA . VAL B 1 43 ? 20.281 35.628 34.173 1 90.64 43 VAL B CA 1
ATOM 2773 C C . VAL B 1 43 ? 19.312 34.555 33.682 1 90.64 43 VAL B C 1
ATOM 2775 O O . VAL B 1 43 ? 18.368 34.192 34.389 1 90.64 43 VAL B O 1
ATOM 2778 N N . VAL B 1 44 ? 19.555 33.978 32.506 1 92.1 44 VAL B N 1
ATOM 2779 C CA . VAL B 1 44 ? 18.669 32.987 31.904 1 92.1 44 VAL B CA 1
ATOM 2780 C C . VAL B 1 44 ? 18.667 31.715 32.749 1 92.1 44 VAL B C 1
ATOM 2782 O O . VAL B 1 44 ? 17.611 31.123 32.989 1 92.1 44 VAL B O 1
ATOM 2785 N N . ALA B 1 45 ? 19.765 31.323 33.231 1 86.44 45 ALA B N 1
ATOM 2786 C CA . ALA B 1 45 ? 19.873 30.134 34.072 1 86.44 45 ALA B CA 1
ATOM 2787 C C . ALA B 1 45 ? 19.104 30.315 35.378 1 86.44 45 ALA B C 1
ATOM 2789 O O . ALA B 1 45 ? 18.529 29.359 35.905 1 86.44 45 ALA B O 1
ATOM 2790 N N . GLY B 1 46 ? 19.055 31.5 35.795 1 87.26 46 GLY B N 1
ATOM 2791 C CA . GLY B 1 46 ? 18.405 31.797 37.062 1 87.26 46 GLY B CA 1
ATOM 2792 C C . GLY B 1 46 ? 16.896 31.899 36.949 1 87.26 46 GLY B C 1
ATOM 2793 O O . GLY B 1 46 ? 16.189 31.871 37.958 1 87.26 46 GLY B O 1
ATOM 2794 N N . LEU B 1 47 ? 16.404 32.056 35.766 1 87.41 47 LEU B N 1
ATOM 2795 C CA . LEU B 1 47 ? 14.974 32.267 35.569 1 87.41 47 LEU B CA 1
ATOM 2796 C C . LEU B 1 47 ? 14.214 30.947 35.642 1 87.41 47 LEU B C 1
ATOM 2798 O O . LEU B 1 47 ? 12.984 30.938 35.721 1 87.41 47 LEU B O 1
ATOM 2802 N N . GLY B 1 48 ? 14.854 29.742 35.685 1 81.42 48 GLY B N 1
ATOM 2803 C CA . GLY B 1 48 ? 14.185 28.454 35.775 1 81.42 48 GLY B CA 1
ATOM 2804 C C . GLY B 1 48 ? 13.232 28.194 34.624 1 81.42 48 GLY B C 1
ATOM 2805 O O . GLY B 1 48 ? 12.11 27.73 34.833 1 81.42 48 GLY B O 1
ATOM 2806 N N . LEU B 1 49 ? 13.66 28.51 33.524 1 80.64 49 LEU B N 1
ATOM 2807 C CA . LEU B 1 49 ? 12.825 28.383 32.334 1 80.64 49 LEU B CA 1
ATOM 2808 C C . LEU B 1 49 ? 12.681 26.921 31.925 1 80.64 49 LEU B C 1
ATOM 2810 O O . LEU B 1 49 ? 13.539 26.095 32.245 1 80.64 49 LEU B O 1
ATOM 2814 N N . ALA B 1 50 ? 11.574 26.63 31.315 1 75.27 50 ALA B N 1
ATOM 2815 C CA . ALA B 1 50 ? 11.316 25.274 30.838 1 75.27 50 ALA B CA 1
ATOM 2816 C C . ALA B 1 50 ? 12.374 24.838 29.829 1 75.27 50 ALA B C 1
ATOM 2818 O O . ALA B 1 50 ? 12.824 25.638 29.005 1 75.27 50 ALA B O 1
ATOM 2819 N N . PRO B 1 51 ? 12.753 23.587 29.926 1 68.53 51 PRO B N 1
ATOM 2820 C CA . PRO B 1 51 ? 13.722 23.093 28.946 1 68.53 51 PRO B CA 1
ATOM 2821 C C . PRO B 1 51 ? 13.188 23.135 27.515 1 68.53 51 PRO B C 1
ATOM 2823 O O . PRO B 1 51 ? 11.994 22.921 27.292 1 68.53 51 PRO B O 1
ATOM 2826 N N . ARG B 1 52 ? 14.001 23.611 26.646 1 70.07 52 ARG B N 1
ATOM 2827 C CA . ARG B 1 52 ? 13.648 23.63 25.23 1 70.07 52 ARG B CA 1
ATOM 2828 C C . ARG B 1 52 ? 14.848 23.268 24.362 1 70.07 52 ARG B C 1
ATOM 2830 O O . ARG B 1 52 ? 15.994 23.367 24.805 1 70.07 52 ARG B O 1
ATOM 2837 N N . THR B 1 53 ? 14.341 22.844 23.174 1 65.34 53 THR B N 1
ATOM 2838 C CA . THR B 1 53 ? 15.384 22.646 22.175 1 65.34 53 THR B CA 1
ATOM 2839 C C . THR B 1 53 ? 15.688 23.951 21.444 1 65.34 53 THR B C 1
ATOM 2841 O O . THR B 1 53 ? 15.046 24.973 21.696 1 65.34 53 THR B O 1
ATOM 2844 N N . ALA B 1 54 ? 16.815 24.113 20.801 1 72.75 54 ALA B N 1
ATOM 2845 C CA . ALA B 1 54 ? 17.217 25.218 19.935 1 72.75 54 ALA B CA 1
ATOM 2846 C C . ALA B 1 54 ? 17.678 26.419 20.757 1 72.75 54 ALA B C 1
ATOM 2848 O O . ALA B 1 54 ? 17.284 27.555 20.482 1 72.75 54 ALA B O 1
ATOM 2849 N N . VAL B 1 55 ? 18.26 26.161 21.878 1 82.38 55 VAL B N 1
ATOM 2850 C CA . VAL B 1 55 ? 18.944 27.199 22.641 1 82.38 55 VAL B CA 1
ATOM 2851 C C . VAL B 1 55 ? 20.433 27.195 22.301 1 82.38 55 VAL B C 1
ATOM 2853 O O . VAL B 1 55 ? 21.084 26.149 22.348 1 82.38 55 VAL B O 1
ATOM 2856 N N . HIS B 1 56 ? 20.871 28.353 21.837 1 86.68 56 HIS B N 1
ATOM 2857 C CA . HIS B 1 56 ? 22.278 28.501 21.483 1 86.68 56 HIS B CA 1
ATOM 2858 C C . HIS B 1 56 ? 22.936 29.61 22.297 1 86.68 56 HIS B C 1
ATOM 2860 O O . HIS B 1 56 ? 22.385 30.706 22.422 1 86.68 56 HIS B O 1
ATOM 2866 N N . LEU B 1 57 ? 24.021 29.279 22.908 1 89.37 57 LEU B N 1
ATOM 2867 C CA . LEU B 1 57 ? 24.821 30.219 23.686 1 89.37 57 LEU B CA 1
ATOM 2868 C C . LEU B 1 57 ? 25.935 30.82 22.835 1 89.37 57 LEU B C 1
ATOM 2870 O O . LEU B 1 57 ? 26.674 30.092 22.17 1 89.37 57 LEU B O 1
ATOM 2874 N N . MET B 1 58 ? 25.929 32.128 22.827 1 90.19 58 MET B N 1
ATOM 2875 C CA . MET B 1 58 ? 26.908 32.802 21.978 1 90.19 58 MET B CA 1
ATOM 2876 C C . MET B 1 58 ? 27.938 33.547 22.82 1 90.19 58 MET B C 1
ATOM 2878 O O . MET B 1 58 ? 27.586 34.197 23.806 1 90.19 58 MET B O 1
ATOM 2882 N N . ALA B 1 59 ? 29.24 33.406 22.491 1 87.89 59 ALA B N 1
ATOM 2883 C CA . ALA B 1 59 ? 30.318 34.181 23.099 1 87.89 59 ALA B CA 1
ATOM 2884 C C . ALA B 1 59 ? 31.507 34.305 22.15 1 87.89 59 ALA B C 1
ATOM 2886 O O . ALA B 1 59 ? 31.602 33.569 21.165 1 87.89 59 ALA B O 1
ATOM 2887 N N . ALA B 1 60 ? 32.253 35.373 22.381 1 86.07 60 ALA B N 1
ATOM 2888 C CA . ALA B 1 60 ? 33.498 35.522 21.633 1 86.07 60 ALA B CA 1
ATOM 2889 C C . ALA B 1 60 ? 34.551 34.529 22.117 1 86.07 60 ALA B C 1
ATOM 2891 O O . ALA B 1 60 ? 35.412 34.102 21.345 1 86.07 60 ALA B O 1
ATOM 2892 N N . ASP B 1 61 ? 34.473 34.106 23.358 1 84.39 61 ASP B N 1
ATOM 2893 C CA . ASP B 1 61 ? 35.437 33.207 23.983 1 84.39 61 ASP B CA 1
ATOM 2894 C C . ASP B 1 61 ? 34.825 31.83 24.23 1 84.39 61 ASP B C 1
ATOM 2896 O O . ASP B 1 61 ? 33.787 31.715 24.886 1 84.39 61 ASP B O 1
ATOM 2900 N N . ALA B 1 62 ? 35.418 30.734 23.684 1 81.13 62 ALA B N 1
ATOM 2901 C CA . ALA B 1 62 ? 34.927 29.361 23.779 1 81.13 62 ALA B CA 1
ATOM 2902 C C . ALA B 1 62 ? 34.821 28.917 25.235 1 81.13 62 ALA B C 1
ATOM 2904 O O . ALA B 1 62 ? 33.897 28.187 25.602 1 81.13 62 ALA B O 1
ATOM 2905 N N . ALA B 1 63 ? 35.731 29.353 26.008 1 80.11 63 ALA B N 1
ATOM 2906 C CA . ALA B 1 63 ? 35.733 28.941 27.41 1 80.11 63 ALA B CA 1
ATOM 2907 C C . ALA B 1 63 ? 34.502 29.473 28.139 1 80.11 63 ALA B C 1
ATOM 2909 O O . ALA B 1 63 ? 33.92 28.778 28.976 1 80.11 63 ALA B O 1
ATOM 2910 N N . GLU B 1 64 ? 34.065 30.698 27.776 1 80.02 64 GLU B N 1
ATOM 2911 C CA . GLU B 1 64 ? 32.915 31.325 28.421 1 80.02 64 GLU B CA 1
ATOM 2912 C C . GLU B 1 64 ? 31.62 30.6 28.066 1 80.02 64 GLU B C 1
ATOM 2914 O O . GLU B 1 64 ? 30.771 30.375 28.93 1 80.02 64 GLU B O 1
ATOM 2919 N N . VAL B 1 65 ? 31.484 30.18 26.796 1 78.58 65 VAL B N 1
ATOM 2920 C CA . VAL B 1 65 ? 30.231 29.562 26.373 1 78.58 65 VAL B CA 1
ATOM 2921 C C . VAL B 1 65 ? 30.171 28.121 26.873 1 78.58 65 VAL B C 1
ATOM 2923 O O . VAL B 1 65 ? 29.094 27.613 27.195 1 78.58 65 VAL B O 1
ATOM 2926 N N . THR B 1 66 ? 31.231 27.415 26.963 1 78.11 66 THR B N 1
ATOM 2927 C CA . THR B 1 66 ? 31.255 26.019 27.385 1 78.11 66 THR B CA 1
ATOM 2928 C C . THR B 1 66 ? 30.81 25.885 28.838 1 78.11 66 THR B C 1
ATOM 2930 O O . THR B 1 66 ? 30.136 24.918 29.2 1 78.11 66 THR B O 1
ATOM 2933 N N . ALA B 1 67 ? 31.15 26.919 29.684 1 80.21 67 ALA B N 1
ATOM 2934 C CA . ALA B 1 67 ? 30.803 26.878 31.102 1 80.21 67 ALA B CA 1
ATOM 2935 C C . ALA B 1 67 ? 29.29 26.885 31.297 1 80.21 67 ALA B C 1
ATOM 2937 O O . ALA B 1 67 ? 28.783 26.367 32.295 1 80.21 67 ALA B O 1
ATOM 2938 N N . TRP B 1 68 ? 28.568 27.408 30.321 1 83.16 68 TRP B N 1
ATOM 2939 C CA . TRP B 1 68 ? 27.131 27.586 30.5 1 83.16 68 TRP B CA 1
ATOM 2940 C C . TRP B 1 68 ? 26.348 26.622 29.615 1 83.16 68 TRP B C 1
ATOM 2942 O O . TRP B 1 68 ? 25.117 26.581 29.668 1 83.16 68 TRP B O 1
ATOM 2952 N N . SER B 1 69 ? 27.042 25.776 28.816 1 81.67 69 SER B N 1
ATOM 2953 C CA . SER B 1 69 ? 26.383 24.841 27.909 1 81.67 69 SER B CA 1
ATOM 2954 C C . SER B 1 69 ? 25.536 23.831 28.676 1 81.67 69 SER B C 1
ATOM 2956 O O . SER B 1 69 ? 24.368 23.614 28.345 1 81.67 69 SER B O 1
ATOM 2958 N N . VAL B 1 70 ? 26.001 23.312 29.672 1 76.77 70 VAL B N 1
ATOM 2959 C CA . VAL B 1 70 ? 25.303 22.275 30.425 1 76.77 70 VAL B CA 1
ATOM 2960 C C . VAL B 1 70 ? 24.178 22.902 31.246 1 76.77 70 VAL B C 1
ATOM 2962 O O . VAL B 1 70 ? 23.027 22.468 31.167 1 76.77 70 VAL B O 1
ATOM 2965 N N . PRO B 1 71 ? 24.439 24.068 31.997 1 78.55 71 PRO B N 1
ATOM 2966 C CA . PRO B 1 71 ? 23.366 24.655 32.802 1 78.55 71 PRO B CA 1
ATOM 2967 C C . PRO B 1 71 ? 22.163 25.078 31.962 1 78.55 71 PRO B C 1
ATOM 2969 O O . PRO B 1 71 ? 21.028 25.053 32.446 1 78.55 71 PRO B O 1
ATOM 2972 N N . LEU B 1 72 ? 22.362 25.422 30.686 1 80.92 72 LEU B N 1
ATOM 2973 C CA . LEU B 1 72 ? 21.28 25.927 29.848 1 80.92 72 LEU B CA 1
ATOM 2974 C C . LEU B 1 72 ? 20.858 24.884 28.819 1 80.92 72 LEU B C 1
ATOM 2976 O O . LEU B 1 72 ? 19.957 25.13 28.013 1 80.92 72 LEU B O 1
ATOM 2980 N N . SER B 1 73 ? 21.534 23.723 28.915 1 79.11 73 SER B N 1
ATOM 2981 C CA . SER B 1 73 ? 21.314 22.694 27.904 1 79.11 73 SER B CA 1
ATOM 2982 C C . SER B 1 73 ? 21.318 23.288 26.5 1 79.11 73 SER B C 1
ATOM 2984 O O . SER B 1 73 ? 20.415 23.022 25.704 1 79.11 73 SER B O 1
ATOM 2986 N N . ALA B 1 74 ? 22.282 24.119 26.272 1 81.75 74 ALA B N 1
ATOM 2987 C CA . ALA B 1 74 ? 22.328 24.892 25.034 1 81.75 74 ALA B CA 1
ATOM 2988 C C . ALA B 1 74 ? 23.527 24.49 24.18 1 81.75 74 ALA B C 1
ATOM 2990 O O . ALA B 1 74 ? 24.596 24.176 24.708 1 81.75 74 ALA B O 1
ATOM 2991 N N . ALA B 1 75 ? 23.35 24.499 22.904 1 80.9 75 ALA B N 1
ATOM 2992 C CA . ALA B 1 75 ? 24.48 24.425 21.983 1 80.9 75 ALA B CA 1
ATOM 2993 C C . ALA B 1 75 ? 25.28 25.724 21.99 1 80.9 75 ALA B C 1
ATOM 2995 O O . ALA B 1 75 ? 24.759 26.779 22.359 1 80.9 75 ALA B O 1
ATOM 2996 N N . VAL B 1 76 ? 26.607 25.635 21.704 1 84.75 76 VAL B N 1
ATOM 2997 C CA . VAL B 1 76 ? 27.493 26.787 21.832 1 84.75 76 VAL B CA 1
ATOM 2998 C C . VAL B 1 76 ? 27.894 27.287 20.446 1 84.75 76 VAL B C 1
ATOM 3000 O O . VAL B 1 76 ? 28.083 26.491 19.523 1 84.75 76 VAL B O 1
ATOM 3003 N N . LEU B 1 77 ? 27.833 28.547 20.323 1 85.62 77 LEU B N 1
ATOM 3004 C CA . LEU B 1 77 ? 28.319 29.23 19.129 1 85.62 77 LEU B CA 1
ATOM 3005 C C . LEU B 1 77 ? 29.39 30.256 19.487 1 85.62 77 LEU B C 1
ATOM 3007 O O . LEU B 1 77 ? 29.111 31.229 20.191 1 85.62 77 LEU B O 1
ATOM 3011 N N . VAL B 1 78 ? 30.646 29.955 19.045 1 85.25 78 VAL B N 1
ATOM 3012 C CA . VAL B 1 78 ? 31.74 30.894 19.268 1 85.25 78 VAL B CA 1
ATOM 3013 C C . VAL B 1 78 ? 31.794 31.906 18.126 1 85.25 78 VAL B C 1
ATOM 3015 O O . VAL B 1 78 ? 32.064 31.543 16.978 1 85.25 78 VAL B O 1
ATOM 3018 N N . LEU B 1 79 ? 31.43 33.062 18.477 1 85.8 79 LEU B N 1
ATOM 3019 C CA . LEU B 1 79 ? 31.432 34.111 17.464 1 85.8 79 LEU B CA 1
ATOM 3020 C C . LEU B 1 79 ? 32.649 35.017 17.622 1 85.8 79 LEU B C 1
ATOM 3022 O O . LEU B 1 79 ? 33.108 35.256 18.741 1 85.8 79 LEU B O 1
ATOM 3026 N N . PRO B 1 80 ? 33.155 35.426 16.501 1 85.25 80 PRO B N 1
ATOM 3027 C CA . PRO B 1 80 ? 32.677 35.386 15.117 1 85.25 80 PRO B CA 1
ATOM 3028 C C . PRO B 1 80 ? 33.091 34.111 14.386 1 85.25 80 PRO B C 1
ATOM 3030 O O . PRO B 1 80 ? 32.624 33.853 13.273 1 85.25 80 PRO B O 1
ATOM 3033 N N . ASP B 1 81 ? 33.819 33.231 14.999 1 82.2 81 ASP B N 1
ATOM 3034 C CA . ASP B 1 81 ? 34.433 32.095 14.319 1 82.2 81 ASP B CA 1
ATOM 3035 C C . ASP B 1 81 ? 33.373 31.177 13.717 1 82.2 81 ASP B C 1
ATOM 3037 O O . ASP B 1 81 ? 33.587 30.583 12.658 1 82.2 81 ASP B O 1
ATOM 3041 N N . GLN B 1 82 ? 32.323 31.068 14.407 1 82.1 82 GLN B N 1
ATOM 3042 C CA . GLN B 1 82 ? 31.289 30.149 13.942 1 82.1 82 GLN B CA 1
ATOM 3043 C C . GLN B 1 82 ? 30.07 30.907 13.426 1 82.1 82 GLN B C 1
ATOM 3045 O O . GLN B 1 82 ? 28.953 30.387 13.45 1 82.1 82 GLN B O 1
ATOM 3050 N N . ALA B 1 83 ? 30.313 32.122 13.002 1 83.7 83 ALA B N 1
ATOM 3051 C CA . ALA B 1 83 ? 29.232 32.943 12.463 1 83.7 83 ALA B CA 1
ATOM 3052 C C . ALA B 1 83 ? 28.562 32.258 11.275 1 83.7 83 ALA B C 1
ATOM 3054 O O . ALA B 1 83 ? 27.375 32.469 11.017 1 83.7 83 ALA B O 1
ATOM 3055 N N . GLY B 1 84 ? 29.247 31.449 10.557 1 79.58 84 GLY B N 1
ATOM 3056 C CA . GLY B 1 84 ? 28.72 30.736 9.404 1 79.58 84 GLY B CA 1
ATOM 3057 C C . GLY B 1 84 ? 27.641 29.733 9.765 1 79.58 84 GLY B C 1
ATOM 3058 O O . GLY B 1 84 ? 26.849 29.331 8.91 1 79.58 84 GLY B O 1
ATOM 3059 N N . CYS B 1 85 ? 27.61 29.377 11.079 1 78.86 85 CYS B N 1
ATOM 3060 C CA . CYS B 1 85 ? 26.613 28.411 11.528 1 78.86 85 CYS B CA 1
ATOM 3061 C C . CYS B 1 85 ? 25.29 29.099 11.842 1 78.86 85 CYS B C 1
ATOM 3063 O O . CYS B 1 85 ? 24.254 28.441 11.953 1 78.86 85 CYS B O 1
ATOM 3065 N N . LEU B 1 86 ? 25.333 30.452 11.921 1 80.13 86 LEU B N 1
ATOM 3066 C CA . LEU B 1 86 ? 24.17 31.189 12.401 1 80.13 86 LEU B CA 1
ATOM 3067 C C . LEU B 1 86 ? 23.001 31.053 11.431 1 80.13 86 LEU B C 1
ATOM 3069 O O . LEU B 1 86 ? 21.864 30.825 11.849 1 80.13 86 LEU B O 1
ATOM 3073 N N . PRO B 1 87 ? 23.213 31.071 10.14 1 72.44 87 PRO B N 1
ATOM 3074 C CA . PRO B 1 87 ? 22.074 30.898 9.235 1 72.44 87 PRO B CA 1
ATOM 3075 C C . PRO B 1 87 ? 21.399 29.537 9.39 1 72.44 87 PRO B C 1
ATOM 3077 O O . PRO B 1 87 ? 20.169 29.446 9.344 1 72.44 87 PRO B O 1
ATOM 3080 N N . ALA B 1 88 ? 22.19 28.61 9.631 1 69.98 88 ALA B N 1
ATOM 3081 C CA . ALA B 1 88 ? 21.627 27.281 9.856 1 69.98 88 ALA B CA 1
ATOM 3082 C C . ALA B 1 88 ? 20.832 27.235 11.158 1 69.98 88 ALA B C 1
ATOM 3084 O O . ALA B 1 88 ? 19.761 26.626 11.217 1 69.98 88 ALA B O 1
ATOM 3085 N N . VAL B 1 89 ? 21.408 27.903 12.181 1 71.23 89 VAL B N 1
ATOM 3086 C CA . VAL B 1 89 ? 20.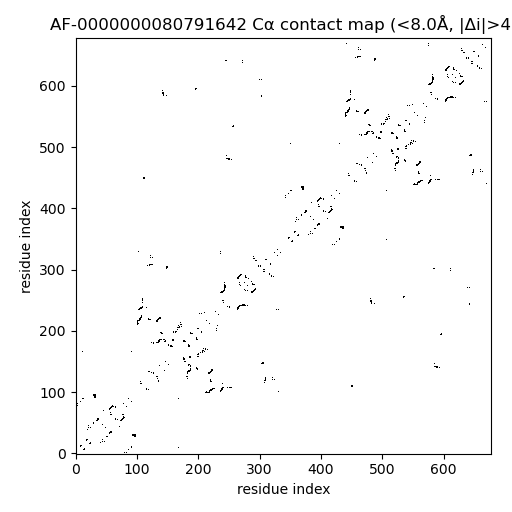763 27.943 13.489 1 71.23 89 VAL B CA 1
ATOM 3087 C C . VAL B 1 89 ? 19.487 28.778 13.41 1 71.23 89 VAL B C 1
ATOM 3089 O O . VAL B 1 89 ? 18.45 28.392 13.956 1 71.23 89 VAL B O 1
ATOM 3092 N N . LEU B 1 90 ? 19.622 29.891 12.796 1 69.53 90 LEU B N 1
ATOM 3093 C CA . LEU B 1 90 ? 18.487 30.799 12.676 1 69.53 90 LEU B CA 1
ATOM 3094 C C . LEU B 1 90 ? 17.468 30.266 11.674 1 69.53 90 LEU B C 1
ATOM 3096 O O . LEU B 1 90 ? 16.271 30.541 11.793 1 69.53 90 LEU B O 1
ATOM 3100 N N . GLY B 1 91 ? 17.951 29.642 10.781 1 58.77 91 GLY B N 1
ATOM 3101 C CA . GLY B 1 91 ? 17.082 29.038 9.784 1 58.77 91 GLY B CA 1
ATOM 3102 C C . GLY B 1 91 ? 16.339 27.82 10.299 1 58.77 91 GLY B C 1
ATOM 3103 O O . GLY B 1 91 ? 15.284 27.461 9.771 1 58.77 91 GLY B O 1
ATOM 3104 N N . GLN B 1 92 ? 17.016 27.081 11.177 1 49.81 92 GLN B N 1
ATOM 3105 C CA . GLN B 1 92 ? 16.369 25.953 11.839 1 49.81 92 GLN B CA 1
ATOM 3106 C C . GLN B 1 92 ? 15.316 26.43 12.835 1 49.81 92 GLN B C 1
ATOM 3108 O O . GLN B 1 92 ? 14.654 25.617 13.483 1 49.81 92 GLN B O 1
ATOM 3113 N N . ALA B 1 93 ? 15.402 27.622 13.184 1 45.75 93 ALA B N 1
ATOM 3114 C CA . ALA B 1 93 ? 14.535 28.225 14.194 1 45.75 93 ALA B CA 1
ATOM 3115 C C . ALA B 1 93 ? 13.09 27.768 14.02 1 45.75 93 ALA B C 1
ATOM 3117 O O . ALA B 1 93 ? 12.474 28.016 12.98 1 45.75 93 ALA B O 1
ATOM 3118 N N . ASP B 1 94 ? 12.835 26.671 14.495 1 44.46 94 ASP B N 1
ATOM 3119 C CA . ASP B 1 94 ? 11.465 26.194 14.662 1 44.46 94 ASP B CA 1
ATOM 3120 C C . ASP B 1 94 ? 10.547 27.316 15.138 1 44.46 94 ASP B C 1
ATOM 3122 O O . ASP B 1 94 ? 10.899 28.07 16.048 1 44.46 94 ASP B O 1
ATOM 3126 N N . PRO B 1 95 ? 9.745 27.897 14.398 1 40.84 95 PRO B N 1
ATOM 3127 C CA . PRO B 1 95 ? 8.882 28.882 15.054 1 40.84 95 PRO B CA 1
ATOM 3128 C C . PRO B 1 95 ? 8.553 28.51 16.498 1 40.84 95 PRO B C 1
ATOM 3130 O O . PRO B 1 95 ? 8.612 27.333 16.865 1 40.84 95 PRO B O 1
ATOM 3133 N N . GLY B 1 96 ? 8.781 29.324 17.511 1 38.16 96 GLY B N 1
ATOM 3134 C CA . GLY B 1 96 ? 8.299 29.105 18.865 1 38.16 96 GLY B CA 1
ATOM 3135 C C . GLY B 1 96 ? 7.165 28.1 18.94 1 38.16 96 GLY B C 1
ATOM 3136 O O . GLY B 1 96 ? 6.57 27.75 17.919 1 38.16 96 GLY B O 1
ATOM 3137 N N . PRO B 1 97 ? 7.1 27.292 20.023 1 39.95 97 PRO B N 1
ATOM 3138 C CA . PRO B 1 97 ? 6.021 26.35 20.329 1 39.95 97 PRO B CA 1
ATOM 3139 C C . PRO B 1 97 ? 4.686 26.76 19.711 1 39.95 97 PRO B C 1
ATOM 3141 O O . PRO B 1 97 ? 3.888 25.901 19.33 1 39.95 97 PRO B O 1
ATOM 3144 N N . GLY B 1 98 ? 4.328 27.988 19.904 1 43.27 98 GLY B N 1
ATOM 3145 C CA . GLY B 1 98 ? 3.022 28.546 19.592 1 43.27 98 GLY B CA 1
ATOM 3146 C C . GLY B 1 98 ? 2.738 28.606 18.103 1 43.27 98 GLY B C 1
ATOM 3147 O O . GLY B 1 98 ? 1.593 28.802 17.691 1 43.27 98 GLY B O 1
ATOM 3148 N N . GLY B 1 99 ? 3.733 28.886 17.145 1 52.35 99 GLY B N 1
ATOM 3149 C CA . GLY B 1 99 ? 3.493 29.343 15.785 1 52.35 99 GLY B CA 1
ATOM 3150 C C . GLY B 1 99 ? 3.582 28.231 14.757 1 52.35 99 GLY B C 1
ATOM 3151 O O . GLY B 1 99 ? 3.337 28.455 13.57 1 52.35 99 GLY B O 1
ATOM 3152 N N . ARG B 1 100 ? 4.169 27.09 15.075 1 63.75 100 ARG B N 1
ATOM 3153 C CA . ARG B 1 100 ? 4.283 26.11 14 1 63.75 100 ARG B CA 1
ATOM 3154 C C . ARG B 1 100 ? 2.978 25.344 13.817 1 63.75 100 ARG B C 1
ATOM 3156 O O . ARG B 1 100 ? 2.215 25.17 14.769 1 63.75 100 ARG B O 1
ATOM 3163 N N . ALA B 1 101 ? 2.745 25.115 12.753 1 82.28 101 ALA B N 1
ATOM 3164 C CA . ALA B 1 101 ? 1.53 24.426 12.325 1 82.28 101 ALA B CA 1
ATOM 3165 C C . ALA B 1 101 ? 1.378 23.087 13.041 1 82.28 101 ALA B C 1
ATOM 3167 O O . ALA B 1 101 ? 2.372 22.448 13.394 1 82.28 101 ALA B O 1
ATOM 3168 N N . THR B 1 102 ? 0.254 22.878 13.573 1 86.66 102 THR B N 1
ATOM 3169 C CA . THR B 1 102 ? -0.07 21.502 13.932 1 86.66 102 THR B CA 1
ATOM 3170 C C . THR B 1 102 ? 0.032 20.587 12.715 1 86.66 102 THR B C 1
ATOM 3172 O O . THR B 1 102 ? -0.573 20.858 11.676 1 86.66 102 THR B O 1
ATOM 3175 N N . VAL B 1 103 ? 0.9 19.565 12.847 1 91.59 103 VAL B N 1
ATOM 3176 C CA . VAL B 1 103 ? 1.048 18.61 11.753 1 91.59 103 VAL B CA 1
ATOM 3177 C C . VAL B 1 103 ? 0.301 17.321 12.087 1 91.59 103 VAL B C 1
ATOM 3179 O O . VAL B 1 103 ? 0.51 16.732 13.149 1 91.59 103 VAL B O 1
ATOM 3182 N N . ILE B 1 104 ? -0.641 16.918 11.251 1 94.84 104 ILE B N 1
ATOM 3183 C CA . ILE B 1 104 ? -1.346 15.645 11.355 1 94.84 104 ILE B CA 1
ATOM 3184 C C . ILE B 1 104 ? -0.839 14.685 10.281 1 94.84 104 ILE B C 1
ATOM 3186 O O . ILE B 1 104 ? -0.988 14.946 9.085 1 94.84 104 ILE B O 1
ATOM 3190 N N . ASP B 1 105 ? -0.179 13.627 10.672 1 95.85 105 ASP B N 1
ATOM 3191 C CA . ASP B 1 105 ? 0.359 12.607 9.777 1 95.85 105 ASP B CA 1
ATOM 3192 C C . ASP B 1 105 ? -0.565 11.393 9.709 1 95.85 105 ASP B C 1
ATOM 3194 O O . ASP B 1 105 ? -0.759 10.696 10.707 1 95.85 105 ASP B O 1
ATOM 3198 N N . VAL B 1 106 ? -1.161 11.101 8.5 1 97.37 106 VAL B N 1
ATOM 3199 C CA . VAL B 1 106 ? -2.195 10.081 8.363 1 97.37 106 VAL B CA 1
ATOM 3200 C C . VAL B 1 106 ? -1.641 8.884 7.594 1 97.37 106 VAL B C 1
ATOM 3202 O O . VAL B 1 106 ? -1.143 9.033 6.476 1 97.37 106 VAL B O 1
ATOM 3205 N N . MET B 1 107 ? -1.724 7.725 8.141 1 97.49 107 MET B N 1
ATOM 3206 C CA . MET B 1 107 ? -1.355 6.473 7.487 1 97.49 107 MET B CA 1
ATOM 3207 C C . MET B 1 107 ? -2.517 5.485 7.509 1 97.49 107 MET B C 1
ATOM 3209 O O . MET B 1 107 ? -3.254 5.408 8.493 1 97.49 107 MET B O 1
ATOM 3213 N N . GLY B 1 108 ? -2.696 4.819 6.462 1 97.68 108 GLY B N 1
ATOM 3214 C CA . GLY B 1 108 ? -3.643 3.715 6.455 1 97.68 108 GLY B CA 1
ATOM 3215 C C . GLY B 1 108 ? -3.065 2.429 7.015 1 97.68 108 GLY B C 1
ATOM 3216 O O . GLY B 1 108 ? -1.944 2.046 6.675 1 97.68 108 GLY B O 1
ATOM 3217 N N . GLY B 1 109 ? -3.811 1.785 7.812 1 97.05 109 GLY B N 1
ATOM 3218 C CA . GLY B 1 109 ? -3.409 0.49 8.337 1 97.05 109 GLY B CA 1
ATOM 3219 C C . GLY B 1 109 ? -3.445 -0.613 7.296 1 97.05 109 GLY B C 1
ATOM 3220 O O . GLY B 1 109 ? -2.851 -1.676 7.49 1 97.05 109 GLY B O 1
ATOM 3221 N N . SER B 1 110 ? -4.165 -0.427 6.296 1 94.07 110 SER B N 1
ATOM 3222 C CA . SER B 1 110 ? -4.247 -1.3 5.13 1 94.07 110 SER B CA 1
ATOM 3223 C C . SER B 1 110 ? -4.61 -0.513 3.875 1 94.07 110 SER B C 1
ATOM 3225 O O . SER B 1 110 ? -4.984 0.659 3.957 1 94.07 110 SER B O 1
ATOM 3227 N N . GLY B 1 111 ? -4.389 -1.143 2.748 1 90.47 111 GLY B N 1
ATOM 3228 C CA . GLY B 1 111 ? -4.756 -0.498 1.498 1 90.47 111 GLY B CA 1
ATOM 3229 C C . GLY B 1 111 ? -6.252 -0.291 1.351 1 90.47 111 GLY B C 1
ATOM 3230 O O . GLY B 1 111 ? -7.044 -1.15 1.741 1 90.47 111 GLY B O 1
ATOM 3231 N N . GLY B 1 112 ? -6.618 0.876 0.851 1 89.58 112 GLY B N 1
ATOM 3232 C CA . GLY B 1 112 ? -8.004 1.129 0.488 1 89.58 112 GLY B CA 1
ATOM 3233 C C . GLY B 1 112 ? -8.883 1.454 1.681 1 89.58 112 GLY B C 1
ATOM 3234 O O . GLY B 1 112 ? -10.11 1.486 1.564 1 89.58 112 GLY B O 1
ATOM 3235 N N . VAL B 1 113 ? -8.331 1.733 2.729 1 93.32 113 VAL B N 1
ATOM 3236 C CA . VAL B 1 113 ? -9.096 1.913 3.958 1 93.32 113 VAL B CA 1
ATOM 3237 C C . VAL B 1 113 ? -9.657 3.332 4.015 1 93.32 113 VAL B C 1
ATOM 3239 O O . VAL B 1 113 ? -10.501 3.639 4.86 1 93.32 113 VAL B O 1
ATOM 3242 N N . GLY B 1 114 ? -9.187 4.243 3.175 1 92.38 114 GLY B N 1
ATOM 3243 C CA . GLY B 1 114 ? -9.737 5.588 3.15 1 92.38 114 GLY B CA 1
ATOM 3244 C C . GLY B 1 114 ? -8.835 6.614 3.809 1 92.38 114 GLY B C 1
ATOM 3245 O O . GLY B 1 114 ? -9.289 7.695 4.19 1 92.38 114 GLY B O 1
ATOM 3246 N N . ALA B 1 115 ? -7.58 6.333 3.983 1 95.47 115 ALA B N 1
ATOM 3247 C CA . ALA B 1 115 ? -6.64 7.248 4.627 1 95.47 115 ALA B CA 1
ATOM 3248 C C . ALA B 1 115 ? -6.529 8.557 3.85 1 95.47 115 ALA B C 1
ATOM 3250 O O . ALA B 1 115 ? -6.548 9.639 4.441 1 95.47 115 ALA B O 1
ATOM 3251 N N . THR B 1 116 ? -6.434 8.459 2.511 1 94.02 116 THR B N 1
ATOM 3252 C CA . THR B 1 116 ? -6.346 9.65 1.674 1 94.02 116 THR B CA 1
ATOM 3253 C C . THR B 1 116 ? -7.616 10.487 1.789 1 94.02 116 THR B C 1
ATOM 3255 O O . THR B 1 116 ? -7.55 11.713 1.9 1 94.02 116 THR B O 1
ATOM 3258 N N . THR B 1 117 ? -8.761 9.848 1.759 1 92.37 117 THR B N 1
ATOM 3259 C CA . THR B 1 117 ? -10.041 10.533 1.9 1 92.37 117 THR B CA 1
ATOM 3260 C C . THR B 1 117 ? -10.123 11.256 3.241 1 92.37 117 THR B C 1
ATOM 3262 O O . THR B 1 117 ? -10.56 12.407 3.306 1 92.37 117 THR B O 1
ATOM 3265 N N . LEU B 1 118 ? -9.702 10.585 4.289 1 94.58 118 LEU B N 1
ATOM 3266 C CA . LEU B 1 118 ? -9.736 11.205 5.609 1 94.58 118 LEU B CA 1
ATOM 3267 C C . LEU B 1 118 ? -8.783 12.394 5.676 1 94.58 118 LEU B C 1
ATOM 3269 O O . LEU B 1 118 ? -9.139 13.451 6.202 1 94.58 118 LEU B O 1
ATOM 3273 N N . ALA B 1 119 ? -7.575 12.238 5.199 1 95.29 119 ALA B N 1
ATOM 3274 C CA . ALA B 1 119 ? -6.607 13.332 5.189 1 95.29 119 ALA B CA 1
ATOM 3275 C C . ALA B 1 119 ? -7.173 14.559 4.479 1 95.29 119 ALA B C 1
ATOM 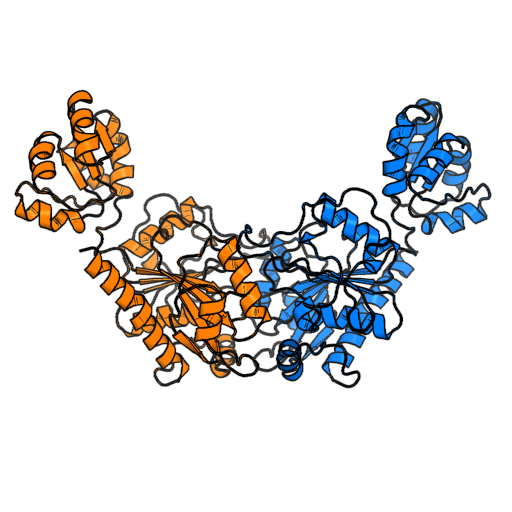3277 O O . ALA B 1 119 ? -7.073 15.678 4.986 1 95.29 119 ALA B O 1
ATOM 3278 N N . ALA B 1 120 ? -7.751 14.324 3.356 1 93.51 120 ALA B N 1
ATOM 3279 C CA . ALA B 1 120 ? -8.357 15.402 2.579 1 93.51 120 ALA B CA 1
ATOM 3280 C C . ALA B 1 120 ? -9.486 16.072 3.358 1 93.51 120 ALA B C 1
ATOM 3282 O O . ALA B 1 120 ? -9.583 17.301 3.388 1 93.51 120 ALA B O 1
ATOM 3283 N N . ALA B 1 121 ? -10.305 15.29 3.951 1 92.87 121 ALA B N 1
ATOM 3284 C CA . ALA B 1 121 ? -11.435 15.814 4.715 1 92.87 121 ALA B CA 1
ATOM 3285 C C . ALA B 1 121 ? -10.956 16.633 5.909 1 92.87 121 ALA B C 1
ATOM 3287 O O . ALA B 1 121 ? -11.525 17.683 6.218 1 92.87 121 ALA B O 1
ATOM 3288 N N . LEU B 1 122 ? -9.959 16.139 6.58 1 93.84 122 LEU B N 1
ATOM 3289 C CA . LEU B 1 122 ? -9.408 16.859 7.723 1 93.84 122 LEU B CA 1
ATOM 3290 C C . LEU B 1 122 ? -8.911 18.24 7.307 1 93.84 122 LEU B C 1
ATOM 3292 O O . LEU B 1 122 ? -9.253 19.243 7.938 1 93.84 122 LEU B O 1
ATOM 3296 N N . ALA B 1 123 ? -8.151 18.266 6.254 1 93.44 123 ALA B N 1
ATOM 3297 C CA . ALA B 1 123 ? -7.628 19.54 5.767 1 93.44 123 ALA B CA 1
ATOM 3298 C C . ALA B 1 123 ? -8.76 20.483 5.371 1 93.44 123 ALA B C 1
ATOM 3300 O O . ALA B 1 123 ? -8.733 21.67 5.704 1 93.44 123 ALA B O 1
ATOM 3301 N N . GLN B 1 124 ? -9.709 19.951 4.717 1 91.22 124 GLN B N 1
ATOM 3302 C CA . GLN B 1 124 ? -10.848 20.743 4.264 1 91.22 124 GLN B CA 1
ATOM 3303 C C . GLN B 1 124 ? -11.632 21.304 5.447 1 91.22 124 GLN B C 1
ATOM 3305 O O . GLN B 1 124 ? -12.027 22.472 5.439 1 91.22 124 GLN B O 1
ATOM 3310 N N . ARG B 1 125 ? -11.863 20.457 6.379 1 91.22 125 ARG B N 1
ATOM 3311 C CA . ARG B 1 125 ? -12.653 20.874 7.533 1 91.22 125 ARG B CA 1
ATOM 3312 C C . ARG B 1 125 ? -11.901 21.907 8.366 1 91.22 125 ARG B C 1
ATOM 3314 O O . ARG B 1 125 ? -12.511 22.806 8.949 1 91.22 125 ARG B O 1
ATOM 3321 N N . CYS B 1 126 ? -10.639 21.812 8.451 1 90.07 126 CYS B N 1
ATOM 3322 C CA . CYS B 1 126 ? -9.835 22.844 9.096 1 90.07 126 CYS B CA 1
ATOM 3323 C C . CYS B 1 126 ? -10.01 24.188 8.398 1 90.07 126 CYS B C 1
ATOM 3325 O O . CYS B 1 126 ? -10.202 25.213 9.054 1 90.07 126 CYS B O 1
ATOM 3327 N N . SER B 1 127 ? -9.928 24.11 7.106 1 89.19 127 SER B N 1
ATOM 3328 C CA . SER B 1 127 ? -10.117 25.327 6.324 1 89.19 127 SER B CA 1
ATOM 3329 C C . SER B 1 127 ? -11.51 25.911 6.537 1 89.19 127 SER B C 1
ATOM 3331 O O . SER B 1 127 ? -11.669 27.128 6.645 1 89.19 127 SER B O 1
ATOM 3333 N N . ALA B 1 128 ? -12.469 25.085 6.581 1 86.54 128 ALA B N 1
ATOM 3334 C CA . ALA B 1 128 ? -13.843 25.523 6.814 1 86.54 128 ALA B CA 1
ATOM 3335 C C . ALA B 1 128 ? -13.981 26.194 8.177 1 86.54 128 ALA B C 1
ATOM 3337 O O . ALA B 1 128 ? -14.881 27.011 8.386 1 86.54 128 ALA B O 1
ATOM 3338 N N . ARG B 1 129 ? -13.104 25.876 9.055 1 84.92 129 ARG B N 1
ATOM 3339 C CA . ARG B 1 129 ? -13.075 26.491 10.378 1 84.92 129 ARG B CA 1
ATOM 3340 C C . ARG B 1 129 ? -12.126 27.684 10.407 1 84.92 129 ARG B C 1
ATOM 3342 O O . ARG B 1 129 ? -11.65 28.081 11.473 1 84.92 129 ARG B O 1
ATOM 3349 N N . ASN B 1 130 ? -11.687 28.141 9.239 1 87.37 130 ASN B N 1
ATOM 3350 C CA . ASN B 1 130 ? -10.894 29.344 9.011 1 87.37 130 ASN B CA 1
ATOM 3351 C C . ASN B 1 130 ? -9.454 29.163 9.484 1 87.37 130 ASN B C 1
ATOM 3353 O O . ASN B 1 130 ? -8.78 30.138 9.823 1 87.37 130 ASN B O 1
ATOM 3357 N N . ALA B 1 131 ? -9.08 27.955 9.653 1 87.86 131 ALA B N 1
ATOM 3358 C CA . ALA B 1 131 ? -7.663 27.685 9.884 1 87.86 131 ALA B CA 1
ATOM 3359 C C . ALA B 1 131 ? -6.892 27.642 8.567 1 87.86 131 ALA B C 1
ATOM 3361 O O . ALA B 1 131 ? -7.379 27.1 7.573 1 87.86 131 ALA B O 1
ATOM 3362 N N . ARG B 1 132 ? -5.802 28.364 8.509 1 91.3 132 ARG B N 1
ATOM 3363 C CA . ARG B 1 132 ? -4.929 28.21 7.35 1 91.3 132 ARG B CA 1
ATOM 3364 C C . ARG B 1 132 ? -4.341 26.804 7.29 1 91.3 132 ARG B C 1
ATOM 3366 O O . ARG B 1 132 ? -3.469 26.455 8.088 1 91.3 132 ARG B O 1
ATOM 3373 N N . SER B 1 133 ? -4.871 25.94 6.399 1 94.09 133 SER B N 1
ATOM 3374 C CA . SER B 1 133 ? -4.491 24.532 6.348 1 94.09 133 SER B CA 1
ATOM 3375 C C . SER B 1 133 ? -3.993 24.144 4.959 1 94.09 133 SER B C 1
ATOM 3377 O O . SER B 1 133 ? -4.235 24.86 3.985 1 94.09 133 SER B O 1
ATOM 3379 N N . ALA B 1 134 ? -3.283 23.022 4.909 1 95.86 134 ALA B N 1
ATOM 3380 C CA . ALA B 1 134 ? -2.815 22.448 3.65 1 95.86 134 ALA B CA 1
ATOM 3381 C C . ALA B 1 134 ? -2.829 20.923 3.704 1 95.86 134 ALA B C 1
ATOM 3383 O O . ALA B 1 134 ? -2.79 20.334 4.787 1 95.86 134 ALA B O 1
ATOM 3384 N N . LEU B 1 135 ? -2.998 20.358 2.546 1 96.48 135 LEU B N 1
ATOM 3385 C CA . LEU B 1 135 ? -2.86 18.917 2.361 1 96.48 135 LEU B CA 1
ATOM 3386 C C . LEU B 1 135 ? -1.606 18.59 1.557 1 96.48 135 LEU B C 1
ATOM 3388 O O . LEU B 1 135 ? -1.394 19.145 0.476 1 96.48 135 LEU B O 1
ATOM 3392 N N . ILE B 1 136 ? -0.769 17.738 2.096 1 96.35 136 ILE B N 1
ATOM 3393 C CA . ILE B 1 136 ? 0.44 17.311 1.401 1 96.35 136 ILE B CA 1
ATOM 3394 C C . ILE B 1 136 ? 0.369 15.812 1.115 1 96.35 136 ILE B C 1
ATOM 3396 O O . ILE B 1 136 ? 0.202 15.006 2.034 1 96.35 136 ILE B O 1
ATOM 3400 N N . ASP B 1 137 ? 0.482 15.481 -0.11 1 95.81 137 ASP B N 1
ATOM 3401 C CA . ASP B 1 137 ? 0.523 14.103 -0.589 1 95.81 137 ASP B CA 1
ATOM 3402 C C . ASP B 1 137 ? 1.951 13.563 -0.585 1 95.81 137 ASP B C 1
ATOM 3404 O O . ASP B 1 137 ? 2.807 14.05 -1.328 1 95.81 137 ASP B O 1
ATOM 3408 N N . LEU B 1 138 ? 2.225 12.517 0.169 1 95.36 138 LEU B N 1
ATOM 3409 C CA . LEU B 1 138 ? 3.566 11.947 0.251 1 95.36 138 LEU B CA 1
ATOM 3410 C C . LEU B 1 138 ? 3.605 10.558 -0.379 1 95.36 138 LEU B C 1
ATOM 3412 O O . LEU B 1 138 ? 4.488 9.756 -0.068 1 95.36 138 LEU B O 1
ATOM 3416 N N . ASP B 1 139 ? 2.643 10.226 -1.22 1 93.78 139 ASP B N 1
ATOM 3417 C CA . ASP B 1 139 ? 2.571 8.946 -1.917 1 93.78 139 ASP B CA 1
ATOM 3418 C C . ASP B 1 139 ? 2.892 9.11 -3.401 1 93.78 139 ASP B C 1
ATOM 3420 O O . ASP B 1 139 ? 2.014 9.449 -4.197 1 93.78 139 ASP B O 1
ATOM 3424 N N . PRO B 1 140 ? 4.02 8.769 -3.84 1 91.87 140 PRO B N 1
ATOM 3425 C CA . PRO B 1 140 ? 4.351 8.931 -5.258 1 91.87 140 PRO B CA 1
ATOM 3426 C C . PRO B 1 140 ? 3.529 8.018 -6.164 1 91.87 140 PRO B C 1
ATOM 3428 O O . PRO B 1 140 ? 3.41 8.278 -7.365 1 91.87 140 PRO B O 1
ATOM 3431 N N . CYS B 1 141 ? 2.88 6.996 -5.578 1 91.65 141 CYS B N 1
ATOM 3432 C CA . CYS B 1 141 ? 2.165 6.031 -6.405 1 91.65 141 CYS B CA 1
ATOM 3433 C C . CYS B 1 141 ? 0.666 6.087 -6.137 1 91.65 141 CYS B C 1
ATOM 3435 O O . CYS B 1 141 ? -0.07 5.17 -6.505 1 91.65 141 CYS B O 1
ATOM 3437 N N . GLY B 1 142 ? 0.204 7.131 -5.528 1 91.77 142 GLY B N 1
ATOM 3438 C CA . GLY B 1 142 ? -1.19 7.216 -5.123 1 91.77 142 GLY B CA 1
ATOM 3439 C C . GLY B 1 142 ? -2.094 7.768 -6.209 1 91.77 142 GLY B C 1
ATOM 3440 O O . GLY B 1 142 ? -3.313 7.835 -6.034 1 91.77 142 GLY B O 1
ATOM 3441 N N . GLY B 1 143 ? -1.54 8.16 -7.367 1 89.89 143 GLY B N 1
ATOM 3442 C CA . GLY B 1 143 ? -2.328 8.712 -8.457 1 89.89 143 GLY B CA 1
ATOM 3443 C C . GLY B 1 143 ? -2.504 10.216 -8.363 1 89.89 143 GLY B C 1
ATOM 3444 O O . GLY B 1 143 ? -2.965 10.852 -9.313 1 89.89 143 GLY B O 1
ATOM 3445 N N . GLY B 1 144 ? -2.185 10.773 -7.139 1 90.99 144 GLY B N 1
ATOM 3446 C CA . GLY B 1 144 ? -2.305 12.21 -6.951 1 90.99 144 GLY B CA 1
ATOM 3447 C C . GLY B 1 144 ? -3.568 12.611 -6.212 1 90.99 144 GLY B C 1
ATOM 3448 O O . GLY B 1 144 ? -4.677 12.315 -6.661 1 90.99 144 GLY B O 1
ATOM 3449 N N . VAL B 1 145 ? -3.404 13.326 -5.184 1 91.89 145 VAL B N 1
ATOM 3450 C CA . VAL B 1 145 ? -4.548 13.72 -4.368 1 91.89 145 VAL B CA 1
ATOM 3451 C C . VAL B 1 145 ? -5.319 14.839 -5.063 1 91.89 145 VAL B C 1
ATOM 3453 O O . VAL B 1 145 ? -6.484 15.09 -4.745 1 91.89 145 VAL B O 1
ATOM 3456 N N . ASP B 1 146 ? -4.694 15.559 -5.974 1 91.72 146 ASP B N 1
ATOM 3457 C CA . ASP B 1 146 ? -5.376 16.625 -6.702 1 91.72 146 ASP B CA 1
ATOM 3458 C C . ASP B 1 146 ? -6.547 16.074 -7.513 1 91.72 146 ASP B C 1
ATOM 3460 O O . ASP B 1 146 ? -7.554 16.759 -7.703 1 91.72 146 ASP B O 1
ATOM 3464 N N . LEU B 1 147 ? -6.5 14.846 -7.943 1 89.87 147 LEU B N 1
ATOM 3465 C CA . LEU B 1 147 ? -7.58 14.233 -8.709 1 89.87 147 LEU B CA 1
ATOM 3466 C C . LEU B 1 147 ? -8.827 14.059 -7.848 1 89.87 147 LEU B C 1
ATOM 3468 O O . LEU B 1 147 ? -9.949 14.091 -8.359 1 89.87 147 LEU B O 1
ATOM 3472 N N . MET B 1 148 ? -8.607 13.886 -6.579 1 87.95 148 MET B N 1
ATOM 3473 C CA . MET B 1 148 ? -9.732 13.752 -5.657 1 87.95 148 MET B CA 1
ATOM 3474 C C . MET B 1 148 ? -10.561 15.031 -5.621 1 87.95 148 MET B C 1
ATOM 3476 O O . MET B 1 148 ? -11.753 14.995 -5.309 1 87.95 148 MET B O 1
ATOM 3480 N N . PHE B 1 149 ? -9.881 16.076 -5.969 1 88.92 149 PHE B N 1
ATOM 3481 C CA . PHE B 1 149 ? -10.526 17.383 -5.918 1 88.92 149 PHE B CA 1
ATOM 3482 C C . PHE B 1 149 ? -10.84 17.887 -7.321 1 88.92 149 PHE B C 1
ATOM 3484 O O . PHE B 1 149 ? -11.338 19.002 -7.488 1 88.92 149 PHE B O 1
ATOM 3491 N N . GLY B 1 150 ? -10.533 17.132 -8.289 1 87.5 150 GLY B N 1
ATOM 3492 C CA . GLY B 1 150 ? -10.659 17.616 -9.654 1 87.5 150 GLY B CA 1
ATOM 3493 C C . GLY B 1 150 ? -9.729 18.773 -9.965 1 87.5 150 GLY B C 1
ATOM 3494 O O . GLY B 1 150 ? -10.095 19.688 -10.707 1 87.5 150 GLY B O 1
ATOM 3495 N N . ALA B 1 151 ? -8.577 18.768 -9.344 1 88.45 151 ALA B N 1
ATOM 3496 C CA . ALA B 1 151 ? -7.682 19.92 -9.424 1 88.45 151 ALA B CA 1
ATOM 3497 C C . ALA B 1 151 ? -6.459 19.606 -10.281 1 88.45 151 ALA B C 1
ATOM 3499 O O . ALA B 1 151 ? -5.422 20.263 -10.158 1 88.45 151 ALA B O 1
ATOM 3500 N N . GLU B 1 152 ? -6.526 18.602 -11.13 1 87.63 152 GLU B N 1
ATOM 3501 C CA . GLU B 1 152 ? -5.383 18.169 -11.928 1 87.63 152 GLU B CA 1
ATOM 3502 C C . GLU B 1 152 ? -4.97 19.244 -12.929 1 87.63 152 GLU B C 1
ATOM 3504 O O . GLU B 1 152 ? -3.824 19.27 -13.383 1 87.63 152 GLU B O 1
ATOM 3509 N N . ARG B 1 153 ? -5.889 20.184 -13.223 1 87.78 153 ARG B N 1
ATOM 3510 C CA . ARG B 1 153 ? -5.575 21.233 -14.188 1 87.78 153 ARG B CA 1
ATOM 3511 C C . ARG B 1 153 ? -5.355 22.571 -13.49 1 87.78 153 ARG B C 1
ATOM 3513 O O . ARG B 1 153 ? -5.097 23.583 -14.144 1 87.78 153 ARG B O 1
ATOM 3520 N N . GLU B 1 154 ? -5.564 22.582 -12.203 1 91.36 154 GLU B N 1
ATOM 3521 C CA . GLU B 1 154 ? -5.298 23.81 -11.46 1 91.36 154 GLU B CA 1
ATOM 3522 C C . GLU B 1 154 ? -3.816 24.17 -11.502 1 91.36 154 GLU B C 1
ATOM 3524 O O . GLU B 1 154 ? -2.958 23.318 -11.263 1 91.36 154 GLU B O 1
ATOM 3529 N N . PRO B 1 155 ? -3.524 25.391 -11.806 1 92.11 155 PRO B N 1
ATOM 3530 C CA . PRO B 1 155 ? -2.112 25.782 -11.841 1 92.11 155 PRO B CA 1
ATOM 3531 C C . PRO B 1 155 ? -1.459 25.757 -10.461 1 92.11 155 PRO B C 1
ATOM 3533 O O . PRO B 1 155 ? -2.129 25.991 -9.452 1 92.11 155 PRO B O 1
ATOM 3536 N N . GLY B 1 156 ? -0.188 25.555 -10.492 1 93.22 156 GLY B N 1
ATOM 3537 C CA . GLY B 1 156 ? 0.589 25.522 -9.264 1 93.22 156 GLY B CA 1
ATOM 3538 C C . GLY B 1 156 ? 1.647 24.434 -9.256 1 93.22 156 GLY B C 1
ATOM 3539 O O . GLY B 1 156 ? 1.634 23.543 -10.108 1 93.22 156 GLY B O 1
ATOM 3540 N N . TRP B 1 157 ? 2.462 24.523 -8.278 1 92.47 157 TRP B N 1
ATOM 3541 C CA . TRP B 1 157 ? 3.584 23.594 -8.187 1 92.47 157 TRP B CA 1
ATOM 3542 C C . TRP B 1 157 ? 3.127 22.238 -7.662 1 92.47 157 TRP B C 1
ATOM 3544 O O . TRP B 1 157 ? 2.23 22.161 -6.819 1 92.47 157 TRP B O 1
ATOM 3554 N N . ARG B 1 158 ? 3.737 21.243 -8.188 1 93.83 158 ARG B N 1
ATOM 3555 C CA . ARG B 1 158 ? 3.664 19.875 -7.688 1 93.83 158 ARG B CA 1
ATOM 3556 C C . ARG B 1 158 ? 5.038 19.376 -7.254 1 93.83 158 ARG B C 1
ATOM 3558 O O . ARG B 1 158 ? 6.04 20.072 -7.429 1 93.83 158 ARG B O 1
ATOM 3565 N N . TRP B 1 159 ? 5.093 18.241 -6.684 1 92.85 159 TRP B N 1
ATOM 3566 C CA . TRP B 1 159 ? 6.361 17.744 -6.161 1 92.85 159 TRP B CA 1
ATOM 3567 C C . TRP B 1 159 ? 7.438 17.756 -7.241 1 92.85 159 TRP B C 1
ATOM 3569 O O . TRP B 1 159 ? 8.609 18.017 -6.957 1 92.85 159 TRP B O 1
ATOM 3579 N N . ASP B 1 160 ? 7.098 17.435 -8.425 1 88.2 160 ASP B N 1
ATOM 3580 C CA . ASP B 1 160 ? 8.05 17.378 -9.531 1 88.2 160 ASP B CA 1
ATOM 3581 C C . ASP B 1 160 ? 8.716 18.734 -9.752 1 88.2 160 ASP B C 1
ATOM 3583 O O . ASP B 1 160 ? 9.844 18.804 -10.243 1 88.2 160 ASP B O 1
ATOM 3587 N N . ASP B 1 161 ? 8.059 19.789 -9.366 1 88.4 161 ASP B N 1
ATOM 3588 C CA . ASP B 1 161 ? 8.57 21.147 -9.529 1 88.4 161 ASP B CA 1
ATOM 3589 C C . ASP B 1 161 ? 9.484 21.533 -8.368 1 88.4 161 ASP B C 1
ATOM 3591 O O . ASP B 1 161 ? 10.157 22.565 -8.417 1 88.4 161 ASP B O 1
ATOM 3595 N N . LEU B 1 162 ? 9.503 20.69 -7.352 1 88.45 162 LEU B N 1
ATOM 3596 C CA . LEU B 1 162 ? 10.17 21.08 -6.114 1 88.45 162 LEU B CA 1
ATOM 3597 C C . LEU B 1 162 ? 11.412 20.228 -5.875 1 88.45 162 LEU B C 1
ATOM 3599 O O . LEU B 1 162 ? 11.938 20.189 -4.76 1 88.45 162 LEU B O 1
ATOM 3603 N N . THR B 1 163 ? 11.889 19.515 -6.856 1 83.76 163 THR B N 1
ATOM 3604 C CA . THR B 1 163 ? 13.011 18.591 -6.734 1 83.76 163 THR B CA 1
ATOM 3605 C C . THR B 1 163 ? 14.292 19.338 -6.374 1 83.76 163 THR B C 1
ATOM 3607 O O . THR B 1 163 ? 15.186 18.778 -5.737 1 83.76 163 THR B O 1
ATOM 3610 N N . SER B 1 164 ? 14.348 20.56 -6.773 1 79.14 164 SER B N 1
ATOM 3611 C CA . SER B 1 164 ? 15.593 21.299 -6.592 1 79.14 164 SER B CA 1
ATOM 3612 C C . SER B 1 164 ? 15.499 22.259 -5.411 1 79.14 164 SER B C 1
ATOM 3614 O O . SER B 1 164 ? 16.444 22.999 -5.129 1 79.14 164 SER B O 1
ATOM 3616 N N . VAL B 1 165 ? 14.357 22.148 -4.82 1 75.14 165 VAL B N 1
ATOM 3617 C CA . VAL B 1 165 ? 14.179 23.062 -3.697 1 75.14 165 VAL B CA 1
ATOM 3618 C C . VAL B 1 165 ? 15.033 22.603 -2.516 1 75.14 165 VAL B C 1
ATOM 3620 O O . VAL B 1 165 ? 15.07 21.413 -2.195 1 75.14 165 VAL B O 1
ATOM 3623 N N . SER B 1 166 ? 15.943 23.405 -2.221 1 68.57 166 SER B N 1
ATOM 3624 C CA . SER B 1 166 ? 16.749 23.161 -1.03 1 68.57 166 SER B CA 1
ATOM 3625 C C . SER B 1 166 ? 16.836 24.409 -0.157 1 68.57 166 SER B C 1
ATOM 3627 O O . SER B 1 166 ? 16.58 25.52 -0.625 1 68.57 166 SER B O 1
ATOM 3629 N N . GLY B 1 167 ? 17.036 24.229 1.054 1 60.76 167 GLY B N 1
ATOM 3630 C CA . GLY B 1 167 ? 17.207 25.353 1.961 1 60.76 167 GLY B CA 1
ATOM 3631 C C . GLY B 1 167 ? 15.894 25.983 2.386 1 60.76 167 GLY B C 1
ATOM 3632 O O . GLY B 1 167 ? 14.877 25.294 2.498 1 60.76 167 GLY B O 1
ATOM 3633 N N . THR B 1 168 ? 15.908 27.278 2.713 1 63.36 168 THR B N 1
ATOM 3634 C CA . THR B 1 168 ? 14.742 28.002 3.209 1 63.36 168 THR B CA 1
ATOM 3635 C C . THR B 1 168 ? 13.946 28.601 2.053 1 63.36 168 THR B C 1
ATOM 3637 O O . THR B 1 168 ? 14.497 29.329 1.224 1 63.36 168 THR B O 1
ATOM 3640 N N . VAL B 1 169 ? 12.818 27.911 1.763 1 66.81 169 VAL B N 1
ATOM 3641 C CA . VAL B 1 169 ? 11.888 28.455 0.779 1 66.81 169 VAL B CA 1
ATOM 3642 C C . VAL B 1 169 ? 10.738 29.163 1.491 1 66.81 169 VAL B C 1
ATOM 3644 O O . VAL B 1 169 ? 10.19 28.644 2.466 1 66.81 169 VAL B O 1
ATOM 3647 N N . ASN B 1 170 ? 10.566 30.419 1.08 1 71.26 170 ASN B N 1
ATOM 3648 C CA . ASN B 1 170 ? 9.476 31.152 1.713 1 71.26 170 ASN B CA 1
ATOM 3649 C C . ASN B 1 170 ? 8.159 30.953 0.968 1 71.26 170 ASN B C 1
ATOM 3651 O O . ASN B 1 170 ? 8.136 30.925 -0.264 1 71.26 170 ASN B O 1
ATOM 3655 N N . ASP B 1 171 ? 7.077 30.75 1.602 1 79.54 171 ASP B N 1
ATOM 3656 C CA . ASP B 1 171 ? 5.65 30.752 1.294 1 79.54 171 ASP B CA 1
ATOM 3657 C C . ASP B 1 171 ? 5.339 29.82 0.125 1 79.54 171 ASP B C 1
ATOM 3659 O O . ASP B 1 171 ? 4.695 30.226 -0.845 1 79.54 171 ASP B O 1
ATOM 3663 N N . ILE B 1 172 ? 5.753 28.628 0.14 1 87.1 172 ILE B N 1
ATOM 3664 C CA . ILE B 1 172 ? 5.47 27.612 -0.868 1 87.1 172 ILE B CA 1
ATOM 3665 C C . ILE B 1 172 ? 3.96 27.422 -0.998 1 87.1 172 ILE B C 1
ATOM 3667 O O . ILE B 1 172 ? 3.451 27.178 -2.095 1 87.1 172 ILE B O 1
ATOM 3671 N N . ALA B 1 173 ? 3.277 27.673 0.06 1 88.63 173 ALA B N 1
ATOM 3672 C CA . ALA B 1 173 ? 1.832 27.463 0.079 1 88.63 173 ALA B CA 1
ATOM 3673 C C . ALA B 1 173 ? 1.135 28.344 -0.953 1 88.63 173 ALA B C 1
ATOM 3675 O O . ALA B 1 173 ? 0.138 27.937 -1.555 1 88.63 173 ALA B O 1
ATOM 3676 N N . ALA B 1 174 ? 1.705 29.495 -1.184 1 88.91 174 ALA B N 1
ATOM 3677 C CA . ALA B 1 174 ? 1.097 30.454 -2.104 1 88.91 174 ALA B CA 1
ATOM 3678 C C . ALA B 1 174 ? 1.271 30.01 -3.553 1 88.91 174 ALA B C 1
ATOM 3680 O O . ALA B 1 174 ? 0.589 30.513 -4.449 1 88.91 174 ALA B O 1
ATOM 3681 N N . ARG B 1 175 ? 2.139 29.065 -3.812 1 91.66 175 ARG B N 1
ATOM 3682 C CA . ARG B 1 175 ? 2.46 28.643 -5.172 1 91.66 175 ARG B CA 1
ATOM 3683 C C . ARG B 1 175 ? 1.808 27.303 -5.497 1 91.66 175 ARG B C 1
ATOM 3685 O O . ARG B 1 175 ? 1.953 26.79 -6.608 1 91.66 175 ARG B O 1
ATOM 3692 N N . LEU B 1 176 ? 1.072 26.807 -4.593 1 94.64 176 LEU B N 1
ATOM 3693 C CA . LEU B 1 176 ? 0.437 25.506 -4.775 1 94.64 176 LEU B CA 1
ATOM 3694 C C . LEU B 1 176 ? -0.975 25.664 -5.329 1 94.64 176 LEU B C 1
ATOM 3696 O O . LEU B 1 176 ? -1.606 26.708 -5.146 1 94.64 176 LEU B O 1
ATOM 3700 N N . PRO B 1 177 ? -1.416 24.593 -6.016 1 94 177 PRO B N 1
ATOM 3701 C CA . PRO B 1 177 ? -2.839 24.593 -6.363 1 94 177 PRO B CA 1
ATOM 3702 C C . PRO B 1 177 ? -3.744 24.741 -5.142 1 94 177 PRO B C 1
ATOM 3704 O O . PRO B 1 177 ? -3.447 24.191 -4.079 1 94 177 PRO B O 1
ATOM 3707 N N . ARG B 1 178 ? -4.832 25.493 -5.283 1 91.67 178 ARG B N 1
ATOM 3708 C CA . ARG B 1 178 ? -5.818 25.661 -4.221 1 91.67 178 ARG B CA 1
ATOM 3709 C C . ARG B 1 178 ? -7.141 24.999 -4.593 1 91.67 178 ARG B C 1
ATOM 3711 O O . ARG B 1 178 ? -7.624 25.153 -5.717 1 91.67 178 ARG B O 1
ATOM 3718 N N . VAL B 1 179 ? -7.59 24.227 -3.693 1 84.27 179 VAL B N 1
ATOM 3719 C CA . VAL B 1 179 ? -8.861 23.534 -3.871 1 84.27 179 VAL B CA 1
ATOM 3720 C C . VAL B 1 179 ? -9.802 23.874 -2.717 1 84.27 179 VAL B C 1
ATOM 3722 O O . VAL B 1 179 ? -9.546 23.502 -1.57 1 84.27 179 VAL B O 1
ATOM 3725 N N . GLY B 1 180 ? -10.925 24.445 -2.997 1 77.54 180 GLY B N 1
ATOM 3726 C CA . GLY B 1 180 ? -11.815 24.875 -1.931 1 77.54 180 GLY B CA 1
ATOM 3727 C C . GLY B 1 180 ? -11.173 25.871 -0.984 1 77.54 180 GLY B C 1
ATOM 3728 O O . GLY B 1 180 ? -11.451 25.862 0.217 1 77.54 180 GLY B O 1
ATOM 3729 N N . GLY B 1 181 ? -10.132 26.517 -1.424 1 79.79 181 GLY B N 1
ATOM 3730 C CA . GLY B 1 181 ? -9.546 27.617 -0.676 1 79.79 181 GLY B CA 1
ATOM 3731 C C . GLY B 1 181 ? -8.29 27.224 0.079 1 79.79 181 GLY B C 1
ATOM 3732 O O . GLY B 1 181 ? -7.683 28.053 0.76 1 79.79 181 GLY B O 1
ATOM 3733 N N . PHE B 1 182 ? -7.917 26.046 0.027 1 89.79 182 PHE B N 1
ATOM 3734 C CA . PHE B 1 182 ? -6.693 25.696 0.737 1 89.79 182 PHE B CA 1
ATOM 3735 C C . PHE B 1 182 ? -5.7 25.016 -0.198 1 89.79 182 PHE B C 1
ATOM 3737 O O . PHE B 1 182 ? -6.095 24.415 -1.2 1 89.79 182 PHE B O 1
ATOM 3744 N N . PRO B 1 183 ? -4.399 25.161 0.067 1 95.39 183 PRO B N 1
ATOM 3745 C CA . PRO B 1 183 ? -3.357 24.624 -0.812 1 95.39 183 PRO B CA 1
ATOM 3746 C C . PRO B 1 183 ? -3.238 23.104 -0.727 1 95.39 183 PRO B C 1
ATOM 3748 O O . PRO B 1 183 ? -3.371 22.531 0.358 1 95.39 183 PRO B O 1
ATOM 3751 N N . VAL B 1 184 ? -3.001 22.484 -1.873 1 95.98 184 VAL B N 1
ATOM 3752 C CA . VAL B 1 184 ? -2.787 21.044 -1.983 1 95.98 184 VAL B CA 1
ATOM 3753 C C . VAL B 1 184 ? -1.49 20.771 -2.742 1 95.98 184 VAL B C 1
ATOM 3755 O O . VAL B 1 184 ? -1.298 21.268 -3.854 1 95.98 184 VAL B O 1
ATOM 3758 N N . LEU B 1 185 ? -0.585 20.064 -2.103 1 96.44 185 LEU B N 1
ATOM 3759 C CA . LEU B 1 185 ? 0.626 19.618 -2.784 1 96.44 185 LEU B CA 1
ATOM 3760 C C . LEU B 1 185 ? 0.513 18.152 -3.189 1 96.44 185 LEU B C 1
ATOM 3762 O O . LEU B 1 185 ? 0.437 17.271 -2.33 1 96.44 185 LEU B O 1
ATOM 3766 N N . SER B 1 186 ? 0.476 17.902 -4.426 1 95.01 186 SER B N 1
ATOM 3767 C CA . SER B 1 186 ? 0.28 16.57 -4.988 1 95.01 186 SER B CA 1
ATOM 3768 C C . SER B 1 186 ? 1.457 16.161 -5.867 1 95.01 186 SER B C 1
ATOM 3770 O O . SER B 1 186 ? 2.299 16.993 -6.211 1 95.01 186 SER B O 1
ATOM 3772 N N . MET B 1 187 ? 1.493 14.846 -6.155 1 90.95 187 MET B N 1
ATOM 3773 C CA . MET B 1 187 ? 2.392 14.366 -7.201 1 90.95 187 MET B CA 1
ATOM 3774 C C . MET B 1 187 ? 1.98 14.911 -8.565 1 90.95 187 MET B C 1
ATOM 3776 O O . MET B 1 187 ? 0.792 15.109 -8.826 1 90.95 187 MET B O 1
ATOM 3780 N N . GLY B 1 188 ? 2.994 15.164 -9.32 1 83.41 188 GLY B N 1
ATOM 3781 C CA . GLY B 1 188 ? 2.695 15.52 -10.697 1 83.41 188 GLY B CA 1
ATOM 3782 C C . GLY B 1 188 ? 2.46 14.315 -11.588 1 83.41 188 GLY B C 1
ATOM 3783 O O . GLY B 1 188 ? 2.351 13.188 -11.101 1 83.41 188 GLY B O 1
ATOM 3784 N N . ARG B 1 189 ? 2.139 14.548 -12.786 1 77.52 189 ARG B N 1
ATOM 3785 C CA . ARG B 1 189 ? 1.967 13.508 -13.796 1 77.52 189 ARG B CA 1
ATOM 3786 C C . ARG B 1 189 ? 3.119 13.519 -14.795 1 77.52 189 ARG B C 1
ATOM 3788 O O . ARG B 1 189 ? 3.141 14.339 -15.716 1 77.52 189 ARG B O 1
ATOM 3795 N N . PRO B 1 190 ? 4.244 12.845 -14.304 1 60.46 190 PRO B N 1
ATOM 3796 C CA . PRO B 1 190 ? 5.378 12.934 -15.226 1 60.46 190 PRO B CA 1
ATOM 3797 C C . PRO B 1 190 ? 5.042 12.424 -16.626 1 60.46 190 PRO B C 1
ATOM 3799 O O . PRO B 1 190 ? 4.162 11.573 -16.782 1 60.46 190 PRO B O 1
ATOM 3802 N N . GLY B 1 191 ? 5.47 13.124 -17.575 1 58.63 191 GLY B N 1
ATOM 3803 C CA . GLY B 1 191 ? 5.337 12.706 -18.962 1 58.63 191 GLY B CA 1
ATOM 3804 C C . GLY B 1 191 ? 5.874 11.311 -19.219 1 58.63 191 GLY B C 1
ATOM 3805 O O . GLY B 1 191 ? 6.371 10.653 -18.303 1 58.63 191 GLY B O 1
ATOM 3806 N N . ALA B 1 192 ? 5.581 10.654 -20.377 1 53.67 192 ALA B N 1
ATOM 3807 C CA . ALA B 1 192 ? 5.872 9.32 -20.895 1 53.67 192 ALA B CA 1
ATOM 3808 C C . ALA B 1 192 ? 7.312 8.915 -20.592 1 53.67 192 ALA B C 1
ATOM 3810 O O . ALA B 1 192 ? 7.604 7.732 -20.401 1 53.67 192 ALA B O 1
ATOM 3811 N N . ASP B 1 193 ? 8.258 9.822 -20.634 1 52.02 193 ASP B N 1
ATOM 3812 C CA . ASP B 1 193 ? 9.672 9.461 -20.665 1 52.02 193 ASP B CA 1
ATOM 3813 C C . ASP B 1 193 ? 10.229 9.301 -19.252 1 52.02 193 ASP B C 1
ATOM 3815 O O . ASP B 1 193 ? 11.44 9.162 -19.068 1 52.02 193 ASP B O 1
ATOM 3819 N N . HIS B 1 194 ? 9.43 9.4 -18.246 1 58.87 194 HIS B N 1
ATOM 3820 C CA . HIS B 1 194 ? 10.054 9.586 -16.942 1 58.87 194 HIS B CA 1
ATOM 3821 C C . HIS B 1 194 ? 10.055 8.288 -16.141 1 58.87 194 HIS B C 1
ATOM 3823 O O . HIS B 1 194 ? 9.215 7.414 -16.367 1 58.87 194 HIS B O 1
ATOM 3829 N N . ALA B 1 195 ? 11.216 8.068 -15.444 1 64.41 195 ALA B N 1
ATOM 3830 C CA . ALA B 1 195 ? 11.322 7.083 -14.371 1 64.41 195 ALA B CA 1
ATOM 3831 C C . ALA B 1 195 ? 10.189 7.246 -13.362 1 64.41 195 ALA B C 1
ATOM 3833 O O . ALA B 1 195 ? 9.625 8.334 -13.223 1 64.41 195 ALA B O 1
ATOM 3834 N N . GLY B 1 196 ? 9.336 6.292 -13.184 1 73.68 196 GLY B N 1
ATOM 3835 C CA . GLY B 1 196 ? 8.264 6.267 -12.201 1 73.68 196 GLY B CA 1
ATOM 3836 C C . GLY B 1 196 ? 8.281 7.465 -11.27 1 73.68 196 GLY B C 1
ATOM 3837 O O . GLY B 1 196 ? 9.317 8.112 -11.101 1 73.68 196 GLY B O 1
ATOM 3838 N N . PRO B 1 197 ? 7.16 8.019 -10.733 1 80.34 197 PRO B N 1
ATOM 3839 C CA . PRO B 1 197 ? 7.098 9.164 -9.822 1 80.34 197 PRO B CA 1
ATOM 3840 C C . PRO B 1 197 ? 7.852 8.921 -8.516 1 80.34 197 PRO B C 1
ATOM 3842 O O . PRO B 1 197 ? 7.879 7.793 -8.016 1 80.34 197 PRO B O 1
ATOM 3845 N N . GLN B 1 198 ? 8.64 9.946 -8.1 1 85.19 198 GLN B N 1
ATOM 3846 C CA . GLN B 1 198 ? 9.376 9.882 -6.842 1 85.19 198 GLN B CA 1
ATOM 3847 C C . GLN B 1 198 ? 9.268 11.197 -6.075 1 85.19 198 GLN B C 1
ATOM 3849 O O . GLN B 1 198 ? 9.182 12.269 -6.678 1 85.19 198 GLN B O 1
ATOM 3854 N N . LEU B 1 199 ? 9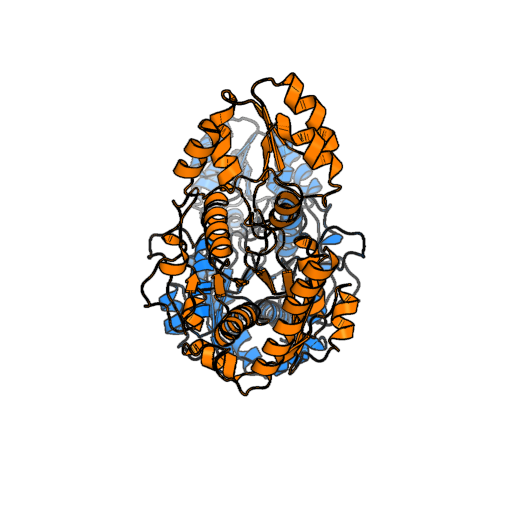.182 11.06 -4.777 1 88.86 199 LEU B N 1
ATOM 3855 C CA . LEU B 1 199 ? 9.341 12.254 -3.954 1 88.86 199 LEU B CA 1
ATOM 3856 C C . LEU B 1 199 ? 10.736 12.848 -4.122 1 88.86 199 LEU B C 1
ATOM 3858 O O . LEU B 1 199 ? 11.701 12.119 -4.361 1 88.86 199 LEU B O 1
ATOM 3862 N N . PRO B 1 200 ? 10.784 14.088 -4.025 1 87.67 200 PRO B N 1
ATOM 3863 C CA . PRO B 1 200 ? 12.133 14.658 -3.976 1 87.67 200 PRO B CA 1
ATOM 3864 C C . PRO B 1 200 ? 12.936 14.171 -2.772 1 87.67 200 PRO B C 1
ATOM 3866 O O . PRO B 1 200 ? 12.386 13.516 -1.883 1 87.67 200 PRO B O 1
ATOM 3869 N N . GLY B 1 201 ? 14.211 14.412 -2.816 1 84.84 201 GLY B N 1
ATOM 3870 C CA . GLY B 1 201 ? 15.068 13.975 -1.726 1 84.84 201 GLY B CA 1
ATOM 3871 C C . GLY B 1 201 ? 14.64 14.521 -0.376 1 84.84 201 GLY B C 1
ATOM 3872 O O . GLY B 1 201 ? 13.821 15.439 -0.303 1 84.84 201 GLY B O 1
ATOM 3873 N N . ALA B 1 202 ? 15.1 13.977 0.681 1 82.26 202 ALA B N 1
ATOM 3874 C CA . ALA B 1 202 ? 14.716 14.299 2.053 1 82.26 202 ALA B CA 1
ATOM 3875 C C . ALA B 1 202 ? 14.898 15.786 2.34 1 82.26 202 ALA B C 1
ATOM 3877 O O . ALA B 1 202 ? 14.093 16.391 3.052 1 82.26 202 ALA B O 1
ATOM 3878 N N . ALA B 1 203 ? 15.89 16.38 1.787 1 78.21 203 ALA B N 1
ATOM 3879 C CA . ALA B 1 203 ? 16.167 17.795 2.018 1 78.21 203 ALA B CA 1
ATOM 3880 C C . ALA B 1 203 ? 15.061 18.672 1.44 1 78.21 203 ALA B C 1
ATOM 3882 O O . ALA B 1 203 ? 14.63 19.638 2.075 1 78.21 203 ALA B O 1
ATOM 3883 N N . ALA B 1 204 ? 14.63 18.309 0.264 1 86.09 204 ALA B N 1
ATOM 3884 C CA . ALA B 1 204 ? 13.559 19.067 -0.378 1 86.09 204 ALA B CA 1
ATOM 3885 C C . ALA B 1 204 ? 12.247 18.917 0.386 1 86.09 204 ALA B C 1
ATOM 3887 O O . ALA B 1 204 ? 11.527 19.897 0.593 1 86.09 204 ALA B O 1
ATOM 3888 N N . VAL B 1 205 ? 11.948 17.735 0.824 1 89.41 205 VAL B N 1
ATOM 3889 C CA . VAL B 1 205 ? 10.732 17.488 1.593 1 89.41 205 VAL B CA 1
ATOM 3890 C C . VAL B 1 205 ? 10.773 18.283 2.896 1 89.41 205 VAL B C 1
ATOM 3892 O O . VAL B 1 205 ? 9.779 18.9 3.285 1 89.41 205 VAL B O 1
ATOM 3895 N N . ARG B 1 206 ? 11.882 18.27 3.473 1 83.83 206 ARG B N 1
ATOM 3896 C CA . ARG B 1 206 ? 12.051 19.035 4.704 1 83.83 206 ARG B CA 1
ATOM 3897 C C . ARG B 1 206 ? 11.811 20.521 4.462 1 83.83 206 ARG B C 1
ATOM 3899 O O . ARG B 1 206 ? 11.116 21.178 5.24 1 83.83 206 ARG B O 1
ATOM 3906 N N . ALA B 1 207 ? 12.393 20.99 3.468 1 82.81 207 ALA B N 1
ATOM 3907 C CA . ALA B 1 207 ? 12.255 22.411 3.159 1 82.81 207 ALA B CA 1
ATOM 3908 C C . ALA B 1 207 ? 10.793 22.783 2.928 1 82.81 207 ALA B C 1
ATOM 3910 O O . ALA B 1 207 ? 10.333 23.83 3.389 1 82.81 207 ALA B O 1
ATOM 3911 N N . VAL B 1 208 ? 10.109 21.965 2.244 1 90.15 208 VAL B N 1
ATOM 3912 C CA . VAL B 1 208 ? 8.696 22.194 1.961 1 90.15 208 VAL B CA 1
ATOM 3913 C C . VAL B 1 208 ? 7.897 22.166 3.262 1 90.15 208 VAL B C 1
ATOM 3915 O O . VAL B 1 208 ? 7.108 23.075 3.532 1 90.15 208 VAL B O 1
ATOM 3918 N N . LEU B 1 209 ? 8.122 21.155 4.066 1 89.04 209 LEU B N 1
ATOM 3919 C CA . LEU B 1 209 ? 7.392 21.014 5.322 1 89.04 209 LEU B CA 1
ATOM 3920 C C . LEU B 1 209 ? 7.69 22.181 6.257 1 89.04 209 LEU B C 1
ATOM 3922 O O . LEU B 1 209 ? 6.783 22.713 6.901 1 89.04 209 LEU B O 1
ATOM 3926 N N . ASP B 1 210 ? 8.889 22.566 6.274 1 82.37 210 ASP B N 1
ATOM 3927 C CA . ASP B 1 210 ? 9.276 23.698 7.11 1 82.37 210 ASP B CA 1
ATOM 3928 C C . ASP B 1 210 ? 8.557 24.973 6.676 1 82.37 210 ASP B C 1
ATOM 3930 O O . ASP B 1 210 ? 8.032 25.711 7.512 1 82.37 210 ASP B O 1
ATOM 3934 N N . SER B 1 211 ? 8.585 25.173 5.405 1 84.41 211 SER B N 1
ATOM 3935 C CA . SER B 1 211 ? 7.914 26.351 4.865 1 84.41 211 SER B CA 1
ATOM 3936 C C . SER B 1 211 ? 6.426 26.34 5.196 1 84.41 211 SER B C 1
ATOM 3938 O O . SER B 1 211 ? 5.873 27.354 5.627 1 84.41 211 SER B O 1
ATOM 3940 N N . MET B 1 212 ? 5.802 25.245 5.024 1 89.86 212 MET B N 1
ATOM 3941 C CA . MET B 1 212 ? 4.371 25.121 5.288 1 89.86 212 MET B CA 1
ATOM 3942 C C . MET B 1 212 ? 4.068 25.354 6.765 1 89.86 212 MET B C 1
ATOM 3944 O O . MET B 1 212 ? 3.123 26.069 7.104 1 89.86 212 MET B O 1
ATOM 3948 N N . CYS B 1 213 ? 4.866 24.809 7.608 1 85.52 213 CYS B N 1
ATOM 3949 C CA . CYS B 1 213 ? 4.613 24.861 9.043 1 85.52 213 CYS B CA 1
ATOM 3950 C C . CYS B 1 213 ? 4.848 26.265 9.588 1 85.52 213 CYS B C 1
ATOM 3952 O O . CYS B 1 213 ? 4.289 26.637 10.621 1 85.52 213 CYS B O 1
ATOM 3954 N N . ARG B 1 214 ? 5.597 27.058 8.872 1 78.32 214 ARG B N 1
ATOM 3955 C CA . ARG B 1 214 ? 5.844 28.435 9.285 1 78.32 214 ARG B CA 1
ATOM 3956 C C . ARG B 1 214 ? 4.672 29.337 8.913 1 78.32 214 ARG B C 1
ATOM 3958 O O . ARG B 1 214 ? 4.442 30.363 9.557 1 78.32 214 ARG B O 1
ATOM 3965 N N . ASN B 1 215 ? 3.933 28.918 7.92 1 80.66 215 ASN B N 1
ATOM 3966 C CA . ASN B 1 215 ? 2.99 29.859 7.326 1 80.66 215 ASN B CA 1
ATOM 3967 C C . ASN B 1 215 ? 1.546 29.408 7.526 1 80.66 215 ASN B C 1
ATOM 3969 O O . ASN B 1 215 ? 0.611 30.149 7.216 1 80.66 215 ASN B O 1
ATOM 3973 N N . LEU B 1 216 ? 1.378 28.215 8.092 1 89.06 216 LEU B N 1
ATOM 3974 C CA . LEU B 1 216 ? 0.032 27.665 8.219 1 89.06 216 LEU B CA 1
ATOM 3975 C C . LEU B 1 216 ? -0.246 27.236 9.656 1 89.06 216 LEU B C 1
ATOM 3977 O O . LEU B 1 216 ? 0.67 27.181 10.48 1 89.06 216 LEU B O 1
ATOM 3981 N N . ASP B 1 217 ? -1.515 27.075 9.901 1 88.21 217 ASP B N 1
ATOM 3982 C CA . ASP B 1 217 ? -1.937 26.639 11.229 1 88.21 217 ASP B CA 1
ATOM 3983 C C . ASP B 1 217 ? -1.936 25.115 11.332 1 88.21 217 ASP B C 1
ATOM 3985 O O . ASP B 1 217 ? -1.611 24.559 12.383 1 88.21 217 ASP B O 1
ATOM 3989 N N . VAL B 1 218 ? -2.344 24.465 10.251 1 91.77 218 VAL B N 1
ATOM 3990 C CA . VAL B 1 218 ? -2.471 23.011 10.249 1 91.77 218 VAL B CA 1
ATOM 3991 C C . VAL B 1 218 ? -1.948 22.448 8.93 1 91.77 218 VAL B C 1
ATOM 3993 O O . VAL B 1 218 ? -2.281 22.955 7.856 1 91.77 218 VAL B O 1
ATOM 3996 N N . VAL B 1 219 ? -1.108 21.452 8.993 1 94.42 219 VAL B N 1
ATOM 3997 C CA . VAL B 1 219 ? -0.616 20.727 7.826 1 94.42 219 VAL B CA 1
ATOM 3998 C C . VAL B 1 219 ? -0.983 19.249 7.944 1 94.42 219 VAL B C 1
ATOM 4000 O O . VAL B 1 219 ? -0.61 18.586 8.914 1 94.42 219 VAL B O 1
ATOM 4003 N N . VAL B 1 220 ? -1.76 18.756 7.009 1 96.13 220 VAL B N 1
ATOM 4004 C CA . VAL B 1 220 ? -2.156 17.352 7.004 1 96.13 220 VAL B CA 1
ATOM 4005 C C . VAL B 1 220 ? -1.33 16.585 5.975 1 96.13 220 VAL B C 1
ATOM 4007 O O . VAL B 1 220 ? -1.268 16.972 4.805 1 96.13 220 VAL B O 1
ATOM 4010 N N . LEU B 1 221 ? -0.682 15.529 6.379 1 96.72 221 LEU B N 1
ATOM 4011 C CA . LEU B 1 221 ? 0.144 14.691 5.517 1 96.72 221 LEU B CA 1
ATOM 4012 C C . LEU B 1 221 ? -0.57 13.385 5.183 1 96.72 221 LEU B C 1
ATOM 4014 O O . LEU B 1 221 ? -0.991 12.655 6.083 1 96.72 221 LEU B O 1
ATOM 4018 N N . ASP B 1 222 ? -0.834 13.109 3.954 1 96.66 222 ASP B N 1
ATOM 4019 C CA . ASP B 1 222 ? -1.204 11.781 3.474 1 96.66 222 ASP B CA 1
ATOM 4020 C C . ASP B 1 222 ? 0.033 10.921 3.228 1 96.66 222 ASP B C 1
ATOM 4022 O O . ASP B 1 222 ? 0.67 11.026 2.178 1 96.66 222 ASP B O 1
ATOM 4026 N N . ASP B 1 223 ? 0.326 10.024 4.117 1 96 223 ASP B N 1
ATOM 4027 C CA . ASP B 1 223 ? 1.633 9.382 4.218 1 96 223 ASP B CA 1
ATOM 4028 C C . ASP B 1 223 ? 1.493 7.867 4.342 1 96 223 ASP B C 1
ATOM 4030 O O . ASP B 1 223 ? 1.512 7.325 5.449 1 96 223 ASP B O 1
ATOM 4034 N N . PRO B 1 224 ? 1.414 7.129 3.227 1 93.44 224 PRO B N 1
ATOM 4035 C CA . PRO B 1 224 ? 1.239 5.677 3.315 1 93.44 224 PRO B CA 1
ATOM 4036 C C . PRO B 1 224 ? 2.499 4.959 3.793 1 93.44 224 PRO B C 1
ATOM 4038 O O . PRO B 1 224 ? 2.428 3.81 4.238 1 93.44 224 PRO B O 1
ATOM 4041 N N . ASN B 1 225 ? 3.654 5.517 3.623 1 89.58 225 ASN B N 1
ATOM 4042 C CA . ASN B 1 225 ? 4.927 4.937 4.038 1 89.58 225 ASN B CA 1
ATOM 4043 C C . ASN B 1 225 ? 5.746 5.919 4.871 1 89.58 225 ASN B C 1
ATOM 4045 O O . ASN B 1 225 ? 6.733 6.477 4.388 1 89.58 225 ASN B O 1
ATOM 4049 N N . PRO B 1 226 ? 5.322 6.011 6.088 1 87.98 226 PRO B N 1
ATOM 4050 C CA . PRO B 1 226 ? 5.975 7.032 6.909 1 87.98 226 PRO B CA 1
ATOM 4051 C C . PRO B 1 226 ? 7.47 6.776 7.091 1 87.98 226 PRO B C 1
ATOM 4053 O O . PRO B 1 226 ? 7.891 5.624 7.221 1 87.98 226 PRO B O 1
ATOM 4056 N N . GLN B 1 227 ? 8.103 7.772 6.845 1 80.61 227 GLN B N 1
ATOM 4057 C CA . GLN B 1 227 ? 9.514 7.833 7.212 1 80.61 227 GLN B CA 1
ATOM 4058 C C . GLN B 1 227 ? 9.774 8.957 8.211 1 80.61 227 GLN B C 1
ATOM 4060 O O . GLN B 1 227 ? 8.861 9.707 8.561 1 80.61 227 GLN B O 1
ATOM 4065 N N . ASN B 1 228 ? 10.765 8.913 8.973 1 72.96 228 ASN B N 1
ATOM 4066 C CA . ASN B 1 228 ? 11.094 10.013 9.873 1 72.96 228 ASN B CA 1
ATOM 4067 C C . ASN B 1 228 ? 11.363 11.304 9.105 1 72.96 228 ASN B C 1
ATOM 4069 O O . ASN B 1 228 ? 12.515 11.719 8.964 1 72.96 228 ASN B O 1
ATOM 4073 N N . TRP B 1 229 ? 10.187 11.824 8.619 1 71.89 229 TRP B N 1
ATOM 4074 C CA . TRP B 1 229 ? 10.326 13.065 7.863 1 71.89 229 TRP B CA 1
ATOM 4075 C C . TRP B 1 229 ? 10.79 14.203 8.764 1 71.89 229 TRP B C 1
ATOM 4077 O O . TRP B 1 229 ? 10.183 14.466 9.806 1 71.89 229 TRP B O 1
ATOM 4087 N N . PRO B 1 230 ? 11.888 14.797 8.386 1 63.16 230 PRO B N 1
ATOM 4088 C CA . PRO B 1 230 ? 12.265 15.989 9.15 1 63.16 230 PRO B CA 1
ATOM 4089 C C . PRO B 1 230 ? 11.194 17.077 9.113 1 63.16 230 PRO B C 1
ATOM 4091 O O . PRO B 1 230 ? 10.593 17.321 8.064 1 63.16 230 PRO B O 1
ATOM 4094 N N . GLY B 1 231 ? 10.763 17.67 10.19 1 65.04 231 GLY B N 1
ATOM 4095 C CA . GLY B 1 231 ? 9.715 18.675 10.271 1 65.04 231 GLY B CA 1
ATOM 4096 C C . GLY B 1 231 ? 8.394 18.121 10.771 1 65.04 231 GLY B C 1
ATOM 4097 O O . GLY B 1 231 ? 7.491 18.88 11.127 1 65.04 231 GLY B O 1
ATOM 4098 N N . ALA B 1 232 ? 8.311 16.783 10.627 1 74.13 232 ALA B N 1
ATOM 4099 C CA . ALA B 1 232 ? 7.097 16.136 11.117 1 74.13 232 ALA B CA 1
ATOM 4100 C C . ALA B 1 232 ? 7.374 15.344 12.392 1 74.13 232 ALA B C 1
ATOM 4102 O O . ALA B 1 232 ? 6.649 14.4 12.714 1 74.13 232 ALA B O 1
ATOM 4103 N N . GLU B 1 233 ? 8.455 15.709 13.008 1 72.59 233 GLU B N 1
ATOM 4104 C CA . GLU B 1 233 ? 8.893 14.952 14.177 1 72.59 233 GLU B CA 1
ATOM 4105 C C . GLU B 1 233 ? 7.838 14.978 15.279 1 72.59 233 GLU B C 1
ATOM 4107 O O . GLU B 1 233 ? 7.664 13.995 16.002 1 72.59 233 GLU B O 1
ATOM 4112 N N . ASN B 1 234 ? 7.097 16.138 15.375 1 75.74 234 ASN B N 1
ATOM 4113 C CA . ASN B 1 234 ? 6.101 16.279 16.432 1 75.74 234 ASN B CA 1
ATOM 4114 C C . ASN B 1 234 ? 4.683 16.12 15.89 1 75.74 234 ASN B C 1
ATOM 4116 O O . ASN B 1 234 ? 3.727 16.626 16.481 1 75.74 234 ASN B O 1
ATOM 4120 N N . ALA B 1 235 ? 4.591 15.469 14.792 1 88.14 235 ALA B N 1
ATOM 4121 C CA . ALA B 1 235 ? 3.287 15.293 14.159 1 88.14 235 ALA B CA 1
ATOM 4122 C C . ALA B 1 235 ? 2.383 14.4 15.004 1 88.14 235 ALA B C 1
ATOM 4124 O O . ALA B 1 235 ? 2.852 13.448 15.632 1 88.14 235 ALA B O 1
ATOM 4125 N N . THR B 1 236 ? 1.142 14.856 15.102 1 91.18 236 THR B N 1
ATOM 4126 C CA . THR B 1 236 ? 0.131 13.918 15.576 1 91.18 236 THR B CA 1
ATOM 4127 C C . THR B 1 236 ? -0.099 12.808 14.555 1 91.18 236 THR B C 1
ATOM 4129 O O . THR B 1 236 ? -0.526 13.072 13.429 1 91.18 236 THR B O 1
ATOM 4132 N N . ARG B 1 237 ? 0.208 11.599 14.989 1 93.68 237 ARG B N 1
ATOM 4133 C CA . ARG B 1 237 ? 0.126 10.466 14.074 1 93.68 237 ARG B CA 1
ATOM 4134 C C . ARG B 1 237 ? -1.226 9.769 14.185 1 93.68 237 ARG B C 1
ATOM 4136 O O . ARG B 1 237 ? -1.672 9.44 15.286 1 93.68 237 ARG B O 1
ATOM 4143 N N . VAL B 1 238 ? -1.869 9.599 13.048 1 96.71 238 VAL B N 1
ATOM 4144 C CA . VAL B 1 238 ? -3.183 8.969 12.972 1 96.71 238 VAL B CA 1
ATOM 4145 C C . VAL B 1 238 ? -3.123 7.759 12.042 1 96.71 238 VAL B C 1
ATOM 4147 O O . VAL B 1 238 ? -2.695 7.873 10.891 1 96.71 238 VAL B O 1
ATOM 4150 N N . VAL B 1 239 ? -3.522 6.611 12.539 1 97.73 239 VAL B N 1
ATOM 4151 C CA . VAL B 1 239 ? -3.618 5.421 11.7 1 97.73 239 VAL B CA 1
ATOM 4152 C C . VAL B 1 239 ? -5.085 5.051 11.493 1 97.73 239 VAL B C 1
ATOM 4154 O O . VAL B 1 239 ? -5.852 4.968 12.455 1 97.73 239 VAL B O 1
ATOM 4157 N N . VAL B 1 240 ? -5.472 4.921 10.226 1 98.37 240 VAL B N 1
ATOM 4158 C CA . VAL B 1 240 ? -6.833 4.521 9.883 1 98.37 240 VAL B CA 1
ATOM 4159 C C . VAL B 1 240 ? -6.909 3.001 9.757 1 98.37 240 VAL B C 1
ATOM 4161 O O . VAL B 1 240 ? -6.121 2.392 9.03 1 98.37 240 VAL B O 1
ATOM 4164 N N . VAL B 1 241 ? -7.892 2.395 10.42 1 98.2 241 VAL B N 1
ATOM 4165 C CA . VAL B 1 241 ? -7.985 0.94 10.481 1 98.2 241 VAL B CA 1
ATOM 4166 C C . VAL B 1 241 ? -9.417 0.5 10.183 1 98.2 241 VAL B C 1
ATOM 4168 O O . VAL B 1 241 ? -10.367 1.017 10.775 1 98.2 241 VAL B O 1
ATOM 4171 N N . ALA B 1 242 ? -9.526 -0.422 9.246 1 95.38 242 ALA B N 1
ATOM 4172 C CA . ALA B 1 242 ? -10.847 -0.999 9.011 1 95.38 242 ALA B CA 1
ATOM 4173 C C . ALA B 1 242 ? -11.238 -1.951 10.138 1 95.38 242 ALA B C 1
ATOM 4175 O O . ALA B 1 242 ? -10.399 -2.697 10.648 1 95.38 242 ALA B O 1
ATOM 4176 N N . GLY B 1 243 ? -12.504 -1.983 10.446 1 94.46 243 GLY B N 1
ATOM 4177 C CA . GLY B 1 243 ? -12.999 -2.749 11.579 1 94.46 243 GLY B CA 1
ATOM 4178 C C . GLY B 1 243 ? -13.199 -4.22 11.263 1 94.46 243 GLY B C 1
ATOM 4179 O O . GLY B 1 243 ? -14.283 -4.765 11.48 1 94.46 243 GLY B O 1
ATOM 4180 N N . HIS B 1 244 ? -12.226 -4.932 10.79 1 92.44 244 HIS B N 1
ATOM 4181 C CA . HIS B 1 244 ? -12.239 -6.384 10.648 1 92.44 244 HIS B CA 1
ATOM 4182 C C . HIS B 1 244 ? -10.862 -6.977 10.929 1 92.44 244 HIS B C 1
ATOM 4184 O O . HIS B 1 244 ? -9.853 -6.271 10.867 1 92.44 244 HIS B O 1
ATOM 4190 N N . VAL B 1 245 ? -10.771 -8.184 11.173 1 90.95 245 VAL B N 1
ATOM 4191 C CA . VAL B 1 245 ? -9.629 -8.839 11.803 1 90.95 245 VAL B CA 1
ATOM 4192 C C . VAL B 1 245 ? -8.392 -8.68 10.922 1 90.95 245 VAL B C 1
ATOM 4194 O O . VAL B 1 245 ? -7.326 -8.286 11.404 1 90.95 245 VAL B O 1
ATOM 4197 N N . ARG B 1 246 ? -8.471 -8.981 9.682 1 90.76 246 ARG B N 1
ATOM 4198 C CA . ARG B 1 246 ? -7.3 -8.933 8.812 1 90.76 246 ARG B CA 1
ATOM 4199 C C . ARG B 1 246 ? -6.732 -7.52 8.736 1 90.76 246 ARG B C 1
ATOM 4201 O O . ARG B 1 246 ? -5.514 -7.335 8.715 1 90.76 246 ARG B O 1
ATOM 4208 N N . ALA B 1 247 ? -7.598 -6.558 8.657 1 93.58 247 ALA B N 1
ATOM 4209 C CA . ALA B 1 247 ? -7.149 -5.169 8.614 1 93.58 247 ALA B CA 1
ATOM 4210 C C . ALA B 1 247 ? -6.467 -4.772 9.92 1 93.58 247 ALA B C 1
ATOM 4212 O O . ALA B 1 247 ? -5.511 -3.993 9.917 1 93.58 247 ALA B O 1
ATOM 4213 N N . VAL B 1 248 ? -6.98 -5.23 11.023 1 95.39 248 VAL B N 1
ATOM 4214 C CA . VAL B 1 248 ? -6.378 -4.945 12.322 1 95.39 248 VAL B CA 1
ATOM 4215 C C . VAL B 1 248 ? -4.972 -5.537 12.381 1 95.39 248 VAL B C 1
ATOM 4217 O O . VAL B 1 248 ? -4.033 -4.879 12.836 1 95.39 248 VAL B O 1
ATOM 4220 N N . MET B 1 249 ? -4.822 -6.687 11.893 1 93.55 249 MET B N 1
ATOM 4221 C CA . MET B 1 249 ? -3.507 -7.322 11.876 1 93.55 249 MET B CA 1
ATOM 4222 C C . MET B 1 249 ? -2.555 -6.577 10.947 1 93.55 249 MET B C 1
ATOM 4224 O O . MET B 1 249 ? -1.372 -6.422 11.256 1 93.55 249 MET B O 1
ATOM 4228 N N . ALA B 1 250 ? -3.067 -6.19 9.838 1 94.34 250 ALA B N 1
ATOM 4229 C CA . ALA B 1 250 ? -2.26 -5.379 8.929 1 94.34 250 ALA B CA 1
ATOM 4230 C C . ALA B 1 250 ? -1.805 -4.088 9.603 1 94.34 250 ALA B C 1
ATOM 4232 O O . ALA B 1 250 ? -0.636 -3.707 9.504 1 94.34 250 ALA B O 1
ATOM 4233 N N . ALA B 1 251 ? -2.712 -3.431 10.248 1 96.53 251 ALA B N 1
ATOM 4234 C CA . ALA B 1 251 ? -2.397 -2.186 10.943 1 96.53 251 ALA B CA 1
ATOM 4235 C C . ALA B 1 251 ? -1.334 -2.41 12.015 1 96.53 251 ALA B C 1
ATOM 4237 O O . ALA B 1 251 ? -0.43 -1.588 12.183 1 96.53 251 ALA B O 1
ATOM 4238 N N . ARG B 1 252 ? -1.497 -3.451 12.733 1 94.96 252 ARG B N 1
ATOM 4239 C CA . ARG B 1 252 ? -0.501 -3.787 13.745 1 94.96 252 ARG B CA 1
ATOM 4240 C C . ARG B 1 252 ? 0.885 -3.927 13.124 1 94.96 252 ARG B C 1
ATOM 4242 O O . ARG B 1 252 ? 1.857 -3.362 13.629 1 94.96 252 ARG B O 1
ATOM 4249 N N . ALA B 1 253 ? 0.958 -4.657 12.084 1 93.41 253 ALA B N 1
ATOM 4250 C CA . ALA B 1 253 ? 2.23 -4.852 11.392 1 93.41 253 ALA B CA 1
ATOM 4251 C C . ALA B 1 253 ? 2.808 -3.52 10.922 1 93.41 253 ALA B C 1
ATOM 4253 O O . ALA B 1 253 ? 4.003 -3.262 11.087 1 93.41 253 ALA B O 1
ATOM 4254 N N . ARG B 1 254 ? 1.993 -2.7 10.389 1 94.3 254 ARG B N 1
ATOM 4255 C CA . ARG B 1 254 ? 2.444 -1.423 9.844 1 94.3 254 ARG B CA 1
ATOM 4256 C C . ARG B 1 254 ? 2.911 -0.488 10.955 1 94.3 254 ARG B C 1
ATOM 4258 O O . ARG B 1 254 ? 3.926 0.196 10.812 1 94.3 254 ARG B O 1
ATOM 4265 N N . THR B 1 255 ? 2.135 -0.404 12.014 1 93.92 255 THR B N 1
ATOM 4266 C CA . THR B 1 255 ? 2.516 0.471 13.117 1 93.92 255 THR B CA 1
ATOM 4267 C C . THR B 1 255 ? 3.851 0.036 13.716 1 93.92 255 THR B C 1
ATOM 4269 O O . THR B 1 255 ? 4.67 0.876 14.094 1 93.92 255 THR B O 1
ATOM 4272 N N . LEU B 1 256 ? 4.063 -1.245 13.762 1 91.08 256 LEU B N 1
ATOM 4273 C CA . LEU B 1 256 ? 5.336 -1.756 14.257 1 91.08 256 LEU B CA 1
ATOM 4274 C C . LEU B 1 256 ? 6.463 -1.451 13.276 1 91.08 256 LEU B C 1
ATOM 4276 O O . LEU B 1 256 ? 7.54 -1.006 13.679 1 91.08 256 LEU B O 1
ATOM 4280 N N . GLN B 1 257 ? 6.198 -1.666 12.04 1 89.78 257 GLN B N 1
ATOM 4281 C CA . GLN B 1 257 ? 7.198 -1.461 10.997 1 89.78 257 GLN B CA 1
ATOM 4282 C C . GLN B 1 257 ? 7.686 -0.015 10.98 1 89.78 257 GLN B C 1
ATOM 4284 O O . GLN B 1 257 ? 8.869 0.244 10.75 1 89.78 257 GLN B O 1
ATOM 4289 N N . HIS B 1 258 ? 6.794 0.854 11.237 1 90.89 258 HIS B N 1
ATOM 4290 C CA . HIS B 1 258 ? 7.134 2.267 11.121 1 90.89 258 HIS B CA 1
ATOM 4291 C C . HIS B 1 258 ? 7.368 2.892 12.492 1 90.89 258 HIS B C 1
ATOM 4293 O O . HIS B 1 258 ? 7.54 4.108 12.604 1 90.89 258 HIS B O 1
ATOM 4299 N N . SER B 1 259 ? 7.326 2.16 13.583 1 89.05 259 SER B N 1
ATOM 4300 C CA . SER B 1 259 ? 7.525 2.606 14.958 1 89.05 259 SER B CA 1
ATOM 4301 C C . SER B 1 259 ? 6.499 3.663 15.352 1 89.05 259 SER B C 1
ATOM 4303 O O . SER B 1 259 ? 6.857 4.713 15.888 1 89.05 259 SER B O 1
ATOM 4305 N N . TRP B 1 260 ? 5.234 3.377 14.981 1 91.94 260 TRP B N 1
ATOM 4306 C CA . TRP B 1 260 ? 4.13 4.284 15.278 1 91.94 260 TRP B CA 1
ATOM 4307 C C . TRP B 1 260 ? 3.417 3.872 16.562 1 91.94 260 TRP B C 1
ATOM 4309 O O . TRP B 1 260 ? 2.186 3.886 16.628 1 91.94 260 TRP B O 1
ATOM 4319 N N . GLY B 1 261 ? 4.192 3.604 17.566 1 88.21 261 GLY B N 1
ATOM 4320 C CA . GLY B 1 261 ? 3.646 3.232 18.861 1 88.21 261 GLY B CA 1
ATOM 4321 C C . GLY B 1 261 ? 2.94 4.378 19.562 1 88.21 261 GLY B C 1
ATOM 4322 O O . GLY B 1 261 ? 2.212 4.165 20.53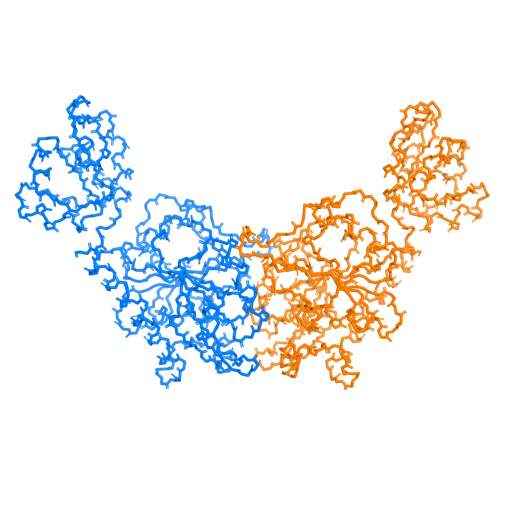3 1 88.21 261 GLY B O 1
ATOM 4323 N N . ASP B 1 262 ? 3.09 5.584 19.096 1 88.32 262 ASP B N 1
ATOM 4324 C CA . ASP B 1 262 ? 2.472 6.754 19.712 1 88.32 262 ASP B CA 1
ATOM 4325 C C . ASP B 1 262 ? 1.321 7.281 18.857 1 88.32 262 ASP B C 1
ATOM 4327 O O . ASP B 1 262 ? 0.801 8.37 19.111 1 88.32 262 ASP B O 1
ATOM 4331 N N . ALA B 1 263 ? 0.886 6.505 17.892 1 93.81 263 ALA B N 1
ATOM 4332 C CA . ALA B 1 263 ? -0.183 6.937 16.995 1 93.81 263 ALA B CA 1
ATOM 4333 C C . ALA B 1 263 ? -1.547 6.811 17.666 1 93.81 263 ALA B C 1
ATOM 4335 O O . ALA B 1 263 ? -1.679 6.151 18.699 1 93.81 263 ALA B O 1
ATOM 4336 N N . GLN B 1 264 ? -2.498 7.542 17.123 1 95.24 264 GLN B N 1
ATOM 4337 C CA . GLN B 1 264 ? -3.907 7.375 17.461 1 95.24 264 GLN B CA 1
ATOM 4338 C C . GLN B 1 264 ? -4.654 6.635 16.355 1 95.24 264 GLN B C 1
ATOM 4340 O O . GLN B 1 264 ? -4.329 6.779 15.175 1 95.24 264 GLN B O 1
ATOM 4345 N N . VAL B 1 265 ? -5.687 5.934 16.776 1 97.39 265 VAL B N 1
ATOM 4346 C CA . VAL B 1 265 ? -6.381 5.077 15.82 1 97.39 265 VAL B CA 1
ATOM 4347 C C . VAL B 1 265 ? -7.725 5.699 15.449 1 97.39 265 VAL B C 1
ATOM 4349 O O . VAL B 1 265 ? -8.448 6.194 16.316 1 97.39 265 VAL B O 1
ATOM 4352 N N . VAL B 1 266 ? -7.985 5.752 14.211 1 98.2 266 VAL B N 1
ATOM 4353 C CA . VAL B 1 266 ? -9.314 6.02 13.673 1 98.2 266 VAL B CA 1
ATOM 4354 C C . VAL B 1 266 ? -9.87 4.759 13.015 1 98.2 266 VAL B C 1
ATOM 4356 O O . VAL B 1 266 ? -9.262 4.215 12.09 1 98.2 266 VAL B O 1
ATOM 4359 N N . VAL B 1 267 ? -11.036 4.312 13.43 1 98.28 267 VAL B N 1
ATOM 4360 C CA . VAL B 1 267 ? -11.576 3.048 12.941 1 98.28 267 VAL B CA 1
ATOM 4361 C C . VAL B 1 267 ? -12.669 3.317 11.909 1 98.28 267 VAL B C 1
ATOM 4363 O O . VAL B 1 267 ? -13.6 4.083 12.167 1 98.28 267 VAL B O 1
ATOM 4366 N N . ARG B 1 268 ? -12.464 2.776 10.789 1 96.76 268 ARG B N 1
ATOM 4367 C CA . ARG B 1 268 ? -13.524 2.816 9.787 1 96.76 268 ARG B CA 1
ATOM 4368 C C . ARG B 1 268 ? -14.532 1.694 10.011 1 96.76 268 ARG B C 1
ATOM 4370 O O . ARG B 1 268 ? -14.151 0.533 10.177 1 96.76 268 ARG B O 1
ATOM 4377 N N . THR B 1 269 ? -15.773 2.069 9.958 1 94.28 269 THR B N 1
ATOM 4378 C CA . THR B 1 269 ? -16.861 1.12 10.166 1 94.28 269 THR B CA 1
ATOM 4379 C C . THR B 1 269 ? -17.778 1.072 8.947 1 94.28 269 THR B C 1
ATOM 4381 O O . THR B 1 269 ? -17.765 1.984 8.118 1 94.28 269 THR B O 1
ATOM 4384 N N . GLY B 1 270 ? -18.531 -0.006 8.83 1 88.56 270 GLY B N 1
ATOM 4385 C CA . GLY B 1 270 ? -19.444 -0.231 7.72 1 88.56 270 GLY B CA 1
ATOM 4386 C C . GLY B 1 270 ? -19.678 -1.701 7.429 1 88.56 270 GLY B C 1
ATOM 4387 O O . GLY B 1 270 ? -19.336 -2.563 8.241 1 88.56 270 GLY B O 1
ATOM 4388 N N . PRO B 1 271 ? -20.297 -1.906 6.31 1 82.28 271 PRO B N 1
ATOM 4389 C CA . PRO B 1 271 ? -20.535 -3.311 5.969 1 82.28 271 PRO B CA 1
ATOM 4390 C C . PRO B 1 271 ? -19.249 -4.133 5.921 1 82.28 271 PRO B C 1
ATOM 4392 O O . PRO B 1 271 ? -18.299 -3.761 5.226 1 82.28 271 PRO B O 1
ATOM 4395 N N . GLY B 1 272 ? -19.223 -5.175 6.669 1 82.06 272 GLY B N 1
ATOM 4396 C CA . GLY B 1 272 ? -18.065 -6.053 6.712 1 82.06 272 GLY B CA 1
ATOM 4397 C C . GLY B 1 272 ? -17.005 -5.595 7.696 1 82.06 272 GLY B C 1
ATOM 4398 O O . GLY B 1 272 ? -15.97 -6.247 7.851 1 82.06 272 GLY B O 1
ATOM 4399 N N . MET B 1 273 ? -17.195 -4.48 8.217 1 89.8 273 MET B N 1
ATOM 4400 C CA . MET B 1 273 ? -16.297 -3.913 9.22 1 89.8 273 MET B CA 1
ATOM 4401 C C . MET B 1 273 ? -17.022 -3.709 10.546 1 89.8 273 MET B C 1
ATOM 4403 O O . MET B 1 273 ? -17.298 -2.575 10.939 1 89.8 273 MET B O 1
ATOM 4407 N N . GLY B 1 274 ? -17.229 -4.811 11.247 1 89.66 274 GLY B N 1
ATOM 4408 C CA . GLY B 1 274 ? -18.155 -4.806 12.369 1 89.66 274 GLY B CA 1
ATOM 4409 C C . GLY B 1 274 ? -17.458 -4.817 13.717 1 89.66 274 GLY B C 1
ATOM 4410 O O . GLY B 1 274 ? -18.113 -4.778 14.761 1 89.66 274 GLY B O 1
ATOM 4411 N N . LEU B 1 275 ? -16.2 -4.837 13.784 1 94.02 275 LEU B N 1
ATOM 4412 C CA . LEU B 1 275 ? -15.512 -4.866 15.071 1 94.02 275 LEU B CA 1
ATOM 4413 C C . LEU B 1 275 ? -15.732 -3.565 15.834 1 94.02 275 LEU B C 1
ATOM 4415 O O . LEU B 1 275 ? -15.743 -2.485 15.239 1 94.02 275 LEU B O 1
ATOM 4419 N N . ASP B 1 276 ? -15.861 -3.679 17.091 1 96.86 276 ASP B N 1
ATOM 4420 C CA . ASP B 1 276 ? -15.962 -2.516 17.967 1 96.86 276 ASP B CA 1
ATOM 4421 C C . ASP B 1 276 ? -14.69 -1.672 17.907 1 96.86 276 ASP B C 1
ATOM 4423 O O . ASP B 1 276 ? -13.589 -2.183 18.122 1 96.86 276 ASP B O 1
ATOM 4427 N N . PRO B 1 277 ? -14.875 -0.405 17.691 1 97.66 277 PRO B N 1
ATOM 4428 C CA . PRO B 1 277 ? -13.702 0.467 17.588 1 97.66 277 PRO B CA 1
ATOM 4429 C C . PRO B 1 277 ? -12.802 0.393 18.819 1 97.66 277 PRO B C 1
ATOM 4431 O O . PRO B 1 277 ? -11.575 0.416 18.694 1 97.66 277 PRO B O 1
ATOM 4434 N N . ARG B 1 278 ? -13.308 0.365 19.953 1 97.7 278 ARG B N 1
ATOM 4435 C CA . ARG B 1 278 ? -12.504 0.269 21.166 1 97.7 278 ARG B CA 1
ATOM 4436 C C . ARG B 1 278 ? -11.713 -1.034 21.198 1 97.7 278 ARG B C 1
ATOM 4438 O O . ARG B 1 278 ? -10.556 -1.055 21.622 1 97.7 278 ARG B O 1
ATOM 4445 N N . ALA B 1 279 ? -12.342 -2.107 20.777 1 97.79 279 ALA B N 1
ATOM 4446 C CA . ALA B 1 279 ? -11.657 -3.395 20.714 1 97.79 279 ALA B CA 1
ATOM 4447 C C . ALA B 1 279 ? -10.486 -3.347 19.738 1 97.79 279 ALA B C 1
ATOM 4449 O O . ALA B 1 279 ? -9.43 -3.931 19.996 1 97.79 279 ALA B O 1
ATOM 4450 N N . VAL B 1 280 ? -10.689 -2.691 18.638 1 97.87 280 VAL B N 1
ATOM 4451 C CA . VAL B 1 280 ? -9.633 -2.531 17.644 1 97.87 280 VAL B CA 1
ATOM 4452 C C . VAL B 1 280 ? -8.458 -1.771 18.256 1 97.87 280 VAL B C 1
ATOM 4454 O O . VAL B 1 280 ? -7.308 -2.205 18.15 1 97.87 280 VAL B O 1
ATOM 4457 N N . ALA B 1 281 ? -8.73 -0.65 18.878 1 97.57 281 ALA B N 1
ATOM 4458 C CA . ALA B 1 281 ? -7.699 0.167 19.513 1 97.57 281 ALA B CA 1
ATOM 4459 C C . ALA B 1 281 ? -6.948 -0.627 20.578 1 97.57 281 ALA B C 1
ATOM 4461 O O . ALA B 1 281 ? -5.717 -0.578 20.645 1 97.57 281 ALA B O 1
ATOM 4462 N N . ASP B 1 282 ? -7.678 -1.391 21.356 1 97.04 282 ASP B N 1
ATOM 4463 C CA . ASP B 1 282 ? -7.079 -2.222 22.396 1 97.04 282 ASP B CA 1
ATOM 4464 C C . ASP B 1 282 ? -6.13 -3.256 21.795 1 97.04 282 ASP B C 1
ATOM 4466 O O . ASP B 1 282 ? -5.032 -3.473 22.31 1 97.04 282 ASP B O 1
ATOM 4470 N N . CYS B 1 283 ? -6.59 -3.847 20.731 1 94.82 283 CYS B N 1
ATOM 4471 C CA . CYS B 1 283 ? -5.782 -4.853 20.052 1 94.82 283 CYS B CA 1
ATOM 4472 C C . CYS B 1 283 ? -4.466 -4.259 19.565 1 94.82 283 CYS B C 1
ATOM 4474 O O . CYS B 1 283 ? -3.44 -4.942 19.547 1 94.82 283 CYS B O 1
ATOM 4476 N N . LEU B 1 284 ? -4.467 -3.035 19.26 1 95.64 284 LEU B N 1
ATOM 4477 C CA . LEU B 1 284 ? -3.282 -2.367 18.734 1 95.64 284 LEU B CA 1
ATOM 4478 C C . LEU B 1 284 ? -2.488 -1.705 19.856 1 95.64 284 LEU B C 1
ATOM 4480 O O . LEU B 1 284 ? -1.379 -1.215 19.632 1 95.64 284 LEU B O 1
ATOM 4484 N N . ALA B 1 285 ? -3.054 -1.635 21.013 1 95.83 285 ALA B N 1
ATOM 4485 C CA . ALA B 1 285 ? -2.474 -0.925 22.15 1 95.83 285 ALA B CA 1
ATOM 4486 C C . ALA B 1 285 ? -2.237 0.545 21.816 1 95.83 285 ALA B C 1
ATOM 4488 O O . ALA B 1 285 ? -1.168 1.089 22.102 1 95.83 285 ALA B O 1
ATOM 4489 N N . LEU B 1 286 ? -3.194 1.14 21.179 1 95.89 286 LEU B N 1
ATOM 4490 C CA . LEU B 1 286 ? -3.156 2.547 20.796 1 95.89 286 LEU B CA 1
ATOM 4491 C C . LEU B 1 286 ? -4.422 3.267 21.248 1 95.89 286 LEU B C 1
ATOM 4493 O O . LEU B 1 286 ? -5.479 2.647 21.384 1 95.89 286 LEU B O 1
ATOM 4497 N N . PRO B 1 287 ? -4.327 4.573 21.517 1 94.99 287 PRO B N 1
ATOM 4498 C CA . PRO B 1 287 ? -5.534 5.314 21.891 1 94.99 287 PRO B CA 1
ATOM 4499 C C . PRO B 1 287 ? -6.513 5.474 20.73 1 94.99 287 PRO B C 1
ATOM 4501 O O . PRO B 1 287 ? -6.093 5.662 19.586 1 94.99 287 PRO B O 1
ATOM 4504 N N . LEU B 1 288 ? -7.773 5.367 21.036 1 96.24 288 LEU B N 1
ATOM 4505 C CA . LEU B 1 288 ? -8.824 5.579 20.046 1 96.24 288 LEU B CA 1
ATOM 4506 C C . LEU B 1 288 ? -9.121 7.065 19.878 1 96.24 288 LEU B C 1
ATOM 4508 O O . LEU B 1 288 ? -9.486 7.742 20.842 1 96.24 288 LEU B O 1
ATOM 4512 N N . ALA B 1 289 ? -8.931 7.564 18.689 1 95.41 289 ALA B N 1
ATOM 4513 C CA . ALA B 1 289 ? -9.296 8.946 18.392 1 95.41 289 ALA B CA 1
ATOM 4514 C C . ALA B 1 289 ? -10.768 9.054 18.005 1 95.41 289 ALA B C 1
ATOM 4516 O O . ALA B 1 289 ? -11.41 10.076 18.259 1 95.41 289 ALA B O 1
ATOM 4517 N N . GLY B 1 290 ? -11.293 8.058 17.309 1 96.25 290 GLY B N 1
ATOM 4518 C CA . GLY B 1 290 ? -12.679 8.022 16.873 1 96.25 290 GLY B CA 1
ATOM 4519 C C . GLY B 1 290 ? -12.929 7.026 15.757 1 96.25 290 GLY B C 1
ATOM 4520 O O . GLY B 1 290 ? -12.111 6.135 15.518 1 96.25 290 GLY B O 1
ATOM 4521 N N . SER B 1 291 ? -14.154 7.11 15.173 1 96.74 291 SER B N 1
ATOM 4522 C CA . SER B 1 291 ? -14.532 6.243 14.062 1 96.74 291 SER B CA 1
ATOM 4523 C C . SER B 1 291 ? -15.137 7.045 12.915 1 96.74 291 SER B C 1
ATOM 4525 O O . SER B 1 291 ? -15.613 8.165 13.117 1 96.74 291 SER B O 1
ATOM 4527 N N . ILE B 1 292 ? -14.945 6.54 11.777 1 95.83 292 ILE B N 1
ATOM 4528 C CA . ILE B 1 292 ? -15.566 7.114 10.588 1 95.83 292 ILE B CA 1
ATOM 4529 C C . ILE B 1 292 ? -16.386 6.047 9.868 1 95.83 292 ILE B C 1
ATOM 4531 O O . ILE B 1 292 ? -16.015 4.871 9.859 1 95.83 292 ILE B O 1
ATOM 4535 N N . CYS B 1 293 ? -17.431 6.49 9.236 1 93.78 293 CYS B N 1
ATOM 4536 C CA . CYS B 1 293 ? -18.316 5.565 8.536 1 93.78 293 CYS B CA 1
ATOM 4537 C C . CYS B 1 293 ? -17.901 5.412 7.078 1 93.78 293 CYS B C 1
ATOM 4539 O O . CYS B 1 293 ? -17.144 6.23 6.554 1 93.78 293 CYS B O 1
ATOM 4541 N N . THR B 1 294 ? -18.306 4.322 6.516 1 88.33 294 THR B N 1
ATOM 4542 C CA . THR B 1 294 ? -18.219 4.166 5.068 1 88.33 294 THR B CA 1
ATOM 4543 C C . THR B 1 294 ? -19.344 4.929 4.374 1 88.33 294 THR B C 1
ATOM 4545 O O . THR B 1 294 ? -20.518 4.752 4.706 1 88.33 294 THR B O 1
ATOM 4548 N N . ASP B 1 295 ? -18.972 5.814 3.576 1 84.5 295 ASP B N 1
ATOM 4549 C CA . ASP B 1 295 ? -19.929 6.594 2.796 1 84.5 295 ASP B CA 1
ATOM 4550 C C . ASP B 1 295 ? -19.71 6.393 1.298 1 84.5 295 ASP B C 1
ATOM 4552 O O . ASP B 1 295 ? -18.725 6.879 0.739 1 84.5 295 ASP B O 1
ATOM 4556 N N . ARG B 1 296 ? -20.558 5.73 0.651 1 76.43 296 ARG B N 1
ATOM 4557 C CA . ARG B 1 296 ? -20.433 5.401 -0.766 1 76.43 296 ARG B CA 1
ATOM 4558 C C . ARG B 1 296 ? -20.407 6.664 -1.621 1 76.43 296 ARG B C 1
ATOM 4560 O O . ARG B 1 296 ? -19.846 6.665 -2.718 1 76.43 296 ARG B O 1
ATOM 4567 N N . ARG B 1 297 ? -21.03 7.709 -1.161 1 79.78 297 ARG B N 1
ATOM 4568 C CA . ARG B 1 297 ? -21.075 8.961 -1.91 1 79.78 297 ARG B CA 1
ATOM 4569 C C . ARG B 1 297 ? -19.687 9.581 -2.025 1 79.78 297 ARG B C 1
ATOM 4571 O O . ARG B 1 297 ? -19.398 10.296 -2.987 1 79.78 297 ARG B O 1
ATOM 4578 N N . LEU B 1 298 ? -18.88 9.319 -1.003 1 81.07 298 LEU B N 1
ATOM 4579 C CA . LEU B 1 298 ? -17.52 9.847 -1.035 1 81.07 298 LEU B CA 1
ATOM 4580 C C . LEU B 1 298 ? -16.708 9.189 -2.146 1 81.07 298 LEU B C 1
ATOM 4582 O O . LEU B 1 298 ? -15.911 9.852 -2.814 1 81.07 298 LEU B O 1
ATOM 4586 N N . VAL B 1 299 ? -16.949 7.912 -2.281 1 72.61 299 VAL B N 1
ATOM 4587 C CA . VAL B 1 299 ? -16.242 7.155 -3.309 1 72.61 299 VAL B CA 1
ATOM 4588 C C . VAL B 1 299 ? -16.634 7.67 -4.692 1 72.61 299 VAL B C 1
ATOM 4590 O O . VAL B 1 299 ? -15.769 7.96 -5.522 1 72.61 299 VAL B O 1
ATOM 4593 N N . SER B 1 300 ? -17.909 7.777 -4.895 1 74.97 300 SER B N 1
ATOM 4594 C CA . SER B 1 300 ? -18.413 8.252 -6.18 1 74.97 300 SER B CA 1
ATOM 4595 C C . SER B 1 300 ? -18.012 9.703 -6.428 1 74.97 300 SER B C 1
ATOM 4597 O O . SER B 1 300 ? -17.695 10.08 -7.558 1 74.97 300 SER B O 1
ATOM 4599 N N . GLY B 1 301 ? -18.009 10.489 -5.391 1 77.09 301 GLY B N 1
ATOM 4600 C CA . GLY B 1 301 ? -17.627 11.888 -5.507 1 77.09 301 GLY B CA 1
ATOM 4601 C C . GLY B 1 301 ? -16.17 12.078 -5.883 1 77.09 301 GLY B C 1
ATOM 4602 O O . GLY B 1 301 ? -15.845 12.919 -6.725 1 77.09 301 GLY B O 1
ATOM 4603 N N . ALA B 1 302 ? -15.362 11.249 -5.289 1 74.12 302 ALA B N 1
ATOM 4604 C CA . ALA B 1 302 ? -13.931 11.333 -5.565 1 74.12 302 ALA B CA 1
ATOM 4605 C C . ALA B 1 302 ? -13.641 11.068 -7.04 1 74.12 302 ALA B C 1
ATOM 4607 O O . ALA B 1 302 ? -12.697 11.626 -7.603 1 74.12 302 ALA B O 1
ATOM 4608 N N . GLN B 1 303 ? -14.512 10.39 -7.63 1 73.84 303 GLN B N 1
ATOM 4609 C CA . GLN B 1 303 ? -14.322 10.024 -9.03 1 73.84 303 GLN B CA 1
ATOM 4610 C C . GLN B 1 303 ? -14.633 11.198 -9.953 1 73.84 303 GLN B C 1
ATOM 4612 O O . GLN B 1 303 ? -14.156 11.246 -11.088 1 73.84 303 GLN B O 1
ATOM 4617 N N . VAL B 1 304 ? -15.44 12.014 -9.438 1 73.82 304 VAL B N 1
ATOM 4618 C CA . VAL B 1 304 ? -15.818 13.141 -10.284 1 73.82 304 VAL B CA 1
ATOM 4619 C C . VAL B 1 304 ? -15.233 14.432 -9.717 1 73.82 304 VAL B C 1
ATOM 4621 O O . VAL B 1 304 ? -15.677 15.528 -10.066 1 73.82 304 VAL B O 1
ATOM 4624 N N . GLY B 1 305 ? -14.342 14.256 -8.802 1 75.88 305 GLY B N 1
ATOM 4625 C CA . GLY B 1 305 ? -13.622 15.415 -8.298 1 75.88 305 GLY B CA 1
ATOM 4626 C C . GLY B 1 305 ? -14.395 16.187 -7.246 1 75.88 305 GLY B C 1
ATOM 4627 O O . GLY B 1 305 ? -14.215 17.398 -7.1 1 75.88 305 GLY B O 1
ATOM 4628 N N . GLU B 1 306 ? -15.372 15.559 -6.591 1 77.29 306 GLU B N 1
ATOM 4629 C CA . GLU B 1 306 ? -16.079 16.191 -5.481 1 77.29 306 GLU B CA 1
ATOM 4630 C C . GLU B 1 306 ? -15.343 15.971 -4.162 1 77.29 306 GLU B C 1
ATOM 4632 O O . GLU B 1 306 ? -15.223 14.838 -3.693 1 77.29 306 GLU B O 1
ATOM 4637 N N . PRO B 1 307 ? -14.942 17.026 -3.613 1 74.92 307 PRO B N 1
ATOM 4638 C CA . PRO B 1 307 ? -14.151 16.881 -2.389 1 74.92 307 PRO B CA 1
ATOM 4639 C C . PRO B 1 307 ? -14.942 16.246 -1.247 1 74.92 307 PRO B C 1
ATOM 4641 O O . PRO B 1 307 ? -16.146 16.484 -1.119 1 74.92 307 PRO B O 1
ATOM 4644 N N . PRO B 1 308 ? -14.389 15.353 -0.458 1 69.86 308 PRO B N 1
ATOM 4645 C CA . PRO B 1 308 ? -15.085 14.62 0.602 1 69.86 308 PRO B CA 1
ATOM 4646 C C . PRO B 1 308 ? -15.59 15.533 1.717 1 69.86 308 PRO B C 1
ATOM 4648 O O . PRO B 1 308 ? -16.587 15.22 2.372 1 69.86 308 PRO B O 1
ATOM 4651 N N . GLY B 1 309 ? -14.998 16.617 2.099 1 64.62 309 GLY B N 1
ATOM 4652 C CA . GLY B 1 309 ? -15.327 17.436 3.255 1 64.62 309 GLY B CA 1
ATOM 4653 C C . GLY B 1 309 ? -16.372 18.495 2.958 1 64.62 309 GLY B C 1
ATOM 4654 O O . GLY B 1 309 ? -16.672 19.334 3.81 1 64.62 309 GLY B O 1
ATOM 4655 N N . ARG B 1 310 ? -16.919 18.47 1.812 1 62.72 310 ARG B N 1
ATOM 4656 C CA . ARG B 1 310 ? -17.777 19.599 1.467 1 62.72 310 ARG B CA 1
ATOM 4657 C C . ARG B 1 310 ? -19.162 19.444 2.087 1 62.72 310 ARG B C 1
ATOM 4659 O O . ARG B 1 310 ? -19.79 20.433 2.471 1 62.72 310 ARG B O 1
ATOM 4666 N N . GLN B 1 311 ? -19.655 18.214 2.158 1 61.22 311 GLN B N 1
ATOM 4667 C CA . GLN B 1 311 ? -21.046 18.259 2.594 1 61.22 311 GLN B CA 1
ATOM 4668 C C . GLN B 1 311 ? -21.144 18.346 4.114 1 61.22 311 GLN B C 1
ATOM 4670 O O . GLN B 1 311 ? -20.661 17.461 4.824 1 61.22 311 GLN B O 1
ATOM 4675 N N . ARG B 1 312 ? -21.302 19.582 4.695 1 62.09 312 ARG B N 1
ATOM 4676 C CA . ARG B 1 312 ? -21.393 19.934 6.108 1 62.09 312 ARG B CA 1
ATOM 4677 C C . ARG B 1 312 ? -22.384 19.031 6.835 1 62.09 312 ARG B C 1
ATOM 4679 O O . ARG B 1 312 ? -22.248 18.792 8.037 1 62.09 312 ARG B O 1
ATOM 4686 N N . ALA B 1 313 ? -23.119 18.368 6.103 1 66.79 313 ALA B N 1
ATOM 4687 C CA . ALA B 1 313 ? -24.236 17.846 6.886 1 66.79 313 ALA B CA 1
ATOM 4688 C C . ALA B 1 313 ? -24.219 16.32 6.914 1 66.79 313 ALA B C 1
ATOM 4690 O O . ALA B 1 313 ? -25.045 15.697 7.586 1 66.79 313 ALA B O 1
ATOM 4691 N N . GLY B 1 314 ? -23.175 15.715 6.515 1 83.8 314 GLY B N 1
ATOM 4692 C CA . GLY B 1 314 ? -23.259 14.264 6.507 1 83.8 314 GLY B CA 1
ATOM 4693 C C . GLY B 1 314 ? -22.572 13.62 7.697 1 83.8 314 GLY B C 1
ATOM 4694 O O . GLY B 1 314 ? -21.794 14.271 8.398 1 83.8 314 GLY B O 1
ATOM 4695 N N . ARG B 1 315 ? -23.022 12.443 8.044 1 89.31 315 ARG B N 1
ATOM 4696 C CA . ARG B 1 315 ? -22.479 11.668 9.155 1 89.31 315 ARG B CA 1
ATOM 4697 C C . ARG B 1 315 ? -20.955 11.639 9.109 1 89.31 315 ARG B C 1
ATOM 4699 O O . ARG B 1 315 ? -20.294 11.82 10.134 1 89.31 315 ARG B O 1
ATOM 4706 N N . PHE B 1 316 ? -20.403 11.563 7.988 1 92.6 316 PHE B N 1
ATOM 4707 C CA . PHE B 1 316 ? -18.956 11.519 7.819 1 92.6 316 PHE B CA 1
ATOM 4708 C C . PHE B 1 316 ? -18.324 12.848 8.216 1 92.6 316 PHE B C 1
ATOM 4710 O O . PHE B 1 316 ? -17.363 12.879 8.987 1 92.6 316 PHE B O 1
ATOM 4717 N N . ALA B 1 317 ? -18.903 13.885 7.747 1 91.04 317 ALA B N 1
ATOM 4718 C CA . ALA B 1 317 ? -18.387 15.215 8.058 1 91.04 317 ALA B CA 1
ATOM 4719 C C . ALA B 1 317 ? -18.403 15.471 9.562 1 91.04 317 ALA B C 1
ATOM 4721 O O . ALA B 1 317 ? -17.442 16.01 10.117 1 91.04 317 ALA B O 1
ATOM 4722 N N . LYS B 1 318 ? -19.479 15.069 10.192 1 92.21 318 LYS B N 1
ATOM 4723 C CA . LYS B 1 318 ? -19.594 15.242 11.638 1 92.21 318 LYS B CA 1
ATOM 4724 C C . LYS B 1 318 ? -18.528 14.436 12.374 1 92.21 318 LYS B C 1
ATOM 4726 O O . LYS B 1 318 ? -17.964 14.904 13.365 1 92.21 318 LYS B O 1
ATOM 4731 N N . GLN B 1 319 ? -18.325 13.301 11.9 1 94.81 319 GLN B N 1
ATOM 4732 C CA . GLN B 1 319 ? -17.305 12.452 12.507 1 94.81 319 GLN B CA 1
ATOM 4733 C C . GLN B 1 319 ? -15.912 13.047 12.322 1 94.81 319 GLN B C 1
ATOM 4735 O O . GLN B 1 319 ? -15.084 12.996 13.234 1 94.81 319 GLN B O 1
ATOM 4740 N N . VAL B 1 320 ? -15.652 13.576 11.183 1 94.63 320 VAL B N 1
ATOM 4741 C CA . VAL B 1 320 ? -14.368 14.219 10.921 1 94.63 320 VAL B CA 1
ATOM 4742 C C . VAL B 1 320 ? -14.2 15.429 11.837 1 94.63 320 VAL B C 1
ATOM 4744 O O . VAL B 1 320 ? -13.118 15.656 12.384 1 94.63 320 VAL B O 1
ATOM 4747 N N . ASP B 1 321 ? -15.259 16.164 12.021 1 92.57 321 ASP B N 1
ATOM 4748 C CA . ASP B 1 321 ? -15.221 17.297 12.941 1 92.57 321 ASP B CA 1
ATOM 4749 C C . ASP B 1 321 ? -14.869 16.843 14.356 1 92.57 321 ASP B C 1
ATOM 4751 O O . ASP B 1 321 ? -14.044 17.467 15.027 1 92.57 321 ASP B O 1
ATOM 4755 N N . ALA B 1 322 ? -15.479 15.795 14.75 1 93.35 322 ALA B N 1
ATOM 4756 C CA . ALA B 1 322 ? -15.209 15.248 16.077 1 93.35 322 ALA B CA 1
ATOM 4757 C C . ALA B 1 322 ? -13.755 14.803 16.201 1 93.35 322 ALA B C 1
ATOM 4759 O O . ALA B 1 322 ? -13.129 14.987 17.247 1 93.35 322 ALA B O 1
ATOM 4760 N N . LEU B 1 323 ? -13.242 14.203 15.18 1 94.34 323 LEU B N 1
ATOM 4761 C CA . LEU B 1 323 ? -11.848 13.773 15.167 1 94.34 323 LEU B CA 1
ATOM 4762 C C . LEU B 1 323 ? -10.909 14.968 15.294 1 94.34 323 LEU B C 1
ATOM 4764 O O . LEU B 1 323 ? -9.915 14.908 16.021 1 94.34 323 LEU B O 1
ATOM 4768 N N . LEU B 1 324 ? -11.239 16.005 14.533 1 91.43 324 LEU B N 1
ATOM 4769 C CA . LEU B 1 324 ? -10.423 17.213 14.587 1 91.43 324 LEU B CA 1
ATOM 4770 C C . LEU B 1 324 ? -10.392 17.785 16 1 91.43 324 LEU B C 1
ATOM 4772 O O . LEU B 1 324 ? -9.333 18.182 16.491 1 91.43 324 LEU B O 1
ATOM 4776 N N . ASP B 1 325 ? -11.542 17.74 16.619 1 88.23 325 ASP B N 1
ATOM 4777 C CA . ASP B 1 325 ? -11.615 18.222 17.995 1 88.23 325 ASP B CA 1
ATOM 4778 C C . ASP B 1 325 ? -10.749 17.371 18.921 1 88.23 325 ASP B C 1
ATOM 4780 O O . ASP B 1 325 ? -10.056 17.901 19.792 1 88.23 325 ASP B O 1
ATOM 4784 N N . ALA B 1 326 ? -10.771 16.082 18.672 1 83.7 326 ALA B N 1
ATOM 4785 C CA . ALA B 1 326 ? -10.001 15.152 19.494 1 83.7 326 ALA B CA 1
ATOM 4786 C C . ALA B 1 326 ? -8.503 15.325 19.26 1 83.7 326 ALA B C 1
ATOM 4788 O O . ALA B 1 326 ? -7.716 15.327 20.21 1 83.7 326 ALA B O 1
ATOM 4789 N N . VAL B 1 327 ? -8.161 15.473 18.032 1 77.94 327 VAL B N 1
ATOM 4790 C CA . VAL B 1 327 ? -6.753 15.518 17.653 1 77.94 327 VAL B CA 1
ATOM 4791 C C . VAL B 1 327 ? -6.173 16.893 17.975 1 77.94 327 VAL B C 1
ATOM 4793 O O . VAL B 1 327 ? -5.064 16.998 18.503 1 77.94 327 VAL B O 1
ATOM 4796 N N . LEU B 1 328 ? -6.985 17.933 17.669 1 72.59 328 LEU B N 1
ATOM 4797 C CA . LEU B 1 328 ? -6.51 19.293 17.905 1 72.59 328 LEU B CA 1
ATOM 4798 C C . LEU B 1 328 ? -6.587 19.646 19.386 1 72.59 328 LEU B C 1
ATOM 4800 O O . LEU B 1 328 ? -5.754 20.401 19.892 1 72.59 328 LEU B O 1
ATOM 4804 N N . GLY B 1 329 ? -7.705 19.228 20.046 1 63.37 329 GLY B N 1
ATOM 4805 C CA . GLY B 1 329 ? -7.806 19.47 21.476 1 63.37 329 GLY B CA 1
ATOM 4806 C C . GLY B 1 329 ? -6.667 18.855 22.267 1 63.37 329 GLY B C 1
ATOM 4807 O O . GLY B 1 329 ? -6.199 19.438 23.247 1 63.37 329 GLY B O 1
ATOM 4808 N N . ARG B 1 330 ? -6.383 17.632 21.893 1 54.44 330 ARG B N 1
ATOM 4809 C CA . ARG B 1 330 ? -5.252 16.986 22.55 1 54.44 330 ARG B CA 1
ATOM 4810 C C . ARG B 1 330 ? -3.962 17.763 22.31 1 54.44 330 ARG B C 1
ATOM 4812 O O . ARG B 1 330 ? -3.094 17.821 23.184 1 54.44 330 ARG B O 1
ATOM 4819 N N . ILE B 1 331 ? -3.977 18.331 21.162 1 50.6 331 ILE B N 1
ATOM 4820 C CA . ILE B 1 331 ? -2.824 19.142 20.787 1 50.6 331 ILE B CA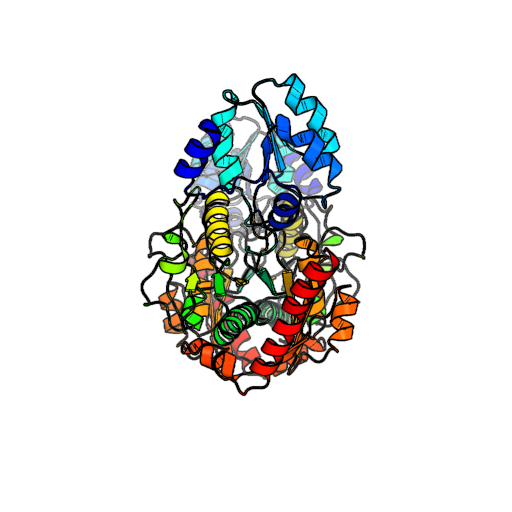 1
ATOM 4821 C C . ILE B 1 331 ? -2.752 20.38 21.679 1 50.6 331 ILE B C 1
ATOM 4823 O O . ILE B 1 331 ? -1.681 20.73 22.181 1 50.6 331 ILE B O 1
ATOM 4827 N N . GLU B 1 332 ? -3.97 20.955 21.766 1 49.87 332 GLU B N 1
ATOM 4828 C CA . GLU B 1 332 ? -4.051 22.127 22.633 1 49.87 332 GLU B CA 1
ATOM 4829 C C . GLU B 1 332 ? -3.819 21.75 24.093 1 49.87 332 GLU B C 1
ATOM 4831 O O . GLU B 1 332 ? -3.17 22.49 24.835 1 49.87 332 GLU B O 1
ATOM 4836 N N . GLY B 1 333 ? -4.468 20.529 24.435 1 44.66 333 GLY B N 1
ATOM 4837 C CA . GLY B 1 333 ? -4.288 20.086 25.808 1 44.66 333 GLY B CA 1
ATOM 4838 C C . GLY B 1 333 ? -2.852 19.723 26.135 1 44.66 333 GLY B C 1
ATOM 4839 O O . GLY B 1 333 ? -2.361 20.029 27.223 1 44.66 333 GLY B O 1
ATOM 4840 N N . GLU B 1 334 ? -2.3 18.992 25.222 1 44.75 334 GLU B N 1
ATOM 4841 C CA . GLU B 1 334 ? -0.903 18.628 25.444 1 44.75 334 GLU B CA 1
ATOM 4842 C C . GLU B 1 334 ? -0.005 19.862 25.442 1 44.75 334 GLU B C 1
ATOM 4844 O O . GLU B 1 334 ? 0.97 19.927 26.194 1 44.75 334 GLU B O 1
ATOM 4849 N N . SER B 1 335 ? -0.326 20.725 24.483 1 42.06 335 SER B N 1
ATOM 4850 C CA . SER B 1 335 ? 0.383 22 24.467 1 42.06 335 SER B CA 1
ATOM 4851 C C . SER B 1 335 ? 0.154 22.776 25.76 1 42.06 335 SER B C 1
ATOM 4853 O O . SER B 1 335 ? 1.067 23.428 26.269 1 42.06 335 SER B O 1
ATOM 4855 N N . ARG B 1 336 ? -1.13 22.68 26.372 1 40.63 336 ARG B N 1
ATOM 4856 C CA . ARG B 1 336 ? -1.418 23.327 27.648 1 40.63 336 ARG B CA 1
ATOM 4857 C C . ARG B 1 336 ? -0.712 22.614 28.796 1 40.63 336 ARG B C 1
ATOM 4859 O O . ARG B 1 336 ? -0.267 23.253 29.752 1 40.63 336 ARG B O 1
ATOM 4866 N N . ALA B 1 337 ? -0.673 21.245 28.769 1 41.46 337 ALA B N 1
ATOM 4867 C CA . ALA B 1 337 ? -0.052 20.538 29.886 1 41.46 337 ALA B CA 1
ATOM 4868 C C . ALA B 1 337 ? 1.459 20.754 29.9 1 41.46 337 ALA B C 1
ATOM 4870 O O . ALA B 1 337 ? 2.119 20.503 30.912 1 41.46 337 ALA B O 1
ATOM 4871 N N . ARG B 1 338 ? 2.05 20.868 28.855 1 36.12 338 ARG B N 1
ATOM 4872 C CA . ARG B 1 338 ? 3.484 21.131 28.797 1 36.12 338 ARG B CA 1
ATOM 4873 C C . ARG B 1 338 ? 3.795 22.566 29.209 1 36.12 338 ARG B C 1
ATOM 4875 O O . ARG B 1 338 ? 4.962 22.948 29.317 1 36.12 338 ARG B O 1
ATOM 4882 N N . ARG B 1 339 ? 2.777 23.337 29.275 1 31.83 339 ARG B N 1
ATOM 4883 C CA . ARG B 1 339 ? 2.994 24.648 29.878 1 31.83 339 ARG B CA 1
ATOM 4884 C C . ARG B 1 339 ? 2.816 24.591 31.391 1 31.83 339 ARG B C 1
ATOM 4886 O O . ARG B 1 339 ? 1.931 23.895 31.892 1 31.83 339 ARG B O 1
#

Secondary structure (DSSP, 8-state):
-HHHHHHHHHHT--PPP--SHHHHHHHHTT-SSEEEEGGGHHHHHHTTPPP-S-EEEEESSHHHHHHHHHHHT-EEEETTTTGGGHHHHHHS----TTTSPEEEEEEESSTTSSHHHHHHHHHHHHHHTT--EEEEE--TTS--GGGGGT-TTS-S--GGGGTT--S----GGGGS-EETTEEEE------TTS-S--PPPHHHHHHHHHHHHHH-SEEEEE-SS----TT-TTPEEEEEEESSHHHHHHHHHHHHHTT-TT-EEEEEEBTTB-S-HHHHHHHHT--EEEEEE--HHHHHHHHTT--TT--TTSHHHHHHHHHHHHHHHHHHHHHHHT-/-HHHHHHHHHHT-------SHHHHHHHHTT-SSEEEEGGGHHHHHHTTPPP-S-EEEEESSHHHHHHHHHHHT-EEEETTTTGGGHHHHHHS----TTTSPEEEEEEESSTTSSHHHHHHHHHHHHHHTT--EEEEE--TTS--GGGGGT-TTS-S--GGGGTT--S----GGGGS-EETTEEEE------TTS-S--PPPHHHHHHHHHHHHHH-SEEEEE-SS----TT-TTPEEEEEEESSHHHHHHHHHHHHHTT-TT-EEEEEEBTTB-S-HHHHHHHHT--EEEEEE--HHHHHHHHTT--TT--TTSHHHHHHHHHHHHHHHHHHHHHHHT-

Sequence (678 aa):
MDIVMSAAASCGTDPRFVREPDDIRRWWARASTVLVGVEMAPVVAGLGLAPRTAVHLMAADAAEVTAWSVPLSAAVLVLPDQAGCLPAVLGQADPGPGGRATVIDVMGGSGGVGATTLAAALAQRCSARNARSALIDLDPCGGGVDLMFGAEREPGWRWDDLTSVSGTVNDIAARLPRVGGFPVLSMGRPGADHAGPQLPGAAAVRAVLDSMCRNLDVVVLDDPNPQNWPGAENATRVVVVAGHVRAVMAARARTLQHSWGDAQVVVRTGPGMGLDPRAVADCLALPLAGSICTDRRLVSGAQVGEPPGRQRAGRFAKQVDALLDAVLGRIEGESRARRMDIVMSAAASCGTDPRFVREPDDIRRWWARASTVLVGVEMAPVVAGLGLAPRTAVHLMAADAAEVTAWSVPLSAAVLVLPDQAGCLPAVLGQADPGPGGRATVIDVMGGSGGVGATTLAAALAQRCSARNARSALIDLDPCGGGVDLMFGAEREPGWRWDDLTSVSGTVNDIAARLPRVGGFPVLSMGRPGADHAGPQLPGAAAVRAVLDSMCRNLDVVVLDDPNPQNWPGAENATRVVVVAGHVRAVMAARARTLQHSWGDAQVVVRTGPGMGLDPRAVADCLALPLAGSICTDRRLVSGAQVGEPPGRQRAGRFAKQVDALLDAVLGRIEGESRARR

Foldseek 3Di:
DVLLVVLCVVLVHDDDDDQDLVVCQVCVQQKLAAEAELVNLVVNLVSPHDQDPRYEYEECDPVSRVVRCVSNVHHYDHPPVRSVCSNVSSLSSGGGPPQFAAEAEFAELDPPLCRLLLLLQLQLVCVVVVFQEEEEEQDLPPVKSQLLQPCLPFFFDEQVNQQPPAGADADSFVRAGDGNHHGYHIWHDDDPPDDRGDGHDLRSQQNVLSNDRNPGHHYYYSPHPDDCRHNCVVHAYEYEFFQDDVRLVSSLVRCVVRVVLAHEYEYEDDVVRPHDQVVSCVSSVHHHLYYAYDDVVSVVSSNVNRRSNPPCDDPRNVRSVSSCCSRVVVVVVVSVVSD/DVLLVVLCVVLVHDDDDDQDLVVCQVCVQQKLAAEAELVNLVVNLVSPHDQDPRYEYEECDPVSRVVRCVSNVHHYDHPPVRSVCSNVSSLSSGGGPVQFAAEAEFAELDPPLCRLLLLLQLQLVCVVVVFQEEEEEQDLPPVKSCLLQPCLPFFFDEQVNQQPPAGADADSFVRAGDGNHHGYHIWHDDPPPDDRGDGHDLRSQQNVLSNDRNPGHHYYYSPHPDDCRHNCVVHAYEYEFFQDDVRLVSSLVRCVVRVVLAHEYEYEDDVVRPHDQVVSCVSNVHHHLYYAYDDVVSVVSSNVNRRSNPPCDDPRNVRSVSSCCSRVVVVVVVSVVSD

pLDDT: mean 83.15, std 13.37, range [31.75, 98.37]

Nearest PDB structures (foldseek):
  4v02-assembly1_B  TM=7.728E-01  e=8.412E-10  Aquifex aeolicus
  6riq-assembly1_C  TM=7.721E-01  e=6.593E-10  Pseudomonas aeruginosa
  5auq-assembly4_F  TM=6.507E-01  e=2.843E-09  Thermococcus kodakarensis KOD1
  4rz3-assembly1_B  TM=7.536E-01  e=1.167E-07  Geobacillus thermodenitrificans NG80-2
  5auq-assembly3_G  TM=6.721E-01  e=2.546E-08  Thermococcus kodakarensis KOD1

Solvent-accessible surface area (backbone atoms only — not comparable to full-atom values): 35129 Å² total; per-residue (Å²): 108,66,70,57,50,52,35,26,57,73,61,71,46,84,82,80,87,68,84,48,69,70,53,42,62,61,40,61,57,43,39,24,45,44,78,39,46,49,88,47,43,68,59,55,55,67,65,70,64,77,89,59,78,56,32,32,28,31,24,73,47,61,71,63,22,58,73,46,22,69,77,57,60,23,50,70,37,38,37,74,85,41,50,81,50,40,42,58,52,63,60,58,31,42,55,6,77,78,51,41,25,49,38,39,38,30,24,40,17,40,57,59,58,46,33,60,57,48,32,51,22,50,26,43,47,39,36,75,68,71,38,49,29,27,35,39,50,64,42,50,42,60,37,25,62,36,41,36,47,57,39,76,80,51,68,55,48,29,45,73,73,38,53,80,45,58,62,90,50,80,60,55,57,79,46,26,21,63,60,99,83,30,29,40,39,20,48,58,81,76,62,94,87,52,75,36,62,66,73,46,54,71,60,19,51,26,22,50,45,46,22,43,28,65,74,23,50,34,36,26,32,30,29,73,72,69,63,93,46,62,77,50,79,82,35,49,37,35,34,32,28,43,19,35,69,44,33,45,43,3,22,45,24,42,34,45,63,60,68,44,74,80,27,29,30,33,28,34,33,47,93,60,16,74,50,53,58,67,57,53,20,58,74,59,66,32,53,69,55,47,56,39,64,69,54,71,63,46,55,44,26,31,64,71,18,38,54,67,42,64,54,76,79,39,73,53,37,50,33,49,51,51,35,47,50,48,57,49,44,47,46,52,45,50,55,51,65,74,93,108,66,68,58,50,51,34,26,58,73,59,71,45,84,81,80,88,68,85,49,69,70,52,42,61,62,41,60,60,43,41,25,45,44,78,38,46,49,89,46,44,68,59,56,56,67,65,68,64,77,90,57,79,55,31,34,27,32,25,74,45,62,70,64,24,58,72,46,21,70,79,57,60,23,50,71,39,40,38,73,84,42,50,81,50,40,41,58,52,62,61,58,32,41,55,6,75,79,52,40,25,49,35,38,38,31,24,40,18,40,55,58,60,46,33,62,56,49,32,52,23,50,26,43,45,39,37,74,69,72,37,50,28,26,35,38,50,65,41,50,41,60,35,25,62,36,42,35,49,56,40,76,81,50,68,54,50,28,46,74,74,38,52,79,44,59,61,88,49,81,60,56,56,79,46,26,21,65,60,98,82,30,29,39,38,19,49,58,80,77,62,93,88,52,79,31,62,67,74,45,54,71,60,20,49,24,24,51,43,46,25,42,26,65,74,23,50,33,39,27,30,30,30,74,72,69,64,94,47,60,79,50,78,83,34,49,38,35,34,32,29,41,20,35,68,45,33,45,42,4,21,45,23,43,32,45,62,60,67,44,73,80,27,29,30,33,26,33,34,46,92,60,17,76,50,53,57,67,58,55,20,58,74,60,66,33,53,68,56,46,57,40,65,70,54,70,65,46,55,43,25,29,66,73,19,38,55,67,43,65,55,76,79,38,73,53,39,51,34,50,51,49,35,47,50,47,57,48,44,46,46,50,46,49,56,50,66,75,94

Radius of gyration: 30.6 Å; Cα contacts (8 Å, |Δi|>4): 1372; chains: 2; bounding box: 65×84×72 Å